Protein AF-0000000074592201 (afdb_homodimer)

pLDDT: mean 80.29, std 19.05, range [33.33, 98.18]

Radius of gyration: 33.43 Å; Cα contacts (8 Å, |Δi|>4): 1211; chains: 2; bounding box: 63×131×90 Å

InterPro domains:
  IPR025287 Wall-associated receptor kinase, galacturonan-binding domain [PF13947] (24-84)
  IPR032872 Wall-associated receptor kinase, C-terminal [PF14380] (201-257)

Secondary structure (DSSP, 8-state):
--HHHHHHHHHHHHTS------PPPSEETTEE--TT--SSTTBS-HHHHTTEEEETTEEEEEETTEEEEEEEEETTTTEEEE--TTS--SS------EEE--TT-SEEE-TT-EEEEES--TTT-TTTGGGTTS-TT---SB---TTHHHHHHHHHTTSHHHHTT---GGG-EEBHHHHTSS--EEEHHHHT-SEEEEES-GGG-TT-GGG--BSEEEEE-SSTT-PPPHHHHHHHHTT-EEEEETTTTEEEEE-TTS-EESS-SGGGHHHHHS------HHHHHHHHHHHHHHHHHH-/--HHHHHHHHHHHHTS------PPPSEETTEE--TT--SSTTBS-HHHHTTEEEETTEEEEEETTEEEEEEEEETTTTEEEE--TTS--SS------EEE--TT-SEEE-TT-EEEEES--TTT-TTTGGGTTS-TT----B---TTHHHHHHHHHTTSHHHHTT---GGG-EEBHHHHTSS--EEEHHHHT-SEEEEES-GGG-TT-GGG--BSEEEEE-SSTT-PPPHHHHHHHHTT-EEEEETTTTEEEEE-TTS-EESS-S---THHHHS------HHHHHHHHHHHHHHHHHH-

Organism: Saponaria officinalis (NCBI:txid3572)

Structure (mmCIF, N/CA/C/O backbone):
data_AF-0000000074592201-model_v1
#
loop_
_entity.id
_entity.type
_entity.pdbx_description
1 polymer 'non-specific serine/threonine protein kinase'
#
loop_
_atom_site.group_PDB
_atom_site.id
_atom_site.type_symbol
_atom_site.label_atom_id
_atom_site.label_alt_id
_atom_site.label_comp_id
_atom_site.label_asym_id
_atom_site.label_entity_id
_atom_site.label_seq_id
_atom_site.pdbx_PDB_ins_code
_atom_site.Cartn_x
_atom_site.Cartn_y
_atom_site.Cartn_z
_atom_site.occupancy
_atom_site.B_iso_or_equiv
_atom_site.auth_seq_id
_atom_site.auth_comp_id
_atom_site.auth_asym_id
_atom_site.auth_atom_id
_atom_site.pdbx_PDB_model_num
ATOM 1 N N . MET A 1 1 ? -3.336 53.715 50.629 1 33.33 1 MET A N 1
ATOM 2 C CA . MET A 1 1 ? -3.741 52.819 49.55 1 33.33 1 MET A CA 1
ATOM 3 C C . MET A 1 1 ? -2.523 52.247 48.831 1 33.33 1 MET A C 1
ATOM 5 O O . MET A 1 1 ? -1.594 52.983 48.493 1 33.33 1 MET A O 1
ATOM 9 N N . ASN A 1 2 ? -2.284 50.857 48.926 1 44.24 2 ASN A N 1
ATOM 10 C CA . ASN A 1 2 ? -1.176 49.908 48.935 1 44.24 2 ASN A CA 1
ATOM 11 C C . ASN A 1 2 ? -0.541 49.775 47.554 1 44.24 2 ASN A C 1
ATOM 13 O O . ASN A 1 2 ? -1.212 49.399 46.591 1 44.24 2 ASN A O 1
ATOM 17 N N . ARG A 1 3 ? 0.612 50.491 47.356 1 59.95 3 ARG A N 1
ATOM 18 C CA . ARG A 1 3 ? 1.612 50.387 46.299 1 59.95 3 ARG A CA 1
ATOM 19 C C . ARG A 1 3 ? 1.877 48.929 45.938 1 59.95 3 ARG A C 1
ATOM 21 O O . ARG A 1 3 ? 2.306 48.629 44.821 1 59.95 3 ARG A O 1
ATOM 28 N N . HIS A 1 4 ? 1.634 48.029 46.889 1 57.83 4 HIS A N 1
ATOM 29 C CA . HIS A 1 4 ? 1.961 46.628 46.646 1 57.83 4 HIS A CA 1
ATOM 30 C C . HIS A 1 4 ? 0.943 45.978 45.715 1 57.83 4 HIS A C 1
ATOM 32 O O . HIS A 1 4 ? 1.281 45.064 44.961 1 57.83 4 HIS A O 1
ATOM 38 N N . ARG A 1 5 ? -0.271 46.523 45.734 1 57.73 5 ARG A N 1
ATOM 39 C CA . ARG A 1 5 ? -1.28 45.868 44.907 1 57.73 5 ARG A CA 1
ATOM 40 C C . ARG A 1 5 ? -1.124 46.259 43.441 1 57.73 5 ARG A C 1
ATOM 42 O O . ARG A 1 5 ? -1.339 45.438 42.548 1 57.73 5 ARG A O 1
ATOM 49 N N . LEU A 1 6 ? -0.543 47.495 43.264 1 54.9 6 LEU A N 1
ATOM 50 C CA . LEU A 1 6 ? -0.345 47.922 41.883 1 54.9 6 LEU A CA 1
ATOM 51 C C . LEU A 1 6 ? 0.796 47.147 41.233 1 54.9 6 LEU A C 1
ATOM 53 O O . LEU A 1 6 ? 0.71 46.771 40.061 1 54.9 6 LEU A O 1
ATOM 57 N N . THR A 1 7 ? 1.786 46.842 42.033 1 61.01 7 THR A N 1
ATOM 58 C CA . THR A 1 7 ? 2.932 46.121 41.492 1 61.01 7 THR A CA 1
ATOM 59 C C . THR A 1 7 ? 2.557 44.679 41.16 1 61.01 7 THR A C 1
ATOM 61 O O . THR A 1 7 ? 3.077 44.101 40.203 1 61.01 7 THR A O 1
ATOM 64 N N . LEU A 1 8 ? 1.473 44.183 41.828 1 57.62 8 LEU A N 1
ATOM 65 C CA . LEU A 1 8 ? 1.118 42.787 41.6 1 57.62 8 LEU A CA 1
ATOM 66 C C . LEU A 1 8 ? 0.321 42.632 40.309 1 57.62 8 LEU A C 1
ATOM 68 O O . LEU A 1 8 ? 0.529 41.677 39.557 1 57.62 8 LEU A O 1
ATOM 72 N N . VAL A 1 9 ? -0.607 43.616 40.063 1 56.93 9 VAL A N 1
ATOM 73 C CA . VAL A 1 9 ? -1.424 43.504 38.859 1 56.93 9 VAL A CA 1
ATOM 74 C C . VAL A 1 9 ? -0.548 43.683 37.622 1 56.93 9 VAL A C 1
ATOM 76 O O . VAL A 1 9 ? -0.727 42.986 36.62 1 56.93 9 VAL A O 1
ATOM 79 N N . LEU A 1 10 ? 0.465 44.552 37.726 1 54.38 10 LEU A N 1
ATOM 80 C CA . LEU A 1 10 ? 1.368 44.744 36.596 1 54.38 10 LEU A CA 1
ATOM 81 C C . LEU A 1 10 ? 2.232 43.507 36.375 1 54.38 10 LEU A C 1
ATOM 83 O O . LEU A 1 10 ? 2.559 43.169 35.235 1 54.38 10 LEU A O 1
ATOM 87 N N . LEU A 1 11 ? 2.452 42.755 37.42 1 52.67 11 LEU A N 1
ATOM 88 C CA . LEU A 1 11 ? 3.299 41.574 37.286 1 52.67 11 LEU A CA 1
ATOM 89 C C . LEU A 1 11 ? 2.548 40.443 36.59 1 52.67 11 LEU A C 1
ATOM 91 O O . LEU A 1 11 ? 3.136 39.689 35.812 1 52.67 11 LEU A O 1
ATOM 95 N N . VAL A 1 12 ? 1.222 40.383 36.776 1 53.27 12 VAL A N 1
ATOM 96 C CA . VAL A 1 12 ? 0.483 39.273 36.183 1 53.27 12 VAL A CA 1
ATOM 97 C C . VAL A 1 12 ? 0.347 39.488 34.678 1 53.27 12 VAL A C 1
ATOM 99 O O . VAL A 1 12 ? 0.375 38.529 33.902 1 53.27 12 VAL A O 1
ATOM 102 N N . LEU A 1 13 ? 0.244 40.758 34.216 1 48.91 13 LEU A N 1
ATOM 103 C CA . LEU A 1 13 ? 0.095 41.006 32.786 1 48.91 13 LEU A CA 1
ATOM 104 C C . LEU A 1 13 ? 1.384 40.679 32.04 1 48.91 13 LEU A C 1
ATOM 106 O O . LEU A 1 13 ? 1.356 40.381 30.844 1 48.91 13 LEU A O 1
ATOM 110 N N . VAL A 1 14 ? 2.485 40.839 32.67 1 49.94 14 VAL A N 1
ATOM 111 C CA . VAL A 1 14 ? 3.751 40.604 31.983 1 49.94 14 VAL A CA 1
ATOM 112 C C . VAL A 1 14 ? 3.956 39.105 31.776 1 49.94 14 VAL A C 1
ATOM 114 O O . VAL A 1 14 ? 4.757 38.692 30.933 1 49.94 14 VAL A O 1
ATOM 117 N N . LEU A 1 15 ? 3.23 38.365 32.567 1 47.19 15 LEU A N 1
ATOM 118 C CA . LEU A 1 15 ? 3.538 36.943 32.456 1 47.19 15 LEU A CA 1
ATOM 119 C C . LEU A 1 15 ? 2.642 36.272 31.42 1 47.19 15 LEU A C 1
ATOM 121 O O . LEU A 1 15 ? 2.35 35.079 31.526 1 47.19 15 LEU A O 1
ATOM 125 N N . VAL A 1 16 ? 1.926 37.097 30.679 1 44.65 16 VAL A N 1
ATOM 126 C CA . VAL A 1 16 ? 1.272 36.356 29.605 1 44.65 16 VAL A CA 1
ATOM 127 C C . VAL A 1 16 ? 2.309 35.919 28.573 1 44.65 16 VAL A C 1
ATOM 129 O O . VAL A 1 16 ? 2.984 36.756 27.969 1 44.65 16 VAL A O 1
ATOM 132 N N . PRO A 1 17 ? 2.866 34.744 28.716 1 43.26 17 PRO A N 1
ATOM 133 C CA . PRO A 1 17 ? 3.752 34.359 27.616 1 43.26 17 PRO A CA 1
ATOM 134 C C . PRO A 1 17 ? 3.204 34.759 26.248 1 43.26 17 PRO A C 1
ATOM 136 O O . PRO A 1 17 ? 2.044 34.476 25.937 1 43.26 17 PRO A O 1
ATOM 139 N N . SER A 1 18 ? 3.571 35.869 25.662 1 41.92 18 SER A N 1
ATOM 140 C CA . SER A 1 18 ? 3.329 36.056 24.235 1 41.92 18 SER A CA 1
ATOM 141 C C . SER A 1 18 ? 3.574 34.767 23.459 1 41.92 18 SER A C 1
ATOM 143 O O . SER A 1 18 ? 4.715 34.313 23.342 1 41.92 18 SER A O 1
ATOM 145 N N . VAL A 1 19 ? 2.766 33.812 23.561 1 45.82 19 VAL A N 1
ATOM 146 C CA . VAL A 1 19 ? 2.896 32.674 22.657 1 45.82 19 VAL A CA 1
ATOM 147 C C . VAL A 1 19 ? 3.2 33.168 21.245 1 45.82 19 VAL A C 1
ATOM 149 O O . VAL A 1 19 ? 2.342 33.767 20.592 1 45.82 19 VAL A O 1
ATOM 152 N N . ARG A 1 20 ? 4.44 33.773 21.009 1 48.14 20 ARG A N 1
ATOM 153 C CA . ARG A 1 20 ? 4.901 34.065 19.656 1 48.14 20 ARG A CA 1
ATOM 154 C C . ARG A 1 20 ? 4.572 32.919 18.705 1 48.14 20 ARG A C 1
ATOM 156 O O . ARG A 1 20 ? 5.007 31.785 18.918 1 48.14 20 ARG A O 1
ATOM 163 N N . SER A 1 21 ? 3.536 32.954 18.008 1 58.95 21 SER A N 1
ATOM 164 C CA . SER A 1 21 ? 3.101 31.989 17.003 1 58.95 21 SER A CA 1
ATOM 165 C C . SER A 1 21 ? 4.24 31.625 16.057 1 58.95 21 SER A C 1
ATOM 167 O O . SER A 1 21 ? 5.029 32.488 15.666 1 58.95 21 SER A O 1
ATOM 169 N N . GLN A 1 22 ? 4.718 30.424 16.063 1 68.87 22 GLN A N 1
ATOM 170 C CA . GLN A 1 22 ? 5.786 29.901 15.217 1 68.87 22 GLN A CA 1
ATOM 171 C C . GLN A 1 22 ? 5.582 30.307 13.76 1 68.87 22 GLN A C 1
ATOM 173 O O . GLN A 1 22 ? 4.476 30.194 13.227 1 68.87 22 GLN A O 1
ATOM 178 N N . ILE A 1 23 ? 6.495 31.167 13.199 1 83.41 23 ILE A N 1
ATOM 179 C CA . ILE A 1 23 ? 6.435 31.568 11.798 1 83.41 23 ILE A CA 1
ATOM 180 C C . ILE A 1 23 ? 6.825 30.391 10.907 1 83.41 23 ILE A C 1
ATOM 182 O O . ILE A 1 23 ? 7.905 29.817 11.063 1 83.41 23 ILE A O 1
ATOM 186 N N . CYS A 1 24 ? 5.872 30.07 10.06 1 90.45 24 CYS A N 1
ATOM 187 C CA . CYS A 1 24 ? 6.085 28.967 9.128 1 90.45 24 CYS A CA 1
ATOM 188 C C . CYS A 1 24 ? 6.862 29.431 7.902 1 90.45 24 CYS A C 1
ATOM 190 O O . CYS A 1 24 ? 6.578 30.494 7.348 1 90.45 24 CYS A O 1
ATOM 192 N N . ARG A 1 25 ? 7.89 28.723 7.556 1 90.67 25 ARG A N 1
ATOM 193 C CA . ARG A 1 25 ? 8.715 29.037 6.395 1 90.67 25 ARG A CA 1
ATOM 194 C C . ARG A 1 25 ? 8.139 28.412 5.129 1 90.67 25 ARG A C 1
ATOM 196 O O . ARG A 1 25 ? 7.546 27.332 5.177 1 90.67 25 ARG A O 1
ATOM 203 N N . ARG A 1 26 ? 8.398 29.027 4.012 1 92.36 26 ARG A N 1
ATOM 204 C CA . ARG A 1 26 ? 7.903 28.53 2.732 1 92.36 26 ARG A CA 1
ATOM 205 C C . ARG A 1 26 ? 8.987 27.762 1.985 1 92.36 26 ARG A C 1
ATOM 207 O O . ARG A 1 26 ? 8.721 27.153 0.947 1 92.36 26 ARG A O 1
ATOM 214 N N . PHE A 1 27 ? 10.221 27.827 2.554 1 94.18 27 PHE A N 1
ATOM 215 C CA . PHE A 1 27 ? 11.341 27.113 1.954 1 94.18 27 PHE A CA 1
ATOM 216 C C . PHE A 1 27 ? 12.174 26.414 3.022 1 94.18 27 PHE A C 1
ATOM 218 O O . PHE A 1 27 ? 12.287 26.905 4.148 1 94.18 27 PHE A O 1
ATOM 225 N N . CYS A 1 28 ? 12.665 25.357 2.734 1 96.04 28 CYS A N 1
ATOM 226 C CA . CYS A 1 28 ? 13.725 24.69 3.482 1 96.04 28 CYS A CA 1
ATOM 227 C C . CYS A 1 28 ? 14.959 24.483 2.612 1 96.04 28 CYS A C 1
ATOM 229 O O . CYS A 1 28 ? 15.02 23.535 1.828 1 96.04 28 CYS A O 1
ATOM 231 N N . GLY A 1 29 ? 15.896 25.336 2.784 1 94.5 29 GLY A N 1
ATOM 232 C CA . GLY A 1 29 ? 16.939 25.373 1.771 1 94.5 29 GLY A CA 1
ATOM 233 C C . GLY A 1 29 ? 16.417 25.71 0.388 1 94.5 29 GLY A C 1
ATOM 234 O O . GLY A 1 29 ? 15.731 26.718 0.206 1 94.5 29 GLY A O 1
ATOM 235 N N . ASP A 1 30 ? 16.677 24.872 -0.559 1 94.02 30 ASP A N 1
ATOM 236 C CA . ASP A 1 30 ? 16.26 25.125 -1.935 1 94.02 30 ASP A CA 1
ATOM 237 C C . ASP A 1 30 ? 14.93 24.44 -2.241 1 94.02 30 ASP A C 1
ATOM 239 O O . ASP A 1 30 ? 14.399 24.568 -3.346 1 94.02 30 ASP A O 1
ATOM 243 N N . ILE A 1 31 ? 14.382 23.827 -1.24 1 96.1 31 ILE A N 1
ATOM 244 C CA . ILE A 1 31 ? 13.142 23.091 -1.462 1 96.1 31 ILE A CA 1
ATOM 245 C C . ILE A 1 31 ? 11.953 23.935 -1.007 1 96.1 31 ILE A C 1
ATOM 247 O O . ILE A 1 31 ? 11.904 24.383 0.141 1 96.1 31 ILE A O 1
ATOM 251 N N . GLN A 1 32 ? 11.067 24.186 -1.909 1 95.14 32 GLN A N 1
ATOM 252 C CA . GLN A 1 32 ? 9.84 24.899 -1.572 1 95.14 32 GLN A CA 1
ATOM 253 C C . GLN A 1 32 ? 8.919 24.035 -0.714 1 95.14 32 GLN A C 1
ATOM 255 O O . GLN A 1 32 ? 8.754 22.843 -0.979 1 95.14 32 GLN A O 1
ATOM 260 N N . LEU A 1 33 ? 8.364 24.656 0.327 1 95.33 33 LEU A N 1
ATOM 261 C CA . LEU A 1 33 ? 7.42 23.959 1.193 1 95.33 33 LEU A CA 1
ATOM 262 C C . LEU A 1 33 ? 5.989 24.403 0.906 1 95.33 33 LEU A C 1
ATOM 264 O O . LEU A 1 33 ? 5.699 25.601 0.884 1 95.33 33 LEU A O 1
ATOM 268 N N . ARG A 1 34 ? 5.165 23.455 0.605 1 94 34 ARG A N 1
ATOM 269 C CA . ARG A 1 34 ? 3.73 23.646 0.422 1 94 34 ARG A CA 1
ATOM 270 C C . ARG A 1 34 ? 2.936 22.586 1.178 1 94 34 ARG A C 1
ATOM 272 O O . ARG A 1 34 ? 3.463 21.519 1.498 1 94 34 ARG A O 1
ATOM 279 N N . TYR A 1 35 ? 1.789 22.976 1.464 1 94.93 35 TYR A N 1
ATOM 280 C CA . TYR A 1 35 ? 0.932 21.986 2.106 1 94.93 35 TYR A CA 1
ATOM 281 C C . TYR A 1 35 ? 0.991 20.654 1.369 1 94.93 35 TYR A C 1
ATOM 283 O O . TYR A 1 35 ? 0.939 20.615 0.137 1 94.93 35 TYR A O 1
ATOM 291 N N . PRO A 1 36 ? 1.027 19.487 1.982 1 95.43 36 PRO A N 1
ATOM 292 C CA . PRO A 1 36 ? 0.799 19.274 3.413 1 95.43 36 PRO A CA 1
ATOM 293 C C . PRO A 1 36 ? 2.073 19.418 4.242 1 95.43 36 PRO A C 1
ATOM 295 O O . PRO A 1 36 ? 2.046 19.233 5.461 1 95.43 36 PRO A O 1
ATOM 298 N N . PHE A 1 37 ? 3.145 19.716 3.596 1 96.31 37 PHE A N 1
ATOM 299 C CA . PHE A 1 37 ? 4.426 19.76 4.292 1 96.31 37 PHE A CA 1
ATOM 300 C C . PHE A 1 37 ? 4.666 21.138 4.897 1 96.31 37 PHE A C 1
ATOM 302 O O . PHE A 1 37 ? 4.261 22.152 4.326 1 96.31 37 PHE A O 1
ATOM 309 N N . GLY A 1 38 ? 5.287 21.085 6.094 1 92.53 38 GLY A N 1
ATOM 310 C CA . GLY A 1 38 ? 5.602 22.32 6.794 1 92.53 38 GLY A CA 1
ATOM 311 C C . GLY A 1 38 ? 7.015 22.348 7.347 1 92.53 38 GLY A C 1
ATOM 312 O O . GLY A 1 38 ? 7.717 21.335 7.322 1 92.53 38 GLY A O 1
ATOM 313 N N . SER A 1 39 ? 7.436 23.51 7.798 1 90.73 39 SER A N 1
ATOM 314 C CA . SER A 1 39 ? 8.801 23.733 8.265 1 90.73 39 SER A CA 1
ATOM 315 C C . SER A 1 39 ? 8.99 23.218 9.688 1 90.73 39 SER A C 1
ATOM 317 O O . SER A 1 39 ? 10.119 23.104 10.168 1 90.73 39 SER A O 1
ATOM 319 N N . GLY A 1 40 ? 7.885 22.844 10.317 1 84.4 40 GLY A N 1
ATOM 320 C CA . GLY A 1 40 ? 7.941 22.349 11.683 1 84.4 40 GLY A CA 1
ATOM 321 C C . GLY A 1 40 ? 6.57 22.145 12.3 1 84.4 40 GLY A C 1
ATOM 322 O O . GLY A 1 40 ? 5.554 22.226 11.608 1 84.4 40 GLY A O 1
ATOM 323 N N . PRO A 1 41 ? 6.617 21.893 13.622 1 83.28 41 PRO A N 1
ATOM 324 C CA . PRO A 1 41 ? 5.339 21.691 14.308 1 83.28 41 PRO A CA 1
ATOM 325 C C . PRO A 1 41 ? 4.368 22.852 14.104 1 83.28 41 PRO A C 1
ATOM 327 O O . PRO A 1 41 ? 4.765 24.016 14.198 1 83.28 41 PRO A O 1
ATOM 330 N N . GLY A 1 42 ? 3.175 22.505 13.797 1 86.01 42 GLY A N 1
ATOM 331 C CA . GLY A 1 42 ? 2.138 23.508 13.607 1 86.01 42 GLY A CA 1
ATOM 332 C C . GLY A 1 42 ? 2.028 23.988 12.172 1 86.01 42 GLY A C 1
ATOM 333 O O . GLY A 1 42 ? 1.058 24.655 11.808 1 86.01 42 GLY A O 1
ATOM 334 N N . CYS A 1 43 ? 3.071 23.763 11.477 1 90.92 43 CYS A N 1
ATOM 335 C CA . CYS A 1 43 ? 3.057 24.156 10.072 1 90.92 43 CYS A CA 1
ATOM 336 C C . CYS A 1 43 ? 2.726 22.968 9.177 1 90.92 43 CYS A C 1
ATOM 338 O O . CYS A 1 43 ? 3.35 21.911 9.285 1 90.92 43 CYS A O 1
ATOM 340 N N . GLY A 1 44 ? 1.765 23.088 8.296 1 91.74 44 GLY A N 1
ATOM 341 C CA . GLY A 1 44 ? 1.361 21.981 7.444 1 91.74 44 GLY A CA 1
ATOM 342 C C . GLY A 1 44 ? 0.408 21.018 8.128 1 91.74 44 GLY A C 1
ATOM 343 O O . GLY A 1 44 ? -0.122 21.318 9.2 1 91.74 44 GLY A O 1
ATOM 344 N N . ASP A 1 45 ? 0.163 19.935 7.545 1 90.95 45 ASP A N 1
ATOM 345 C CA . ASP A 1 45 ? -0.744 18.92 8.07 1 90.95 45 ASP A CA 1
ATOM 346 C C . ASP A 1 45 ? -0.104 18.157 9.228 1 90.95 45 ASP A C 1
ATOM 348 O O . ASP A 1 45 ? 0.998 17.621 9.091 1 90.95 45 ASP A O 1
ATOM 352 N N . PRO A 1 46 ? -0.731 18.107 10.331 1 87.36 46 PRO A N 1
ATOM 353 C CA . PRO A 1 46 ? -0.152 17.467 11.515 1 87.36 46 PRO A CA 1
ATOM 354 C C . PRO A 1 46 ? 0.235 16.01 11.269 1 87.36 46 PRO A C 1
ATOM 356 O O . PRO A 1 46 ? 1.158 15.497 11.905 1 87.36 46 PRO A O 1
ATOM 359 N N . ARG A 1 47 ? -0.412 15.252 10.43 1 87.53 47 ARG A N 1
ATOM 360 C CA . ARG A 1 47 ? -0.095 13.857 10.146 1 87.53 47 ARG A CA 1
ATOM 361 C C . ARG A 1 47 ? 1.283 13.727 9.506 1 87.53 47 ARG A C 1
ATOM 363 O O . ARG A 1 47 ? 1.937 12.69 9.631 1 87.53 47 ARG A O 1
ATOM 370 N N . PHE A 1 48 ? 1.678 14.784 8.833 1 92.94 48 PHE A N 1
ATOM 371 C CA . PHE A 1 48 ? 2.937 14.736 8.099 1 92.94 48 PHE A CA 1
ATOM 372 C C . PHE A 1 48 ? 4.075 15.304 8.939 1 92.94 48 PHE A C 1
ATOM 374 O O . PHE A 1 48 ? 5.23 14.905 8.78 1 92.94 48 PHE A O 1
ATOM 381 N N . THR A 1 49 ? 3.809 16.206 9.803 1 90.68 49 THR A N 1
ATOM 382 C CA . THR A 1 49 ? 4.832 16.946 10.534 1 90.68 49 THR A CA 1
ATOM 383 C C . THR A 1 49 ? 5.633 16.013 11.438 1 90.68 49 THR A C 1
ATOM 385 O O . THR A 1 49 ? 6.773 16.316 11.797 1 90.68 49 THR A O 1
ATOM 388 N N . LYS A 1 50 ? 5.092 14.92 11.735 1 87.61 50 LYS A N 1
ATOM 389 C CA . LYS A 1 50 ? 5.794 13.924 12.54 1 87.61 50 LYS A CA 1
ATOM 390 C C . LYS A 1 50 ? 6.947 13.3 11.759 1 87.61 50 LYS A C 1
ATOM 392 O O . LYS A 1 50 ? 7.912 12.812 12.35 1 87.61 50 LYS A O 1
ATOM 397 N N . TYR A 1 51 ? 6.808 13.356 10.512 1 94.77 51 TYR A N 1
ATOM 398 C CA . TYR A 1 51 ? 7.747 12.608 9.684 1 94.77 51 TYR A CA 1
ATOM 399 C C . TYR A 1 51 ? 8.671 13.55 8.921 1 94.77 51 TYR A C 1
ATOM 401 O O . TYR A 1 51 ? 9.72 13.133 8.425 1 94.77 51 TYR A O 1
ATOM 409 N N . ILE A 1 52 ? 8.218 14.765 8.769 1 95.85 52 ILE A N 1
ATOM 410 C CA . ILE A 1 52 ? 8.986 15.712 7.968 1 95.85 52 ILE A CA 1
ATOM 411 C C . ILE A 1 52 ? 9.416 16.893 8.835 1 95.85 52 ILE A C 1
ATOM 413 O O . ILE A 1 52 ? 8.59 17.505 9.515 1 95.85 52 ILE A O 1
ATOM 417 N N . SER A 1 53 ? 10.672 17.146 8.785 1 92.67 53 SER A N 1
ATOM 418 C CA . SER A 1 53 ? 11.203 18.276 9.541 1 92.67 53 SER A CA 1
ATOM 419 C C . SER A 1 53 ? 12.243 19.043 8.731 1 92.67 53 SER A C 1
ATOM 421 O O . SER A 1 53 ? 12.915 18.469 7.871 1 92.67 53 SER A O 1
ATOM 423 N N . CYS A 1 54 ? 12.298 20.261 8.98 1 94.9 54 CYS A N 1
ATOM 424 C CA . CYS A 1 54 ? 13.283 21.126 8.341 1 94.9 54 CYS A CA 1
ATOM 425 C C . CYS A 1 54 ? 14.299 21.638 9.355 1 94.9 54 CYS A C 1
ATOM 427 O O . CYS A 1 54 ? 13.944 22.366 10.283 1 94.9 54 CYS A O 1
ATOM 429 N N . ASN A 1 55 ? 15.461 21.106 9.251 1 90.33 55 ASN A N 1
ATOM 430 C CA . ASN A 1 55 ? 16.557 21.632 10.058 1 90.33 55 ASN A CA 1
ATOM 431 C C . ASN A 1 55 ? 17.407 22.625 9.271 1 90.33 55 ASN A C 1
ATOM 433 O O . ASN A 1 55 ? 18.286 22.226 8.505 1 90.33 55 ASN A O 1
ATOM 437 N N . GLU A 1 56 ? 17.206 23.921 9.493 1 85 56 GLU A N 1
ATOM 438 C CA . GLU A 1 56 ? 17.871 25.03 8.814 1 85 56 GLU A CA 1
ATOM 439 C C . GLU A 1 56 ? 17.683 24.944 7.302 1 85 56 GLU A C 1
ATOM 441 O O . GLU A 1 56 ? 16.714 25.48 6.76 1 85 56 GLU A O 1
ATOM 446 N N . THR A 1 57 ? 18.521 24.021 6.664 1 90.82 57 THR A N 1
ATOM 447 C CA . THR A 1 57 ? 18.384 24.019 5.212 1 90.82 57 THR A CA 1
ATOM 448 C C . THR A 1 57 ? 18.123 22.606 4.696 1 90.82 57 THR A C 1
ATOM 450 O O . THR A 1 57 ? 17.981 22.397 3.49 1 90.82 57 THR A O 1
ATOM 453 N N . MET A 1 58 ? 18.009 21.745 5.656 1 94.55 58 MET A N 1
ATOM 454 C CA . MET A 1 58 ? 17.852 20.365 5.206 1 94.55 58 MET A CA 1
ATOM 455 C C . MET A 1 58 ? 16.489 19.813 5.607 1 94.55 58 MET A C 1
ATOM 457 O O . MET A 1 58 ? 16.143 19.8 6.79 1 94.55 58 MET A O 1
ATOM 461 N N . LEU A 1 59 ? 15.788 19.445 4.595 1 96.93 59 LEU A N 1
ATOM 462 C CA . LEU A 1 59 ? 14.52 18.762 4.825 1 96.93 59 LEU A CA 1
ATOM 463 C C . LEU A 1 59 ? 14.739 17.267 5.035 1 96.93 59 LEU A C 1
ATOM 465 O O . LEU A 1 59 ? 15.41 16.615 4.233 1 96.93 59 LEU A O 1
ATOM 469 N N . THR A 1 60 ? 14.185 16.763 6.141 1 97.32 60 THR A N 1
ATOM 470 C CA . THR A 1 60 ? 14.487 15.393 6.538 1 97.32 60 THR A CA 1
ATOM 471 C C . THR A 1 60 ? 13.204 14.594 6.748 1 97.32 60 THR A C 1
ATOM 473 O O . THR A 1 60 ? 12.244 15.096 7.337 1 97.32 60 THR A O 1
ATOM 476 N N . PHE A 1 61 ? 13.199 13.417 6.205 1 97.51 61 PHE A N 1
ATOM 477 C CA . PHE A 1 61 ? 12.148 12.433 6.438 1 97.51 61 PHE A CA 1
ATOM 478 C C . PHE A 1 61 ? 12.572 11.432 7.506 1 97.51 61 PHE A C 1
ATOM 480 O O . PHE A 1 61 ? 13.612 10.783 7.378 1 97.51 61 PHE A O 1
ATOM 487 N N . THR A 1 62 ? 11.757 11.268 8.539 1 96.81 62 THR A N 1
ATOM 488 C CA . THR A 1 62 ? 12.146 10.399 9.644 1 96.81 62 THR A CA 1
ATOM 489 C C . THR A 1 62 ? 11.112 9.297 9.855 1 96.81 62 THR A C 1
ATOM 491 O O . THR A 1 62 ? 9.907 9.555 9.832 1 96.81 62 THR A O 1
ATOM 494 N N . THR A 1 63 ? 11.534 8.128 9.976 1 96.17 63 THR A N 1
ATOM 495 C CA . THR A 1 63 ? 10.73 6.967 10.343 1 96.17 63 THR A CA 1
ATOM 496 C C . THR A 1 63 ? 11.39 6.189 11.478 1 96.17 63 THR A C 1
ATOM 498 O O . THR A 1 63 ? 12.397 6.629 12.036 1 96.17 63 THR A O 1
ATOM 501 N N . HIS A 1 64 ? 10.802 5.061 11.812 1 95.23 64 HIS A N 1
ATOM 502 C CA . HIS A 1 64 ? 11.34 4.251 12.899 1 95.23 64 HIS A CA 1
ATOM 503 C C . HIS A 1 64 ? 12.671 3.618 12.509 1 95.23 64 HIS A C 1
ATOM 505 O O . HIS A 1 64 ? 13.405 3.126 13.368 1 95.23 64 HIS A O 1
ATOM 511 N N . THR A 1 65 ? 13.001 3.631 11.226 1 96.03 65 THR A N 1
ATOM 512 C CA . THR A 1 65 ? 14.231 2.983 10.786 1 96.03 65 THR A CA 1
ATOM 513 C C . THR A 1 65 ? 15.361 4 10.655 1 96.03 65 THR A C 1
ATOM 515 O O . THR A 1 65 ? 16.527 3.625 10.508 1 96.03 65 THR A O 1
ATOM 518 N N . GLY A 1 66 ? 15.025 5.288 10.592 1 95.05 66 GLY A N 1
ATOM 519 C CA . GLY A 1 66 ? 16.085 6.275 10.473 1 95.05 66 GLY A CA 1
ATOM 520 C C . GLY A 1 66 ? 15.601 7.61 9.94 1 95.05 66 GLY A C 1
ATOM 521 O O . GLY A 1 66 ? 14.397 7.873 9.911 1 95.05 66 GLY A O 1
ATOM 522 N N . SER A 1 67 ? 16.586 8.52 9.67 1 95.83 67 SER A N 1
ATOM 523 C CA . SER A 1 67 ? 16.349 9.835 9.082 1 95.83 67 SER A CA 1
ATOM 524 C C . SER A 1 67 ? 16.986 9.946 7.701 1 95.83 67 SER A C 1
ATOM 526 O O . SER A 1 67 ? 18.131 9.534 7.505 1 95.83 67 SER A O 1
ATOM 528 N N . TYR A 1 68 ? 16.233 10.459 6.809 1 96.88 68 TYR A N 1
ATOM 529 C CA . TYR A 1 68 ? 16.635 10.453 5.406 1 96.88 68 TYR A CA 1
ATOM 530 C C . TYR A 1 68 ? 16.45 11.83 4.78 1 96.88 68 TYR A C 1
ATOM 532 O O . TYR A 1 68 ? 15.39 12.445 4.92 1 96.88 68 TYR A O 1
ATOM 540 N N . PRO A 1 69 ? 17.437 12.308 4.078 1 96.74 69 PRO A N 1
ATOM 541 C CA . PRO A 1 69 ? 17.262 13.581 3.375 1 96.74 69 PRO A CA 1
ATOM 542 C C . PRO A 1 69 ? 16.2 13.51 2.28 1 96.74 69 PRO A C 1
ATOM 544 O O . PRO A 1 69 ? 16.095 12.497 1.582 1 96.74 69 PRO A O 1
ATOM 547 N N . ILE A 1 70 ? 15.387 14.489 2.201 1 97.86 70 ILE A N 1
ATOM 548 C CA . ILE A 1 70 ? 14.449 14.65 1.095 1 97.86 70 ILE A CA 1
ATOM 549 C C . ILE A 1 70 ? 15.125 15.399 -0.051 1 97.86 70 ILE A C 1
ATOM 551 O O . ILE A 1 70 ? 15.608 16.519 0.131 1 97.86 70 ILE A O 1
ATOM 555 N N . THR A 1 71 ? 15.18 14.798 -1.221 1 96.69 71 THR A N 1
ATOM 556 C CA . THR A 1 71 ? 15.931 15.369 -2.333 1 96.69 71 THR A CA 1
ATOM 557 C C . THR A 1 71 ? 15.024 16.219 -3.219 1 96.69 71 THR A C 1
ATOM 559 O O . THR A 1 71 ? 15.49 17.142 -3.889 1 96.69 71 THR A O 1
ATOM 562 N N . ASN A 1 72 ? 13.772 15.864 -3.194 1 96.72 72 ASN A N 1
ATOM 563 C CA . ASN A 1 72 ? 12.835 16.598 -4.038 1 96.72 72 ASN A CA 1
ATOM 564 C C . ASN A 1 72 ? 11.387 16.297 -3.661 1 96.72 72 ASN A C 1
ATOM 566 O O . ASN A 1 72 ? 11.101 15.262 -3.057 1 96.72 72 ASN A O 1
ATOM 570 N N . ILE A 1 73 ? 10.531 17.244 -3.998 1 97.97 73 ILE A N 1
ATOM 571 C CA . ILE A 1 73 ? 9.094 17.041 -3.857 1 97.97 73 ILE A CA 1
ATOM 572 C C . ILE A 1 73 ? 8.395 17.367 -5.176 1 97.97 73 ILE A C 1
ATOM 574 O O . ILE A 1 73 ? 8.513 18.482 -5.688 1 97.97 73 ILE A O 1
ATOM 578 N N . ASP A 1 74 ? 7.757 16.47 -5.745 1 97.73 74 ASP A N 1
ATOM 579 C CA . ASP A 1 74 ? 6.93 16.662 -6.933 1 97.73 74 ASP A CA 1
ATOM 580 C C . ASP A 1 74 ? 5.474 16.923 -6.552 1 97.73 74 ASP A C 1
ATOM 582 O O . ASP A 1 74 ? 4.684 15.986 -6.419 1 97.73 74 ASP A O 1
ATOM 586 N N . TYR A 1 75 ? 5.075 18.146 -6.406 1 96.7 75 TYR A N 1
ATOM 587 C CA . TYR A 1 75 ? 3.747 18.518 -5.932 1 96.7 75 TYR A CA 1
ATOM 588 C C . TYR A 1 75 ? 2.686 18.207 -6.982 1 96.7 75 TYR A C 1
ATOM 590 O O . TYR A 1 75 ? 1.522 17.974 -6.647 1 96.7 75 TYR A O 1
ATOM 598 N N . ALA A 1 76 ? 3.013 18.175 -8.196 1 96.24 76 ALA A N 1
ATOM 599 C CA . ALA A 1 76 ? 2.054 17.885 -9.259 1 96.24 76 ALA A CA 1
ATOM 600 C C . ALA A 1 76 ? 1.59 16.432 -9.198 1 96.24 76 ALA A C 1
ATOM 602 O O . ALA A 1 76 ? 0.422 16.135 -9.459 1 96.24 76 ALA A O 1
ATOM 603 N N . ASN A 1 77 ? 2.532 15.579 -8.848 1 96.47 77 ASN A N 1
ATOM 604 C CA . ASN A 1 77 ? 2.208 14.157 -8.823 1 96.47 77 ASN A CA 1
ATOM 605 C C . ASN A 1 77 ? 2.13 13.625 -7.394 1 96.47 77 ASN A C 1
ATOM 607 O O . ASN A 1 77 ? 1.884 12.437 -7.183 1 96.47 77 ASN A O 1
ATOM 611 N N . GLU A 1 78 ? 2.343 14.47 -6.404 1 97.17 78 GLU A N 1
ATOM 612 C CA . GLU A 1 78 ? 2.261 14.131 -4.987 1 97.17 78 GLU A CA 1
ATOM 613 C C . GLU A 1 78 ? 3.261 13.037 -4.623 1 97.17 78 GLU A C 1
ATOM 615 O O . GLU A 1 78 ? 2.888 12.017 -4.039 1 97.17 78 GLU A O 1
ATOM 620 N N . ILE A 1 79 ? 4.484 13.279 -4.96 1 98.18 79 ILE A N 1
ATOM 621 C CA . ILE A 1 79 ? 5.556 12.328 -4.691 1 98.18 79 ILE A CA 1
ATOM 622 C C . ILE A 1 79 ? 6.684 13.022 -3.93 1 98.18 79 ILE A C 1
ATOM 624 O O . ILE A 1 79 ? 7.079 14.138 -4.275 1 98.18 79 ILE A O 1
ATOM 628 N N . LEU A 1 80 ? 7.109 12.4 -2.901 1 98.17 80 LEU A N 1
ATOM 629 C CA . LEU A 1 80 ? 8.261 12.815 -2.109 1 98.17 80 LEU A CA 1
ATOM 630 C C . LEU A 1 80 ? 9.449 11.889 -2.35 1 98.17 80 LEU A C 1
ATOM 632 O O . LEU A 1 80 ? 9.335 10.672 -2.188 1 98.17 80 LEU A O 1
ATOM 636 N N . TYR A 1 81 ? 10.575 12.44 -2.762 1 98.12 81 TYR A N 1
ATOM 637 C CA . TYR A 1 81 ? 11.757 11.63 -3.038 1 98.12 81 TYR A CA 1
ATOM 638 C C . TYR A 1 81 ? 12.743 11.691 -1.877 1 98.12 81 TYR A C 1
ATOM 640 O O . TYR A 1 81 ? 13.152 12.777 -1.459 1 98.12 81 TYR A O 1
ATOM 648 N N . VAL A 1 82 ? 13.118 10.506 -1.379 1 97.81 82 VAL A N 1
ATOM 649 C CA . VAL A 1 82 ? 14.013 10.415 -0.23 1 97.81 82 VAL A CA 1
ATOM 650 C C . VAL A 1 82 ? 15.258 9.616 -0.607 1 97.81 82 VAL A C 1
ATOM 652 O O . VAL A 1 82 ? 15.182 8.671 -1.395 1 97.81 82 VAL A O 1
ATOM 655 N N . SER A 1 83 ? 16.331 10.033 -0.059 1 95.65 83 SER A N 1
ATOM 656 C CA . SER A 1 83 ? 17.592 9.328 -0.265 1 95.65 83 SER A CA 1
ATOM 657 C C . SER A 1 83 ? 18.078 8.676 1.025 1 95.65 83 SER A C 1
ATOM 659 O O . SER A 1 83 ? 18.206 9.343 2.054 1 95.65 83 SER A O 1
ATOM 661 N N . ASP A 1 84 ? 18.257 7.426 0.966 1 95.45 84 ASP A N 1
ATOM 662 C CA . ASP A 1 84 ? 18.864 6.705 2.08 1 95.45 84 ASP A CA 1
ATOM 663 C C . ASP A 1 84 ? 20.376 6.59 1.9 1 95.45 84 ASP A C 1
ATOM 665 O O . ASP A 1 84 ? 20.849 5.863 1.024 1 95.45 84 ASP A O 1
ATOM 669 N N . PRO A 1 85 ? 21.099 7.248 2.771 1 93.01 85 PRO A N 1
ATOM 670 C CA . PRO A 1 85 ? 22.554 7.217 2.608 1 93.01 85 PRO A CA 1
ATOM 671 C C . PRO A 1 85 ? 23.138 5.817 2.782 1 93.01 85 PRO A C 1
ATOM 673 O O . PRO A 1 85 ? 24.257 5.551 2.337 1 93.01 85 PRO A O 1
ATOM 676 N N . SER A 1 86 ? 22.402 4.943 3.399 1 92.92 86 SER A N 1
ATOM 677 C CA . SER A 1 86 ? 22.92 3.603 3.655 1 92.92 86 SER A CA 1
ATOM 678 C C . SER A 1 86 ? 22.538 2.639 2.537 1 92.92 86 SER A C 1
ATOM 680 O O . SER A 1 86 ? 22.93 1.471 2.557 1 92.92 86 SER A O 1
ATOM 682 N N . MET A 1 87 ? 21.873 3.1 1.591 1 94.59 87 MET A N 1
ATOM 683 C CA . MET A 1 87 ? 21.419 2.245 0.497 1 94.59 87 MET A CA 1
ATOM 684 C C . MET A 1 87 ? 22.545 1.991 -0.499 1 94.59 87 MET A C 1
ATOM 686 O O . MET A 1 87 ? 23.358 2.879 -0.762 1 94.59 87 MET A O 1
ATOM 690 N N . SER A 1 88 ? 22.546 0.797 -1.049 1 93.67 88 SER A N 1
ATOM 691 C CA . SER A 1 88 ? 23.531 0.487 -2.08 1 93.67 88 SER A CA 1
ATOM 692 C C . SER A 1 88 ? 23.071 0.976 -3.449 1 93.67 88 SER A C 1
ATOM 694 O O . SER A 1 88 ? 21.902 0.825 -3.807 1 93.67 88 SER A O 1
ATOM 696 N N . THR A 1 89 ? 23.953 1.656 -4.132 1 93.88 89 THR A N 1
ATOM 697 C CA . THR A 1 89 ? 23.726 2.148 -5.486 1 93.88 89 THR A CA 1
ATOM 698 C C . THR A 1 89 ? 24.874 1.744 -6.407 1 93.88 89 THR A C 1
ATOM 700 O O . THR A 1 89 ? 25.766 0.994 -6.004 1 93.88 89 THR A O 1
ATOM 703 N N . CYS A 1 90 ? 24.784 2.23 -7.646 1 93.49 90 CYS A N 1
ATOM 704 C CA . CYS A 1 90 ? 25.87 1.949 -8.577 1 93.49 90 CYS A CA 1
ATOM 705 C C . CYS A 1 90 ? 27.095 2.797 -8.259 1 93.49 90 CYS A C 1
ATOM 707 O O . CYS A 1 90 ? 28.157 2.613 -8.857 1 93.49 90 CYS A O 1
ATOM 709 N N . PHE A 1 91 ? 26.957 3.584 -7.243 1 92 91 PHE A N 1
ATOM 710 C CA . PHE A 1 91 ? 28.043 4.514 -6.955 1 92 91 PHE A CA 1
ATOM 711 C C . PHE A 1 91 ? 28.628 4.251 -5.573 1 92 91 PHE A C 1
ATOM 713 O O . PHE A 1 91 ? 29.745 4.679 -5.274 1 92 91 PHE A O 1
ATOM 720 N N . CYS A 1 92 ? 27.857 3.614 -4.807 1 88.8 92 CYS A N 1
ATOM 721 C CA . CYS A 1 92 ? 28.339 3.321 -3.462 1 88.8 92 CYS A CA 1
ATOM 722 C C . CYS A 1 92 ? 27.575 2.153 -2.851 1 88.8 92 CYS A C 1
ATOM 724 O O . CYS A 1 92 ? 26.397 1.952 -3.15 1 88.8 92 CYS A O 1
ATOM 726 N N . THR A 1 93 ? 28.356 1.38 -2.087 1 84.11 93 THR A N 1
ATOM 727 C CA . THR A 1 93 ? 27.726 0.277 -1.37 1 84.11 93 THR A CA 1
ATOM 728 C C . THR A 1 93 ? 28 0.379 0.128 1 84.11 93 THR A C 1
ATOM 730 O O . THR A 1 93 ? 29.109 0.727 0.539 1 84.11 93 THR A O 1
ATOM 733 N N . GLN A 1 94 ? 26.942 0.191 0.878 1 79.16 94 GLN A N 1
ATOM 734 C CA . GLN A 1 94 ? 27.108 0.212 2.327 1 79.16 94 GLN A CA 1
ATOM 735 C C . GLN A 1 94 ? 26.133 -0.745 3.007 1 79.16 94 GLN A C 1
ATOM 737 O O . GLN A 1 94 ? 25.074 -1.055 2.456 1 79.16 94 GLN A O 1
ATOM 742 N N . PRO A 1 95 ? 26.629 -1.328 4.133 1 81.41 95 PRO A N 1
ATOM 743 C CA . PRO A 1 95 ? 25.654 -2.067 4.939 1 81.41 95 PRO A CA 1
ATOM 744 C C . PRO A 1 95 ? 24.493 -1.192 5.41 1 81.41 95 PRO A C 1
ATOM 746 O O . PRO A 1 95 ? 24.679 -0 5.667 1 81.41 95 PRO A O 1
ATOM 749 N N . SER A 1 96 ? 23.36 -1.764 5.324 1 89.53 96 SER A N 1
ATOM 750 C CA . SER A 1 96 ? 22.161 -1.024 5.704 1 89.53 96 SER A CA 1
ATOM 751 C C . SER A 1 96 ? 21.294 -1.832 6.664 1 89.53 96 SER A C 1
ATOM 753 O O . SER A 1 96 ? 21.346 -3.064 6.669 1 89.53 96 SER A O 1
ATOM 755 N N . LYS A 1 97 ? 20.576 -1.172 7.545 1 91.73 97 LYS A N 1
ATOM 756 C CA . LYS A 1 97 ? 19.624 -1.835 8.431 1 91.73 97 LYS A CA 1
ATOM 757 C C . LYS A 1 97 ? 18.284 -2.052 7.736 1 91.73 97 LYS A C 1
ATOM 759 O O . LYS A 1 97 ? 17.459 -2.843 8.198 1 91.73 97 LYS A O 1
ATOM 764 N N . GLY A 1 98 ? 18.151 -1.393 6.639 1 95.24 98 GLY A N 1
ATOM 765 C CA . GLY A 1 98 ? 16.882 -1.497 5.937 1 95.24 98 GLY A CA 1
ATOM 766 C C . GLY A 1 98 ? 16.097 -0.199 5.928 1 95.24 98 GLY A C 1
ATOM 767 O O . GLY A 1 98 ? 16.641 0.864 6.233 1 95.24 98 GLY A O 1
ATOM 768 N N . PHE A 1 99 ? 14.944 -0.232 5.462 1 96.55 99 PHE A N 1
ATOM 769 C CA . PHE A 1 99 ? 14.026 0.893 5.331 1 96.55 99 PHE A CA 1
ATOM 770 C C . PHE A 1 99 ? 12.597 0.467 5.645 1 96.55 99 PHE A C 1
ATOM 772 O O . PHE A 1 99 ? 12.179 -0.635 5.283 1 96.55 99 PHE A O 1
ATOM 779 N N . GLY A 1 100 ? 11.903 1.35 6.32 1 96.39 100 GLY A N 1
ATOM 780 C CA . GLY A 1 100 ? 10.522 1.026 6.638 1 96.39 100 GLY A CA 1
ATOM 781 C C . GLY A 1 100 ? 9.679 2.248 6.952 1 96.39 100 GLY A C 1
ATOM 782 O O . GLY A 1 100 ? 10.202 3.271 7.399 1 96.39 100 GLY A O 1
ATOM 783 N N . LEU A 1 101 ? 8.373 2.114 6.684 1 96.62 101 LEU A N 1
ATOM 784 C CA . LEU A 1 101 ? 7.408 3.151 7.033 1 96.62 101 LEU A CA 1
ATOM 785 C C . LEU A 1 101 ? 6.673 2.798 8.321 1 96.62 101 LEU A C 1
ATOM 787 O O . LEU A 1 101 ? 6.359 1.63 8.562 1 96.62 101 LEU A O 1
ATOM 791 N N . ASP A 1 102 ? 6.435 3.829 9.101 1 93.66 102 ASP A N 1
ATOM 792 C CA . ASP A 1 102 ? 5.592 3.633 10.277 1 93.66 102 ASP A CA 1
ATOM 793 C C . ASP A 1 102 ? 4.158 3.297 9.874 1 93.66 102 ASP A C 1
ATOM 795 O O . ASP A 1 102 ? 3.669 3.77 8.847 1 93.66 102 ASP A O 1
ATOM 799 N N . TRP A 1 103 ? 3.48 2.521 10.703 1 89.23 103 TRP A N 1
ATOM 800 C CA . TRP A 1 103 ? 2.152 2.017 10.37 1 89.23 103 TRP A CA 1
ATOM 801 C C . TRP A 1 103 ? 1.169 3.166 10.168 1 89.23 103 TRP A C 1
ATOM 803 O O . TRP A 1 103 ? 0.198 3.036 9.418 1 89.23 103 TRP A O 1
ATOM 813 N N . ASP A 1 104 ? 1.403 4.306 10.812 1 88.96 104 ASP A N 1
ATOM 814 C CA . ASP A 1 104 ? 0.461 5.419 10.739 1 88.96 104 ASP A CA 1
ATOM 815 C C . ASP A 1 104 ? 0.994 6.533 9.841 1 88.96 104 ASP A C 1
ATOM 817 O O . ASP A 1 104 ? 0.473 7.65 9.853 1 88.96 104 ASP A O 1
ATOM 821 N N . ALA A 1 105 ? 2.083 6.213 9.102 1 93.59 105 ALA A N 1
ATOM 822 C CA . ALA A 1 105 ? 2.606 7.211 8.172 1 93.59 105 ALA A CA 1
ATOM 823 C C . ALA A 1 105 ? 1.635 7.447 7.018 1 93.59 105 ALA A C 1
ATOM 825 O O . ALA A 1 105 ? 1.035 6.503 6.5 1 93.59 105 ALA A O 1
ATOM 826 N N . PRO A 1 106 ? 1.458 8.676 6.665 1 93.82 106 PRO A N 1
ATOM 827 C CA . PRO A 1 106 ? 0.578 8.966 5.531 1 93.82 106 PRO A CA 1
ATOM 828 C C . PRO A 1 106 ? 1.298 8.874 4.187 1 93.82 106 PRO A C 1
ATOM 830 O O . PRO A 1 106 ? 1.179 9.778 3.356 1 93.82 106 PRO A O 1
ATOM 833 N N . PHE A 1 107 ? 2.045 7.789 3.965 1 96.54 107 PHE A N 1
ATOM 834 C CA . PHE A 1 107 ? 2.834 7.578 2.757 1 96.54 107 PHE A CA 1
ATOM 835 C C . PHE A 1 107 ? 2.689 6.145 2.259 1 96.54 107 PHE A C 1
ATOM 837 O O . PHE A 1 107 ? 2.484 5.224 3.053 1 96.54 107 PHE A O 1
ATOM 844 N N . THR A 1 108 ? 2.799 5.985 1.023 1 95.36 108 THR A N 1
ATOM 845 C CA . THR A 1 108 ? 2.981 4.693 0.37 1 95.36 108 THR A CA 1
ATOM 846 C C . THR A 1 108 ? 4.141 4.746 -0.62 1 95.36 108 THR A C 1
ATOM 848 O O . THR A 1 108 ? 4.675 5.821 -0.902 1 95.36 108 THR A O 1
ATOM 851 N N . PHE A 1 109 ? 4.576 3.644 -1.018 1 95.68 109 PHE A N 1
ATOM 852 C CA . PHE A 1 109 ? 5.614 3.634 -2.042 1 95.68 109 PHE A CA 1
ATOM 853 C C . PHE A 1 109 ? 5.032 3.982 -3.407 1 95.68 109 PHE A C 1
ATOM 855 O O . PHE A 1 109 ? 3.94 3.529 -3.755 1 95.68 109 PHE A O 1
ATOM 862 N N . GLN A 1 110 ? 5.724 4.778 -4.105 1 94.54 110 GLN A N 1
ATOM 863 C CA . GLN A 1 110 ? 5.335 5.054 -5.484 1 94.54 110 GLN A CA 1
ATOM 864 C C . GLN A 1 110 ? 5.434 3.799 -6.346 1 94.54 110 GLN A C 1
ATOM 866 O O . GLN A 1 110 ? 6.363 3.004 -6.19 1 94.54 110 GLN A O 1
ATOM 871 N N . ASP A 1 111 ? 4.628 3.613 -7.301 1 86.12 111 ASP A N 1
ATOM 872 C CA . ASP A 1 111 ? 4.418 2.376 -8.046 1 86.12 111 ASP A CA 1
ATOM 873 C C . ASP A 1 111 ? 5.677 1.973 -8.81 1 86.12 111 ASP A C 1
ATOM 875 O O . ASP A 1 111 ? 5.959 0.784 -8.97 1 86.12 111 ASP A O 1
ATOM 879 N N . ASP A 1 112 ? 6.462 2.923 -9.223 1 87.53 112 ASP A N 1
ATOM 880 C CA . ASP A 1 112 ? 7.621 2.622 -10.058 1 87.53 112 ASP A CA 1
ATOM 881 C C . ASP A 1 112 ? 8.853 2.333 -9.205 1 87.53 112 ASP A C 1
ATOM 883 O O . ASP A 1 112 ? 9.918 2.006 -9.733 1 87.53 112 ASP A O 1
ATOM 887 N N . THR A 1 113 ? 8.652 2.436 -7.954 1 92.98 113 THR A N 1
ATOM 888 C CA . THR A 1 113 ? 9.786 2.145 -7.084 1 92.98 113 THR A CA 1
ATOM 889 C C . THR A 1 113 ? 9.987 0.639 -6.943 1 92.98 113 THR A C 1
ATOM 891 O O . THR A 1 113 ? 9.056 -0.086 -6.587 1 92.98 113 THR A O 1
ATOM 894 N N . VAL A 1 114 ? 11.19 0.204 -7.257 1 93.12 114 VAL A N 1
ATOM 895 C CA . VAL A 1 114 ? 11.527 -1.212 -7.156 1 93.12 114 VAL A CA 1
ATOM 896 C C . VAL A 1 114 ? 12.592 -1.415 -6.08 1 93.12 114 VAL A C 1
ATOM 898 O O . VAL A 1 114 ? 13.59 -0.691 -6.042 1 93.12 114 VAL A O 1
ATOM 901 N N . PHE A 1 115 ? 12.354 -2.418 -5.235 1 94.32 115 PHE A N 1
ATOM 902 C CA . PHE A 1 115 ? 13.279 -2.735 -4.153 1 94.32 115 PHE A CA 1
ATOM 903 C C . PHE A 1 115 ? 13.971 -4.069 -4.405 1 94.32 115 PHE A C 1
ATOM 905 O O . PHE A 1 115 ? 13.325 -5.046 -4.79 1 94.32 115 PHE A O 1
ATOM 912 N N . ALA A 1 116 ? 15.23 -4.074 -4.185 1 93.78 116 ALA A N 1
ATOM 913 C CA . ALA A 1 116 ? 16.008 -5.305 -4.287 1 93.78 116 ALA A CA 1
ATOM 914 C C . ALA A 1 116 ? 16.889 -5.501 -3.056 1 93.78 116 ALA A C 1
ATOM 916 O O . ALA A 1 116 ? 17.464 -4.541 -2.537 1 93.78 116 ALA A O 1
ATOM 917 N N . LEU A 1 117 ? 16.94 -6.696 -2.637 1 93.58 117 LEU A N 1
ATOM 918 C CA . LEU A 1 117 ? 17.821 -7.098 -1.546 1 93.58 117 LEU A CA 1
ATOM 919 C C . LEU A 1 117 ? 19.107 -7.716 -2.085 1 93.58 117 LEU A C 1
ATOM 921 O O . LEU A 1 117 ? 19.08 -8.448 -3.077 1 93.58 117 LEU A O 1
ATOM 925 N N . LEU A 1 118 ? 20.186 -7.389 -1.415 1 92.91 118 LEU A N 1
ATOM 926 C CA . LEU A 1 118 ? 21.488 -7.88 -1.853 1 92.91 118 LEU A CA 1
ATOM 927 C C . LEU A 1 118 ? 22.162 -8.689 -0.75 1 92.91 118 LEU A C 1
ATOM 929 O O . LEU A 1 118 ? 22.056 -8.347 0.43 1 92.91 118 LEU A O 1
ATOM 933 N N . GLY A 1 119 ? 22.861 -9.731 -1.167 1 91.34 119 GLY A N 1
ATOM 934 C CA . GLY A 1 119 ? 23.625 -10.539 -0.231 1 91.34 119 GLY A CA 1
ATOM 935 C C . GLY A 1 119 ? 22.755 -11.279 0.767 1 91.34 119 GLY A C 1
ATOM 936 O O . GLY A 1 119 ? 23.062 -11.315 1.96 1 91.34 119 GLY A O 1
ATOM 937 N N . CYS A 1 120 ? 21.612 -11.765 0.313 1 91.95 120 CYS A N 1
ATOM 938 C CA . CYS A 1 120 ? 20.736 -12.541 1.184 1 91.95 120 CYS A CA 1
ATOM 939 C C . CYS A 1 120 ? 21.274 -13.953 1.381 1 91.95 120 CYS A C 1
ATOM 941 O O . CYS A 1 120 ? 21.777 -14.568 0.439 1 91.95 120 CYS A O 1
ATOM 943 N N . SER A 1 121 ? 21.126 -14.394 2.584 1 91.54 121 SER A N 1
ATOM 944 C CA . SER A 1 121 ? 21.564 -15.759 2.861 1 91.54 121 SER A CA 1
ATOM 945 C C . SER A 1 121 ? 20.658 -16.779 2.18 1 91.54 121 SER A C 1
ATOM 947 O O . SER A 1 121 ? 19.444 -16.778 2.393 1 91.54 121 SER A O 1
ATOM 949 N N . LEU A 1 122 ? 21.204 -17.639 1.425 1 86.61 122 LEU A N 1
ATOM 950 C CA . LEU A 1 122 ? 20.413 -18.655 0.741 1 86.61 122 LEU A CA 1
ATOM 951 C C . LEU A 1 122 ? 19.918 -19.712 1.722 1 86.61 122 LEU A C 1
ATOM 953 O O . LEU A 1 122 ? 18.922 -20.39 1.461 1 86.61 122 LEU A O 1
ATOM 957 N N . ASP A 1 123 ? 20.537 -19.793 2.863 1 85.62 123 ASP A N 1
ATOM 958 C CA . ASP A 1 123 ? 20.221 -20.839 3.831 1 85.62 123 ASP A CA 1
ATOM 959 C C . ASP A 1 123 ? 19.28 -20.318 4.915 1 85.62 123 ASP A C 1
ATOM 961 O O . ASP A 1 123 ? 18.387 -21.038 5.367 1 85.62 123 ASP A O 1
ATOM 965 N N . SER A 1 124 ? 19.445 -19.13 5.217 1 88.32 124 SER A N 1
ATOM 966 C CA . SER A 1 124 ? 18.768 -18.664 6.423 1 88.32 124 SER A CA 1
ATOM 967 C C . SER A 1 124 ? 17.727 -17.598 6.096 1 88.32 124 SER A C 1
ATOM 969 O O . SER A 1 124 ? 16.848 -17.311 6.911 1 88.32 124 SER A O 1
ATOM 971 N N . SER A 1 125 ? 17.823 -17.01 4.94 1 89.09 125 SER A N 1
ATOM 972 C CA . SER A 1 125 ? 16.874 -15.95 4.616 1 89.09 125 SER A CA 1
ATOM 973 C C . SER A 1 125 ? 15.471 -16.508 4.405 1 89.09 125 SER A C 1
ATOM 975 O O . SER A 1 125 ? 15.291 -17.496 3.69 1 89.09 125 SER A O 1
ATOM 977 N N . PRO A 1 126 ? 14.519 -15.884 4.993 1 85.32 126 PRO A N 1
ATOM 978 C CA . PRO A 1 126 ? 13.139 -16.333 4.794 1 85.32 126 PRO A CA 1
ATOM 979 C C . PRO A 1 126 ? 12.67 -16.178 3.349 1 85.32 126 PRO A C 1
ATOM 981 O O . PRO A 1 126 ? 11.637 -16.733 2.968 1 85.32 126 PRO A O 1
ATOM 984 N N . MET A 1 127 ? 13.437 -15.456 2.572 1 85.28 127 MET A N 1
ATOM 985 C CA . MET A 1 127 ? 13.047 -15.209 1.186 1 85.28 127 MET A CA 1
ATOM 986 C C . MET A 1 127 ? 13.157 -16.482 0.355 1 85.28 127 MET A C 1
ATOM 988 O O . MET A 1 127 ? 12.512 -16.606 -0.688 1 85.28 127 MET A O 1
ATOM 992 N N . TYR A 1 128 ? 14.017 -17.297 0.87 1 77.7 128 TYR A N 1
ATOM 993 C CA . TYR A 1 128 ? 14.296 -18.484 0.069 1 77.7 128 TYR A CA 1
ATOM 994 C C . TYR A 1 128 ? 13.79 -19.742 0.763 1 77.7 128 TYR A C 1
ATOM 996 O O . TYR A 1 128 ? 13.9 -20.845 0.222 1 77.7 128 TYR A O 1
ATOM 1004 N N . LYS A 1 129 ? 13.512 -19.679 2.099 1 62.45 129 LYS A N 1
ATOM 1005 C CA . LYS A 1 129 ? 13.189 -20.853 2.903 1 62.45 129 LYS A CA 1
ATOM 1006 C C . LYS A 1 129 ? 11.933 -21.547 2.384 1 62.45 129 LYS A C 1
ATOM 1008 O O . LYS A 1 129 ? 11.677 -22.707 2.714 1 62.45 129 LYS A O 1
ATOM 1013 N N . GLY A 1 130 ? 11.06 -21.072 1.704 1 52.07 130 GLY A N 1
ATOM 1014 C CA . GLY A 1 130 ? 9.865 -21.885 1.537 1 52.07 130 GLY A CA 1
ATOM 1015 C C . GLY A 1 130 ? 10.134 -23.204 0.839 1 52.07 130 GLY A C 1
ATOM 1016 O O . GLY A 1 130 ? 9.248 -24.057 0.749 1 52.07 130 GLY A O 1
ATOM 1017 N N . ALA A 1 131 ? 11.085 -23.412 -0.065 1 43.97 131 ALA A N 1
ATOM 1018 C CA . ALA A 1 131 ? 11.04 -24.623 -0.881 1 43.97 131 ALA A CA 1
ATOM 1019 C C . ALA A 1 131 ? 11.16 -25.873 -0.014 1 43.97 131 ALA A C 1
ATOM 1021 O O . ALA A 1 131 ? 10.659 -26.939 -0.379 1 43.97 131 ALA A O 1
ATOM 1022 N N . PHE A 1 132 ? 11.958 -25.924 0.904 1 36.66 132 PHE A N 1
ATOM 1023 C CA . PHE A 1 132 ? 12.345 -27.261 1.337 1 36.66 132 PHE A CA 1
ATOM 1024 C C . PHE A 1 132 ? 11.226 -27.916 2.138 1 36.66 132 PHE A C 1
ATOM 1026 O O . PHE A 1 132 ? 11.231 -29.131 2.344 1 36.66 132 PHE A O 1
ATOM 1033 N N . ARG A 1 133 ? 10.689 -27.345 3.166 1 36.53 133 ARG A N 1
ATOM 1034 C CA . ARG A 1 133 ? 10.041 -28.272 4.088 1 36.53 133 ARG A CA 1
ATOM 1035 C C . ARG A 1 133 ? 8.651 -28.654 3.592 1 36.53 133 ARG A C 1
ATOM 1037 O O . ARG A 1 133 ? 7.698 -28.702 4.373 1 36.53 133 ARG A O 1
ATOM 1044 N N . GLY A 1 134 ? 8.431 -29.01 2.249 1 35.85 134 GLY A N 1
ATOM 1045 C CA . GLY A 1 134 ? 7.195 -29.666 1.854 1 35.85 134 GLY A CA 1
ATOM 1046 C C . GLY A 1 134 ? 5.985 -28.753 1.93 1 35.85 134 GLY A C 1
ATOM 1047 O O . GLY A 1 134 ? 4.859 -29.184 1.674 1 35.85 134 GLY A O 1
ATOM 1048 N N . ASN A 1 135 ? 5.941 -27.679 2.774 1 40.5 135 ASN A N 1
ATOM 1049 C CA . ASN A 1 135 ? 4.759 -26.848 2.974 1 40.5 135 ASN A CA 1
ATOM 1050 C C . ASN A 1 135 ? 4.554 -25.877 1.815 1 40.5 135 ASN A C 1
ATOM 1052 O O . ASN A 1 135 ? 5.448 -25.094 1.49 1 40.5 135 ASN A O 1
ATOM 1056 N N . THR A 1 136 ? 3.78 -26.227 0.817 1 43.35 136 THR A N 1
ATOM 1057 C CA . THR A 1 136 ? 3.243 -25.516 -0.338 1 43.35 136 THR A CA 1
ATOM 1058 C C . THR A 1 136 ? 3.223 -24.011 -0.085 1 43.35 136 THR A C 1
ATOM 1060 O O . THR A 1 136 ? 3.023 -23.223 -1.012 1 43.35 136 THR A O 1
ATOM 1063 N N . SER A 1 137 ? 3.309 -23.584 1.245 1 49.72 137 SER A N 1
ATOM 1064 C CA . SER A 1 137 ? 3.15 -22.188 1.641 1 49.72 137 SER A CA 1
ATOM 1065 C C . SER A 1 137 ? 4.433 -21.398 1.409 1 49.72 137 SER A C 1
ATOM 1067 O O . SER A 1 137 ? 4.436 -20.168 1.502 1 49.72 137 SER A O 1
ATOM 1069 N N . ASP A 1 138 ? 5.525 -22.071 1.046 1 59.4 138 ASP A N 1
ATOM 1070 C CA . ASP A 1 138 ? 6.853 -21.466 1.061 1 59.4 138 ASP A CA 1
ATOM 1071 C C . ASP A 1 138 ? 7.28 -21.043 -0.343 1 59.4 138 ASP A C 1
ATOM 1073 O O . ASP A 1 138 ? 7.993 -21.779 -1.029 1 59.4 138 ASP A O 1
ATOM 1077 N N . VAL A 1 139 ? 6.643 -20.292 -0.943 1 67.02 139 VAL A N 1
ATOM 1078 C CA . VAL A 1 139 ? 7.038 -19.698 -2.216 1 67.02 139 VAL A CA 1
ATOM 1079 C C . VAL A 1 139 ? 8.064 -18.593 -1.974 1 67.02 139 VAL A C 1
ATOM 1081 O O . VAL A 1 139 ? 7.919 -17.796 -1.044 1 67.02 139 VAL A O 1
ATOM 1084 N N . PRO A 1 140 ? 9.178 -18.835 -2.751 1 75.07 140 PRO A N 1
ATOM 1085 C CA . PRO A 1 140 ? 10.133 -17.732 -2.617 1 75.07 140 PRO A CA 1
ATOM 1086 C C . PRO A 1 140 ? 9.475 -16.361 -2.758 1 75.07 140 PRO A C 1
ATOM 1088 O O . PRO A 1 140 ? 8.545 -16.197 -3.551 1 75.07 140 PRO A O 1
ATOM 1091 N N . GLN A 1 141 ? 9.961 -15.506 -1.987 1 84.54 141 GLN A N 1
ATOM 1092 C CA . GLN A 1 141 ? 9.403 -14.157 -1.974 1 84.54 141 GLN A CA 1
ATOM 1093 C C . GLN A 1 141 ? 10.223 -13.215 -2.851 1 84.54 141 GLN A C 1
ATOM 1095 O O . GLN A 1 141 ? 10.378 -12.036 -2.528 1 84.54 141 GLN A O 1
ATOM 1100 N N . CYS A 1 142 ? 10.817 -13.781 -3.89 1 87.08 142 CYS A N 1
ATOM 1101 C CA . CYS A 1 142 ? 11.563 -13.012 -4.88 1 87.08 142 CYS A CA 1
ATOM 1102 C C . CYS A 1 142 ? 10.868 -13.049 -6.236 1 87.08 142 CYS A C 1
ATOM 1104 O O . CYS A 1 142 ? 10.387 -14.1 -6.663 1 87.08 142 CYS A O 1
ATOM 1106 N N . ASP A 1 143 ? 10.721 -11.88 -6.746 1 84.28 143 ASP A N 1
ATOM 1107 C CA . ASP A 1 143 ? 10.231 -11.858 -8.121 1 84.28 143 ASP A CA 1
ATOM 1108 C C . ASP A 1 143 ? 11.291 -12.378 -9.089 1 84.28 143 ASP A C 1
ATOM 1110 O O . ASP A 1 143 ? 12.239 -11.665 -9.422 1 84.28 143 ASP A O 1
ATOM 1114 N N . ASP A 1 144 ? 11.189 -13.574 -9.488 1 71.64 144 ASP A N 1
ATOM 1115 C CA . ASP A 1 144 ? 12.204 -14.216 -10.317 1 71.64 144 ASP A CA 1
ATOM 1116 C C . ASP A 1 144 ? 11.767 -14.269 -11.779 1 71.64 144 ASP A C 1
ATOM 1118 O O . ASP A 1 144 ? 12.333 -15.02 -12.575 1 71.64 144 ASP A O 1
ATOM 1122 N N . THR A 1 145 ? 10.834 -13.521 -12.081 1 67.31 145 THR A N 1
ATOM 1123 C CA . THR A 1 145 ? 10.393 -13.525 -13.472 1 67.31 145 THR A CA 1
ATOM 1124 C C . THR A 1 145 ? 11.482 -12.971 -14.386 1 67.31 145 THR A C 1
ATOM 1126 O O . THR A 1 145 ? 12.351 -12.219 -13.94 1 67.31 145 THR A O 1
ATOM 1129 N N . GLU A 1 146 ? 11.669 -13.603 -15.482 1 58.84 146 GLU A N 1
ATOM 1130 C CA . GLU A 1 146 ? 12.684 -13.249 -16.47 1 58.84 146 GLU A CA 1
ATOM 1131 C C . GLU A 1 146 ? 12.818 -11.734 -16.605 1 58.84 146 GLU A C 1
ATOM 1133 O O . GLU A 1 146 ? 13.916 -11.221 -16.829 1 58.84 146 GLU A O 1
ATOM 1138 N N . ILE A 1 147 ? 11.821 -11.074 -16.389 1 56.29 147 ILE A N 1
ATOM 1139 C CA . ILE A 1 147 ? 11.868 -9.635 -16.627 1 56.29 147 ILE A CA 1
ATOM 1140 C C . ILE A 1 147 ? 12.461 -8.93 -15.409 1 56.29 147 ILE A C 1
ATOM 1142 O O . ILE A 1 147 ? 13.516 -8.298 -15.503 1 56.29 147 ILE A O 1
ATOM 1146 N N . ALA A 1 148 ? 11.725 -8.958 -14.393 1 56.29 148 ALA A N 1
ATOM 1147 C CA . ALA A 1 148 ? 12.068 -8.06 -13.294 1 56.29 148 ALA A CA 1
ATOM 1148 C C . ALA A 1 148 ? 13.241 -8.607 -12.485 1 56.29 148 ALA A C 1
ATOM 1150 O O . ALA A 1 148 ? 14.251 -7.924 -12.304 1 56.29 148 ALA A O 1
ATOM 1151 N N . GLY A 1 149 ? 13.138 -9.854 -11.983 1 60.32 149 GLY A N 1
ATOM 1152 C CA . GLY A 1 149 ? 14.145 -10.313 -11.039 1 60.32 149 GLY A CA 1
ATOM 1153 C C . GLY A 1 149 ? 15.503 -10.535 -11.677 1 60.32 149 GLY A C 1
ATOM 1154 O O . GLY A 1 149 ? 16.51 -10.001 -11.208 1 60.32 149 GLY A O 1
ATOM 1155 N N . THR A 1 150 ? 15.372 -10.969 -12.853 1 68.04 150 THR A N 1
ATOM 1156 C CA . THR A 1 150 ? 16.657 -11.331 -13.441 1 68.04 150 THR A CA 1
ATOM 1157 C C . THR A 1 150 ? 17.327 -10.112 -14.069 1 68.04 150 THR A C 1
ATOM 1159 O O . THR A 1 150 ? 18.535 -9.914 -13.918 1 68.04 150 THR A O 1
ATOM 1162 N N . ASN A 1 151 ? 16.516 -9.271 -14.623 1 83.21 151 ASN A N 1
ATOM 1163 C CA . ASN A 1 151 ? 17.121 -8.136 -15.312 1 83.21 151 ASN A CA 1
ATOM 1164 C C . ASN A 1 151 ? 17.639 -7.093 -14.326 1 83.21 151 ASN A C 1
ATOM 1166 O O . ASN A 1 151 ? 18.746 -6.577 -14.486 1 83.21 151 ASN A O 1
ATOM 1170 N N . LEU A 1 152 ? 16.901 -6.859 -13.352 1 89.05 152 LEU A N 1
ATOM 1171 C CA . LEU A 1 152 ? 17.299 -5.851 -12.376 1 89.05 152 LEU A CA 1
ATOM 1172 C C . LEU A 1 152 ? 18.551 -6.288 -11.622 1 89.05 152 LEU A C 1
ATOM 1174 O O . LEU A 1 152 ? 19.503 -5.515 -11.491 1 89.05 152 LEU A O 1
ATOM 1178 N N . CYS A 1 153 ? 18.581 -7.504 -11.202 1 90.5 153 CYS A N 1
ATOM 1179 C CA . CYS A 1 153 ? 19.735 -8.02 -10.474 1 90.5 153 CYS A CA 1
ATOM 1180 C C . CYS A 1 153 ? 20.965 -8.079 -11.373 1 90.5 153 CYS A C 1
ATOM 1182 O O . CYS A 1 153 ? 22.061 -7.699 -10.959 1 90.5 153 CYS A O 1
ATOM 1184 N N . SER A 1 154 ? 20.716 -8.507 -12.593 1 90.4 154 SER A N 1
ATOM 1185 C CA . SER A 1 154 ? 21.823 -8.547 -13.543 1 90.4 154 SER A CA 1
ATOM 1186 C C . SER A 1 154 ? 22.402 -7.155 -13.777 1 90.4 154 SER A C 1
ATOM 1188 O O . SER A 1 154 ? 23.622 -6.983 -13.814 1 90.4 154 SER A O 1
ATOM 1190 N N . ALA A 1 155 ? 21.57 -6.216 -13.924 1 91.48 155 ALA A N 1
ATOM 1191 C CA . ALA A 1 155 ? 22.009 -4.842 -14.15 1 91.48 155 ALA A CA 1
ATOM 1192 C C . ALA A 1 155 ? 22.752 -4.297 -12.934 1 91.48 155 ALA A C 1
ATOM 1194 O O . ALA A 1 155 ? 23.788 -3.641 -13.074 1 91.48 155 ALA A O 1
ATOM 1195 N N . LEU A 1 156 ? 22.251 -4.591 -11.761 1 91.46 156 LEU A N 1
ATOM 1196 C CA . LEU A 1 156 ? 22.873 -4.113 -10.532 1 91.46 156 LEU A CA 1
ATOM 1197 C C . LEU A 1 156 ? 24.279 -4.685 -10.376 1 91.46 156 LEU A C 1
ATOM 1199 O O . LEU A 1 156 ? 25.2 -3.975 -9.967 1 91.46 156 LEU A O 1
ATOM 1203 N N . TYR A 1 157 ? 24.44 -5.876 -10.753 1 90.77 157 TYR A N 1
ATOM 1204 C CA . TYR A 1 157 ? 25.727 -6.537 -10.568 1 90.77 157 TYR A CA 1
ATOM 1205 C C . TYR A 1 157 ? 26.714 -6.124 -11.653 1 90.77 157 TYR A C 1
ATOM 1207 O O . TYR A 1 157 ? 27.892 -6.484 -11.599 1 90.77 157 TYR A O 1
ATOM 1215 N N . ALA A 1 158 ? 26.238 -5.357 -12.553 1 90.3 158 ALA A N 1
ATOM 1216 C CA . ALA A 1 158 ? 27.153 -4.733 -13.506 1 90.3 158 ALA A CA 1
ATOM 1217 C C . ALA A 1 158 ? 27.832 -3.511 -12.894 1 90.3 158 ALA A C 1
ATOM 1219 O O . ALA A 1 158 ? 28.839 -3.026 -13.417 1 90.3 158 ALA A O 1
ATOM 1220 N N . CYS A 1 159 ? 27.291 -3.068 -11.81 1 92.96 159 CYS A N 1
ATOM 1221 C CA . CYS A 1 159 ? 27.863 -1.922 -11.112 1 92.96 159 CYS A CA 1
ATOM 1222 C C . CYS A 1 159 ? 29.087 -2.331 -10.302 1 92.96 159 CYS A C 1
ATOM 1224 O O . CYS A 1 159 ? 29.038 -3.301 -9.543 1 92.96 159 CYS A O 1
ATOM 1226 N N . GLN A 1 160 ? 30.096 -1.608 -10.369 1 90.7 160 GLN A N 1
ATOM 1227 C CA . GLN A 1 160 ? 31.367 -1.943 -9.736 1 90.7 160 GLN A CA 1
ATOM 1228 C C . GLN A 1 160 ? 31.221 -2.026 -8.219 1 90.7 160 GLN A C 1
ATOM 1230 O O . GLN A 1 160 ? 31.637 -3.009 -7.603 1 90.7 160 GLN A O 1
ATOM 1235 N N . PRO A 1 161 ? 30.612 -1.052 -7.57 1 91.54 161 PRO A N 1
ATOM 1236 C CA . PRO A 1 161 ? 30.498 -1.129 -6.111 1 91.54 161 PRO A CA 1
ATOM 1237 C C . PRO A 1 161 ? 29.699 -2.344 -5.646 1 91.54 161 PRO A C 1
ATOM 1239 O O . PRO A 1 161 ? 30.005 -2.927 -4.602 1 91.54 161 PRO A O 1
ATOM 1242 N N . ILE A 1 162 ? 28.735 -2.715 -6.353 1 89.73 162 ILE A N 1
ATOM 1243 C CA . ILE A 1 162 ? 27.904 -3.853 -5.977 1 89.73 162 ILE A CA 1
ATOM 1244 C C . ILE A 1 162 ? 28.693 -5.149 -6.152 1 89.73 162 ILE A C 1
ATOM 1246 O O . ILE A 1 162 ? 28.611 -6.051 -5.316 1 89.73 162 ILE A O 1
ATOM 1250 N N . ARG A 1 163 ? 29.427 -5.152 -7.16 1 86.23 163 ARG A N 1
ATOM 1251 C CA . ARG A 1 163 ? 30.279 -6.315 -7.388 1 86.23 163 ARG A CA 1
ATOM 1252 C C . ARG A 1 163 ? 31.286 -6.486 -6.255 1 86.23 163 ARG A C 1
ATOM 1254 O O . ARG A 1 163 ? 31.646 -7.611 -5.903 1 86.23 163 ARG A O 1
ATOM 1261 N N . GLN A 1 164 ? 31.589 -5.453 -5.694 1 84.94 164 GLN A N 1
ATOM 1262 C CA . GLN A 1 164 ? 32.621 -5.472 -4.663 1 84.94 164 GLN A CA 1
ATOM 1263 C C . GLN A 1 164 ? 32.07 -6.006 -3.343 1 84.94 164 GLN A C 1
ATOM 1265 O O . GLN A 1 164 ? 32.833 -6.302 -2.421 1 84.94 164 GLN A O 1
ATOM 1270 N N . LEU A 1 165 ? 30.801 -6.13 -3.291 1 82.32 165 LEU A N 1
ATOM 1271 C CA . LEU A 1 165 ? 30.232 -6.785 -2.117 1 82.32 165 LEU A CA 1
ATOM 1272 C C . LEU A 1 165 ? 30.662 -8.246 -2.05 1 82.32 165 LEU A C 1
ATOM 1274 O O . LEU A 1 165 ? 30.563 -8.878 -0.995 1 82.32 165 LEU A O 1
ATOM 1278 N N . ASN A 1 166 ? 31.094 -8.764 -3.19 1 81.92 166 ASN A N 1
ATOM 1279 C CA . ASN A 1 166 ? 31.594 -10.131 -3.295 1 81.92 166 ASN A CA 1
ATOM 1280 C C . ASN A 1 166 ? 30.534 -11.149 -2.885 1 81.92 166 ASN A C 1
ATOM 1282 O O . ASN A 1 166 ? 30.807 -12.051 -2.093 1 81.92 166 ASN A O 1
ATOM 1286 N N . VAL A 1 167 ? 29.376 -10.855 -3.245 1 84.25 167 VAL A N 1
ATOM 1287 C CA . VAL A 1 167 ? 28.27 -11.787 -3.053 1 84.25 167 VAL A CA 1
ATOM 1288 C C . VAL A 1 167 ? 27.733 -12.239 -4.409 1 84.25 167 VAL A C 1
ATOM 1290 O O . VAL A 1 167 ? 27.716 -11.463 -5.367 1 84.25 167 VAL A O 1
ATOM 1293 N N . PRO A 1 168 ? 27.417 -13.502 -4.442 1 87.69 168 PRO A N 1
ATOM 1294 C CA . PRO A 1 168 ? 26.925 -14.012 -5.724 1 87.69 168 PRO A CA 1
ATOM 1295 C C . PRO A 1 168 ? 25.616 -13.354 -6.157 1 87.69 168 PRO A C 1
ATOM 1297 O O . PRO A 1 168 ? 24.822 -12.937 -5.311 1 87.69 168 PRO A O 1
ATOM 1300 N N . ILE A 1 169 ? 25.353 -13.276 -7.417 1 88.42 169 ILE A N 1
ATOM 1301 C CA . ILE A 1 169 ? 24.154 -12.682 -7.998 1 88.42 169 ILE A CA 1
ATOM 1302 C C . ILE A 1 169 ? 22.92 -13.452 -7.533 1 88.42 169 ILE A C 1
ATOM 1304 O O . ILE A 1 169 ? 21.82 -12.897 -7.476 1 88.42 169 ILE A O 1
ATOM 1308 N N . THR A 1 170 ? 23.079 -14.747 -7.135 1 86.05 170 THR A N 1
ATOM 1309 C CA . THR A 1 170 ? 21.978 -15.595 -6.692 1 86.05 170 THR A CA 1
ATOM 1310 C C . THR A 1 170 ? 21.409 -15.095 -5.367 1 86.05 170 THR A C 1
ATOM 1312 O O . THR A 1 170 ? 20.311 -15.489 -4.969 1 86.05 170 THR A O 1
ATOM 1315 N N . THR A 1 171 ? 22.174 -14.205 -4.747 1 88.79 171 THR A N 1
ATOM 1316 C CA . THR A 1 171 ? 21.732 -13.684 -3.458 1 88.79 171 THR A CA 1
ATOM 1317 C C . THR A 1 171 ? 20.969 -12.374 -3.637 1 88.79 171 THR A C 1
ATOM 1319 O O . THR A 1 171 ? 20.604 -11.723 -2.656 1 88.79 171 THR A O 1
ATOM 1322 N N . CYS A 1 172 ? 20.836 -12.029 -4.893 1 91.16 172 CYS A N 1
ATOM 1323 C CA . CYS A 1 172 ? 20.022 -10.864 -5.222 1 91.16 172 CYS A CA 1
ATOM 1324 C C . CYS A 1 172 ? 18.551 -11.244 -5.346 1 91.16 172 CYS A C 1
ATOM 1326 O O . CYS A 1 172 ? 18.211 -12.212 -6.029 1 91.16 172 CYS A O 1
ATOM 1328 N N . CYS A 1 173 ? 17.691 -10.477 -4.644 1 90.67 173 CYS A N 1
ATOM 1329 C CA . CYS A 1 173 ? 16.265 -10.781 -4.624 1 90.67 173 CYS A CA 1
ATOM 1330 C C . CYS A 1 173 ? 15.435 -9.519 -4.821 1 90.67 173 CYS A C 1
ATOM 1332 O O . CYS A 1 173 ? 15.469 -8.611 -3.989 1 90.67 173 CYS A O 1
ATOM 1334 N N . VAL A 1 174 ? 14.761 -9.46 -5.969 1 91.96 174 VAL A N 1
ATOM 1335 C CA . VAL A 1 174 ? 13.74 -8.423 -6.078 1 91.96 174 VAL A CA 1
ATOM 1336 C C . VAL A 1 174 ? 12.611 -8.703 -5.089 1 91.96 174 VAL A C 1
ATOM 1338 O O . VAL A 1 174 ? 11.871 -9.678 -5.241 1 91.96 174 VAL A O 1
ATOM 1341 N N . TYR A 1 175 ? 12.453 -7.909 -4.126 1 91.82 175 TYR A N 1
ATOM 1342 C CA . TYR A 1 175 ? 11.678 -8.166 -2.917 1 91.82 175 TYR A CA 1
ATOM 1343 C C . TYR A 1 175 ? 10.183 -8.071 -3.196 1 91.82 175 TYR A C 1
ATOM 1345 O O . TYR A 1 175 ? 9.58 -7.008 -3.028 1 91.82 175 TYR A O 1
ATOM 1353 N N . ALA A 1 176 ? 9.543 -9.137 -3.389 1 89.01 176 ALA A N 1
ATOM 1354 C CA . ALA A 1 176 ? 8.175 -9.226 -3.892 1 89.01 176 ALA A CA 1
ATOM 1355 C C . ALA A 1 176 ? 7.181 -8.665 -2.879 1 89.01 176 ALA A C 1
ATOM 1357 O O . ALA A 1 176 ? 6.243 -7.954 -3.248 1 89.01 176 ALA A O 1
ATOM 1358 N N . PRO A 1 177 ? 7.35 -8.867 -1.618 1 90.19 177 PRO A N 1
ATOM 1359 C CA . PRO A 1 177 ? 6.334 -8.406 -0.668 1 90.19 177 PRO A CA 1
ATOM 1360 C C . PRO A 1 177 ? 6.162 -6.889 -0.679 1 90.19 177 PRO A C 1
ATOM 1362 O O . PRO A 1 177 ? 5.075 -6.386 -0.384 1 90.19 177 PRO A O 1
ATOM 1365 N N . VAL A 1 178 ? 7.183 -6.189 -1.006 1 90.91 178 VAL A N 1
ATOM 1366 C CA . VAL A 1 178 ? 7.065 -4.737 -1.096 1 90.91 178 VAL A CA 1
ATOM 1367 C C . VAL A 1 178 ? 6.586 -4.343 -2.491 1 90.91 178 VAL A C 1
ATOM 1369 O O . VAL A 1 178 ? 5.771 -3.429 -2.639 1 90.91 178 VAL A O 1
ATOM 1372 N N . ASP A 1 179 ? 7.039 -5.021 -3.429 1 87.27 179 ASP A N 1
ATOM 1373 C CA . ASP A 1 179 ? 6.787 -4.636 -4.814 1 87.27 179 ASP A CA 1
ATOM 1374 C C . ASP A 1 179 ? 5.405 -5.099 -5.27 1 87.27 179 ASP A C 1
ATOM 1376 O O . ASP A 1 179 ? 4.782 -4.465 -6.124 1 87.27 179 ASP A O 1
ATOM 1380 N N . LEU A 1 180 ? 4.917 -6.153 -4.701 1 89.35 180 LEU A N 1
ATOM 1381 C CA . LEU A 1 180 ? 3.662 -6.734 -5.166 1 89.35 180 LEU A CA 1
ATOM 1382 C C . LEU A 1 180 ? 2.64 -6.796 -4.036 1 89.35 180 LEU A C 1
ATOM 1384 O O . LEU A 1 180 ? 1.458 -7.051 -4.276 1 89.35 180 LEU A O 1
ATOM 1388 N N . GLY A 1 181 ? 3.131 -6.553 -2.83 1 91.75 181 GLY A N 1
ATOM 1389 C CA . GLY A 1 181 ? 2.269 -6.869 -1.702 1 91.75 181 GLY A CA 1
ATOM 1390 C C . GLY A 1 181 ? 2.159 -5.737 -0.699 1 91.75 181 GLY A C 1
ATOM 1391 O O . GLY A 1 181 ? 2.34 -4.569 -1.05 1 91.75 181 GLY A O 1
ATOM 1392 N N . PRO A 1 182 ? 1.791 -6.157 0.489 1 93.44 182 PRO A N 1
ATOM 1393 C CA . PRO A 1 182 ? 1.389 -5.162 1.486 1 93.44 182 PRO A CA 1
ATOM 1394 C C . PRO A 1 182 ? 2.541 -4.737 2.395 1 93.44 182 PRO A C 1
ATOM 1396 O O . PRO A 1 182 ? 2.327 -4.02 3.375 1 93.44 182 PRO A O 1
ATOM 1399 N N . THR A 1 183 ? 3.72 -5.08 2.06 1 92.94 183 THR A N 1
ATOM 1400 C CA . THR A 1 183 ? 4.834 -4.802 2.96 1 92.94 183 THR A CA 1
ATOM 1401 C C . THR A 1 183 ? 5.418 -3.419 2.686 1 92.94 183 THR A C 1
ATOM 1403 O O . THR A 1 183 ? 5.623 -3.044 1.529 1 92.94 183 THR A O 1
ATOM 1406 N N . PHE A 1 184 ? 5.644 -2.715 3.763 1 95.22 184 PHE A N 1
ATOM 1407 C CA . PHE A 1 184 ? 6.31 -1.422 3.67 1 95.22 184 PHE A CA 1
ATOM 1408 C C . PHE A 1 184 ? 7.539 -1.381 4.57 1 95.22 184 PHE A C 1
ATOM 1410 O O . PHE A 1 184 ? 7.813 -0.363 5.21 1 95.22 184 PHE A O 1
ATOM 1417 N N . GLU A 1 185 ? 8.176 -2.534 4.693 1 92.96 185 GLU A N 1
ATOM 1418 C CA . GLU A 1 185 ? 9.302 -2.694 5.609 1 92.96 185 GLU A CA 1
ATOM 1419 C C . GLU A 1 185 ? 10.354 -3.635 5.03 1 92.96 185 GLU A C 1
ATOM 1421 O O . GLU A 1 185 ? 10.02 -4.694 4.495 1 92.96 185 GLU A O 1
ATOM 1426 N N . MET A 1 186 ? 11.562 -3.227 5.121 1 94.61 186 MET A N 1
ATOM 1427 C CA . MET A 1 186 ? 12.713 -4.08 4.839 1 94.61 186 MET A CA 1
ATOM 1428 C C . MET A 1 186 ? 13.665 -4.12 6.029 1 94.61 186 MET A C 1
ATOM 1430 O O . MET A 1 186 ? 14.475 -3.209 6.212 1 94.61 186 MET A O 1
ATOM 1434 N N . ASP A 1 187 ? 13.434 -5.034 6.884 1 94.95 187 ASP A N 1
ATOM 1435 C CA . ASP A 1 187 ? 14.342 -5.295 7.997 1 94.95 187 ASP A CA 1
ATOM 1436 C C . ASP A 1 187 ? 15.439 -6.278 7.592 1 94.95 187 ASP A C 1
ATOM 1438 O O . ASP A 1 187 ? 15.239 -7.494 7.64 1 94.95 187 ASP A O 1
ATOM 1442 N N . LEU A 1 188 ? 16.588 -5.815 7.279 1 95.83 188 LEU A N 1
ATOM 1443 C CA . LEU A 1 188 ? 17.62 -6.622 6.636 1 95.83 188 LEU A CA 1
ATOM 1444 C C . LEU A 1 188 ? 18.172 -7.667 7.601 1 95.83 188 LEU A C 1
ATOM 1446 O O . LEU A 1 188 ? 18.608 -8.739 7.177 1 95.83 188 LEU A O 1
ATOM 1450 N N . GLN A 1 189 ? 18.192 -7.298 8.857 1 94.66 189 GLN A N 1
ATOM 1451 C CA . GLN A 1 189 ? 18.612 -8.299 9.832 1 94.66 189 GLN A CA 1
ATOM 1452 C C . GLN A 1 189 ? 17.652 -9.485 9.851 1 94.66 189 GLN A C 1
ATOM 1454 O O . GLN A 1 189 ? 18.082 -10.639 9.794 1 94.66 189 GLN A O 1
ATOM 1459 N N . LYS A 1 190 ? 16.405 -9.197 9.887 1 93.22 190 LYS A N 1
ATOM 1460 C CA . LYS A 1 190 ? 15.393 -10.249 9.878 1 93.22 190 LYS A CA 1
ATOM 1461 C C . LYS A 1 190 ? 15.413 -11.021 8.562 1 93.22 190 LYS A C 1
ATOM 1463 O O . LYS A 1 190 ? 15.202 -12.236 8.545 1 93.22 190 LYS A O 1
ATOM 1468 N N . LEU A 1 191 ? 15.662 -10.312 7.519 1 93.66 191 LEU A N 1
ATOM 1469 C CA . LEU A 1 191 ? 15.64 -10.915 6.191 1 93.66 191 LEU A CA 1
ATOM 1470 C C . LEU A 1 191 ? 16.96 -11.616 5.89 1 93.66 191 LEU A C 1
ATOM 1472 O O . LEU A 1 191 ? 17.069 -12.346 4.902 1 93.66 191 LEU A O 1
ATOM 1476 N N . GLN A 1 192 ? 17.935 -11.41 6.801 1 93.69 192 GLN A N 1
ATOM 1477 C CA . GLN A 1 192 ? 19.26 -12.001 6.645 1 93.69 192 GLN A CA 1
ATOM 1478 C C . GLN A 1 192 ? 19.882 -11.611 5.307 1 93.69 192 GLN A C 1
ATOM 1480 O O . GLN A 1 192 ? 20.339 -12.474 4.554 1 93.69 192 GLN A O 1
ATOM 1485 N N . CYS A 1 193 ? 19.801 -10.361 4.964 1 93.26 193 CYS A N 1
ATOM 1486 C CA . CYS A 1 193 ? 20.422 -9.754 3.792 1 93.26 193 CYS A CA 1
ATOM 1487 C C . CYS A 1 193 ? 21.386 -8.646 4.197 1 93.26 193 CYS A C 1
ATOM 1489 O O . CYS A 1 193 ? 21.241 -8.051 5.267 1 93.26 193 CYS A O 1
ATOM 1491 N N . LYS A 1 194 ? 22.315 -8.323 3.409 1 92.4 194 LYS A N 1
ATOM 1492 C CA . LYS A 1 194 ? 23.394 -7.411 3.776 1 92.4 194 LYS A CA 1
ATOM 1493 C C . LYS A 1 194 ? 23.061 -5.976 3.377 1 92.4 194 LYS A C 1
ATOM 1495 O O . LYS A 1 194 ? 23.451 -5.029 4.063 1 92.4 194 LYS A O 1
ATOM 1500 N N . ALA A 1 195 ? 22.395 -5.863 2.278 1 93.63 195 ALA A N 1
ATOM 1501 C CA . ALA A 1 195 ? 22.122 -4.533 1.738 1 93.63 195 ALA A CA 1
ATOM 1502 C C . ALA A 1 195 ? 20.842 -4.531 0.908 1 93.63 195 ALA A C 1
ATOM 1504 O O . ALA A 1 195 ? 20.264 -5.588 0.643 1 93.63 195 ALA A O 1
ATOM 1505 N N . TYR A 1 196 ? 20.407 -3.339 0.638 1 94.87 196 TYR A N 1
ATOM 1506 C CA . TYR A 1 196 ? 19.272 -3.203 -0.268 1 94.87 196 TYR A CA 1
ATOM 1507 C C . TYR A 1 196 ? 19.48 -2.042 -1.233 1 94.87 196 TYR A C 1
ATOM 1509 O O . TYR A 1 196 ? 20.375 -1.217 -1.037 1 94.87 196 TYR A O 1
ATOM 1517 N N . THR A 1 197 ? 18.766 -2.093 -2.3 1 93.96 197 THR A N 1
ATOM 1518 C CA . THR A 1 197 ? 18.726 -1.004 -3.269 1 93.96 197 THR A CA 1
ATOM 1519 C C . THR A 1 197 ? 17.286 -0.677 -3.656 1 93.96 197 THR A C 1
ATOM 1521 O O . THR A 1 197 ? 16.388 -1.502 -3.478 1 93.96 197 THR A O 1
ATOM 1524 N N . ALA A 1 198 ? 17.071 0.531 -4.003 1 95.54 198 ALA A N 1
ATOM 1525 C CA . ALA A 1 198 ? 15.774 0.981 -4.502 1 95.54 198 ALA A CA 1
ATOM 1526 C C . ALA A 1 198 ? 15.942 1.99 -5.635 1 95.54 198 ALA A C 1
ATOM 1528 O O . ALA A 1 198 ? 16.83 2.845 -5.586 1 95.54 198 ALA A O 1
ATOM 1529 N N . THR A 1 199 ? 15.154 1.834 -6.657 1 94.83 199 THR A N 1
ATOM 1530 C CA . THR A 1 199 ? 15.168 2.756 -7.787 1 94.83 199 THR A CA 1
ATOM 1531 C C . THR A 1 199 ? 13.749 3.039 -8.272 1 94.83 199 THR A C 1
ATOM 1533 O O . THR A 1 199 ? 12.877 2.17 -8.197 1 94.83 199 THR A O 1
ATOM 1536 N N . TYR A 1 200 ? 13.5 4.205 -8.711 1 94.58 200 TYR A N 1
ATOM 1537 C CA . TYR A 1 200 ? 12.173 4.548 -9.21 1 94.58 200 TYR A CA 1
ATOM 1538 C C . TYR A 1 200 ? 12.222 4.896 -10.693 1 94.58 200 TYR A C 1
ATOM 1540 O O . TYR A 1 200 ? 11.324 5.565 -11.21 1 94.58 200 TYR A O 1
ATOM 1548 N N . SER A 1 201 ? 13.247 4.432 -11.441 1 91.32 201 SER A N 1
ATOM 1549 C CA . SER A 1 201 ? 13.363 4.675 -12.876 1 91.32 201 SER A CA 1
ATOM 1550 C C . SER A 1 201 ? 13.871 3.437 -13.606 1 91.32 201 SER A C 1
ATOM 1552 O O . SER A 1 201 ? 14.505 3.546 -14.658 1 91.32 201 SER A O 1
ATOM 1554 N N . PHE A 1 202 ? 13.663 2.261 -13.063 1 87.64 202 PHE A N 1
ATOM 1555 C CA . PHE A 1 202 ? 14.153 1.008 -13.625 1 87.64 202 PHE A CA 1
ATOM 1556 C C . PHE A 1 202 ? 13.561 0.768 -15.009 1 87.64 202 PHE A C 1
ATOM 1558 O O . PHE A 1 202 ? 14.287 0.451 -15.953 1 87.64 202 PHE A O 1
ATOM 1565 N N . ASP A 1 203 ? 12.274 0.937 -15.166 1 81.62 203 ASP A N 1
ATOM 1566 C CA . ASP A 1 203 ? 11.557 0.595 -16.391 1 81.62 203 ASP A CA 1
ATOM 1567 C C . ASP A 1 203 ? 12.036 1.448 -17.564 1 81.62 203 ASP A C 1
ATOM 1569 O O . ASP A 1 203 ? 11.903 1.05 -18.723 1 81.62 203 ASP A O 1
ATOM 1573 N N . ARG A 1 204 ? 12.662 2.507 -17.299 1 77.13 204 ARG A N 1
ATOM 1574 C CA . ARG A 1 204 ? 13.054 3.438 -18.352 1 77.13 204 ARG A CA 1
ATOM 1575 C C . ARG A 1 204 ? 14.442 3.105 -18.889 1 77.13 204 ARG A C 1
ATOM 1577 O O . ARG A 1 204 ? 14.787 3.484 -20.01 1 77.13 204 ARG A O 1
ATOM 1584 N N . GLN A 1 205 ? 15.225 2.43 -18.075 1 81.55 205 GLN A N 1
ATOM 1585 C CA . GLN A 1 205 ? 16.612 2.169 -18.443 1 81.55 205 GLN A CA 1
ATOM 1586 C C . GLN A 1 205 ? 17.092 0.838 -17.871 1 81.55 205 GLN A C 1
ATOM 1588 O O . GLN A 1 205 ? 18.095 0.788 -17.157 1 81.55 205 GLN A O 1
ATOM 1593 N N . GLU A 1 206 ? 16.552 -0.231 -18.23 1 82.41 206 GLU A N 1
ATOM 1594 C CA . GLU A 1 206 ? 16.737 -1.521 -17.571 1 82.41 206 GLU A CA 1
ATOM 1595 C C . GLU A 1 206 ? 18.173 -2.016 -17.72 1 82.41 206 GLU A C 1
ATOM 1597 O O . GLU A 1 206 ? 18.712 -2.656 -16.815 1 82.41 206 GLU A O 1
ATOM 1602 N N . MET A 1 207 ? 18.82 -1.587 -18.758 1 83.42 207 MET A N 1
ATOM 1603 C CA . MET A 1 207 ? 20.143 -2.147 -19.021 1 83.42 207 MET A CA 1
ATOM 1604 C C . MET A 1 207 ? 21.238 -1.149 -18.661 1 83.42 207 MET A C 1
ATOM 1606 O O . MET A 1 207 ? 22.423 -1.424 -18.858 1 83.42 207 MET A O 1
ATOM 1610 N N . ASN A 1 208 ? 20.878 -0.017 -18.099 1 89.67 208 ASN A N 1
ATOM 1611 C CA . ASN A 1 208 ? 21.839 1.02 -17.737 1 89.67 208 ASN A CA 1
ATOM 1612 C C . ASN A 1 208 ? 21.644 1.488 -16.298 1 89.67 208 ASN A C 1
ATOM 1614 O O . ASN A 1 208 ? 21.167 2.599 -16.061 1 89.67 208 ASN A O 1
ATOM 1618 N N . PRO A 1 209 ? 22.15 0.672 -15.394 1 92.16 209 PRO A N 1
ATOM 1619 C CA . PRO A 1 209 ? 21.91 0.983 -13.983 1 92.16 209 PRO A CA 1
ATOM 1620 C C . PRO A 1 209 ? 22.569 2.289 -13.547 1 92.16 209 PRO A C 1
ATOM 1622 O O . PRO A 1 209 ? 22.121 2.92 -12.585 1 92.16 209 PRO A O 1
ATOM 1625 N N . GLU A 1 210 ? 23.57 2.741 -14.25 1 92.34 210 GLU A N 1
ATOM 1626 C CA . GLU A 1 210 ? 24.236 3.992 -13.896 1 92.34 210 GLU A CA 1
ATOM 1627 C C . GLU A 1 210 ? 23.327 5.191 -14.15 1 92.34 210 GLU A C 1
ATOM 1629 O O . GLU A 1 210 ? 23.57 6.282 -13.629 1 92.34 210 GLU A O 1
ATOM 1634 N N . ALA A 1 211 ? 22.347 4.949 -14.966 1 93.17 211 ALA A N 1
ATOM 1635 C CA . ALA A 1 211 ? 21.42 6.031 -15.287 1 93.17 211 ALA A CA 1
ATOM 1636 C C . ALA A 1 211 ? 20.186 5.98 -14.392 1 93.17 211 ALA A C 1
ATOM 1638 O O . ALA A 1 211 ? 19.325 6.861 -14.459 1 93.17 211 ALA A O 1
ATOM 1639 N N . TRP A 1 212 ? 20.112 5.016 -13.516 1 94.41 212 TRP A N 1
ATOM 1640 C CA . TRP A 1 212 ? 18.95 4.886 -12.643 1 94.41 212 TRP A CA 1
ATOM 1641 C C . TRP A 1 212 ? 18.92 6.005 -11.607 1 94.41 212 TRP A C 1
ATOM 1643 O O . TRP A 1 212 ? 19.968 6.521 -11.21 1 94.41 212 TRP A O 1
ATOM 1653 N N . LYS A 1 213 ? 17.729 6.41 -11.273 1 95 213 LYS A N 1
ATOM 1654 C CA . LYS A 1 213 ? 17.529 7.279 -10.117 1 95 213 LYS A CA 1
ATOM 1655 C C . LYS A 1 213 ? 17.317 6.462 -8.846 1 95 213 LYS A C 1
ATOM 1657 O O . LYS A 1 213 ? 16.248 5.881 -8.646 1 95 213 LYS A O 1
ATOM 1662 N N . PHE A 1 214 ? 18.365 6.49 -8.042 1 95.32 214 PHE A N 1
ATOM 1663 C CA . PHE A 1 214 ? 18.333 5.701 -6.816 1 95.32 214 PHE A CA 1
ATOM 1664 C C . PHE A 1 214 ? 17.67 6.481 -5.687 1 95.32 214 PHE A C 1
ATOM 1666 O O . PHE A 1 214 ? 17.885 7.687 -5.549 1 95.32 214 PHE A O 1
ATOM 1673 N N . GLY A 1 215 ? 16.853 5.822 -4.929 1 96.31 215 GLY A N 1
ATOM 1674 C CA . GLY A 1 215 ? 16.129 6.405 -3.81 1 96.31 215 GLY A CA 1
ATOM 1675 C C . GLY A 1 215 ? 14.758 5.79 -3.602 1 96.31 215 GLY A C 1
ATOM 1676 O O . GLY A 1 215 ? 14.397 4.823 -4.275 1 96.31 215 GLY A O 1
ATOM 1677 N N . VAL A 1 216 ? 14.069 6.262 -2.658 1 97.26 216 VAL A N 1
ATOM 1678 C CA . VAL A 1 216 ? 12.71 5.813 -2.371 1 97.26 216 VAL A CA 1
ATOM 1679 C C . VAL A 1 216 ? 11.72 6.934 -2.681 1 97.26 216 VAL A C 1
ATOM 1681 O O . VAL A 1 216 ? 11.851 8.047 -2.166 1 97.26 216 VAL A O 1
ATOM 1684 N N . ALA A 1 217 ? 10.87 6.641 -3.554 1 97.85 217 ALA A N 1
ATOM 1685 C CA . ALA A 1 217 ? 9.803 7.586 -3.875 1 97.85 217 ALA A CA 1
ATOM 1686 C C . ALA A 1 217 ? 8.539 7.278 -3.078 1 97.85 217 ALA A C 1
ATOM 1688 O O . ALA A 1 217 ? 8.033 6.154 -3.114 1 97.85 217 ALA A O 1
ATOM 1689 N N . LEU A 1 218 ? 8.041 8.279 -2.366 1 98.05 218 LEU A N 1
ATOM 1690 C CA . LEU A 1 218 ? 6.869 8.131 -1.51 1 98.05 218 LEU A CA 1
ATOM 1691 C C . LEU A 1 218 ? 5.686 8.914 -2.069 1 98.05 218 LEU A C 1
ATOM 1693 O O . LEU A 1 218 ? 5.805 10.107 -2.354 1 98.05 218 LEU A O 1
ATOM 1697 N N . LYS A 1 219 ? 4.618 8.249 -2.212 1 96.74 219 LYS A N 1
ATOM 1698 C CA . LYS A 1 219 ? 3.365 8.906 -2.573 1 96.74 219 LYS A CA 1
ATOM 1699 C C . LYS A 1 219 ? 2.617 9.383 -1.332 1 96.74 219 LYS A C 1
ATOM 1701 O O . LYS A 1 219 ? 2.657 8.729 -0.287 1 96.74 219 LYS A O 1
ATOM 1706 N N . TYR A 1 220 ? 1.968 10.507 -1.443 1 96.34 220 TYR A N 1
ATOM 1707 C CA . TYR A 1 220 ? 1.12 10.99 -0.359 1 96.34 220 TYR A CA 1
ATOM 1708 C C . TYR A 1 220 ? -0.216 11.491 -0.894 1 96.34 220 TYR A C 1
ATOM 1710 O O . TYR A 1 220 ? -0.335 11.816 -2.077 1 96.34 220 TYR A O 1
ATOM 1718 N N . LYS A 1 221 ? -1.202 11.468 -0.014 1 92.5 221 LYS A N 1
ATOM 1719 C CA . LYS A 1 221 ? -2.543 11.973 -0.291 1 92.5 221 LYS A CA 1
ATOM 1720 C C . LYS A 1 221 ? -3.006 12.933 0.8 1 92.5 221 LYS A C 1
ATOM 1722 O O . LYS A 1 221 ? -2.51 12.885 1.928 1 92.5 221 LYS A O 1
ATOM 1727 N N . PHE A 1 222 ? -3.925 13.734 0.408 1 91.37 222 PHE A N 1
ATOM 1728 C CA . PHE A 1 222 ? -4.431 14.712 1.363 1 91.37 222 PHE A CA 1
ATOM 1729 C C . PHE A 1 222 ? -5.541 14.111 2.217 1 91.37 222 PHE A C 1
ATOM 1731 O O . PHE A 1 222 ? -5.665 14.433 3.4 1 91.37 222 PHE A O 1
ATOM 1738 N N . ASN A 1 223 ? -6.266 13.314 1.666 1 89.3 223 ASN A N 1
ATOM 1739 C CA . ASN A 1 223 ? -7.403 12.615 2.256 1 89.3 223 ASN A CA 1
ATOM 1740 C C . ASN A 1 223 ? -7.833 11.425 1.403 1 89.3 223 ASN A C 1
ATOM 1742 O O . ASN A 1 223 ? -7.158 11.074 0.433 1 89.3 223 ASN A O 1
ATOM 1746 N N . VAL A 1 224 ? -8.891 10.808 1.723 1 86.55 224 VAL A N 1
ATOM 1747 C CA . VAL A 1 224 ? -9.315 9.573 1.071 1 86.55 224 VAL A CA 1
ATOM 1748 C C . VAL A 1 224 ? -9.649 9.85 -0.393 1 86.55 224 VAL A C 1
ATOM 1750 O O . VAL A 1 224 ? -9.465 8.985 -1.253 1 86.55 224 VAL A O 1
ATOM 1753 N N . LYS A 1 225 ? -10.037 11.052 -0.721 1 86.15 225 LYS A N 1
ATOM 1754 C CA . LYS A 1 225 ? -10.361 11.428 -2.094 1 86.15 225 LYS A CA 1
ATOM 1755 C C . LYS A 1 225 ? -9.19 12.148 -2.757 1 86.15 225 LYS A C 1
ATOM 1757 O O . LYS A 1 225 ? -9.28 12.552 -3.918 1 86.15 225 LYS A O 1
ATOM 1762 N N . ASN A 1 226 ? -8.183 12.351 -1.959 1 89.32 226 ASN A N 1
ATOM 1763 C CA . ASN A 1 226 ? -6.979 13.052 -2.39 1 89.32 226 ASN A CA 1
ATOM 1764 C C . ASN A 1 226 ? -7.298 14.457 -2.894 1 89.32 226 ASN A C 1
ATOM 1766 O O . ASN A 1 226 ? -6.761 14.892 -3.914 1 89.32 226 ASN A O 1
ATOM 1770 N N . GLU A 1 227 ? -8.126 15.138 -2.202 1 88.62 227 GLU A N 1
ATOM 1771 C CA . GLU A 1 227 ? -8.499 16.502 -2.564 1 88.62 227 GLU A CA 1
ATOM 1772 C C . GLU A 1 227 ? -7.719 17.525 -1.742 1 88.62 227 GLU A C 1
ATOM 1774 O O . GLU A 1 227 ? -7.647 17.417 -0.516 1 88.62 227 GLU A O 1
ATOM 1779 N N . TYR A 1 228 ? -7.243 18.433 -2.456 1 91.86 228 TYR A N 1
ATOM 1780 C CA . TYR A 1 228 ? -6.572 19.537 -1.779 1 91.86 228 TYR A CA 1
ATOM 1781 C C . TYR A 1 228 ? -7.565 20.366 -0.973 1 91.86 228 TYR A C 1
ATOM 1783 O O . TYR A 1 228 ? -8.632 20.729 -1.475 1 91.86 228 TYR A O 1
ATOM 1791 N N . PRO A 1 229 ? -7.243 20.622 0.255 1 88.21 229 PRO A N 1
ATOM 1792 C CA . PRO A 1 229 ? -8.212 21.362 1.067 1 88.21 229 PRO A CA 1
ATOM 1793 C C . PRO A 1 229 ? -8.456 22.777 0.549 1 88.21 229 PRO A C 1
ATOM 1795 O O . PRO A 1 229 ? -7.503 23.514 0.281 1 88.21 229 PRO A O 1
ATOM 1798 N N . ILE A 1 230 ? -9.658 23.155 0.498 1 86.6 230 ILE A N 1
ATOM 1799 C CA . ILE A 1 230 ? -10.071 24.426 -0.087 1 86.6 230 ILE A CA 1
ATOM 1800 C C . ILE A 1 230 ? -9.503 25.581 0.735 1 86.6 230 ILE A C 1
ATOM 1802 O O . ILE A 1 230 ? -9.091 26.602 0.18 1 86.6 230 ILE A O 1
ATOM 1806 N N . TYR A 1 231 ? -9.516 25.426 2.065 1 84.8 231 TYR A N 1
ATOM 1807 C CA . TYR A 1 231 ? -9.039 26.502 2.925 1 84.8 231 TYR A CA 1
ATOM 1808 C C . TYR A 1 231 ? -7.564 26.791 2.67 1 84.8 231 TYR A C 1
ATOM 1810 O O . TYR A 1 231 ? -7.11 27.926 2.833 1 84.8 231 TYR A O 1
ATOM 1818 N N . CYS A 1 232 ? -6.845 25.832 2.262 1 91.2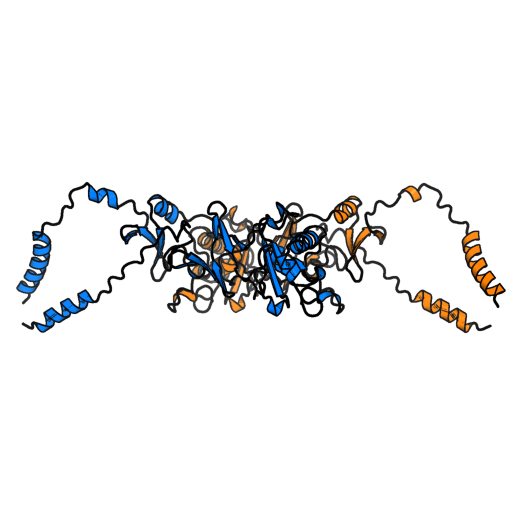8 232 CYS A N 1
ATOM 1819 C CA . CYS A 1 232 ? -5.417 26.009 2.027 1 91.28 232 CYS A CA 1
ATOM 1820 C C . CYS A 1 232 ? -5.164 26.671 0.678 1 91.28 232 CYS A C 1
ATOM 1822 O O . CYS A 1 232 ? -4.174 27.385 0.509 1 91.28 232 CYS A O 1
ATOM 1824 N N . ILE A 1 233 ? -6.026 26.456 -0.236 1 91.85 233 ILE A N 1
ATOM 1825 C CA . ILE A 1 233 ? -5.886 27.067 -1.553 1 91.85 233 ILE A CA 1
ATOM 1826 C C . ILE A 1 233 ? -5.849 28.588 -1.415 1 91.85 233 ILE A C 1
ATOM 1828 O O . ILE A 1 233 ? -4.929 29.24 -1.914 1 91.85 233 ILE A O 1
ATOM 1832 N N . ASN A 1 234 ? -6.802 29.049 -0.678 1 89.03 234 ASN A N 1
ATOM 1833 C CA . ASN A 1 234 ? -6.902 30.494 -0.505 1 89.03 234 ASN A CA 1
ATOM 1834 C C . ASN A 1 234 ? -5.724 31.047 0.292 1 89.03 234 ASN A C 1
ATOM 1836 O O . ASN A 1 234 ? -5.217 32.128 -0.011 1 89.03 234 ASN A O 1
ATOM 1840 N N . CYS A 1 235 ? -5.366 30.372 1.227 1 93.06 235 CYS A N 1
ATOM 1841 C CA . CYS A 1 235 ? -4.248 30.778 2.071 1 93.06 235 CYS A CA 1
ATOM 1842 C C . CYS A 1 235 ? -2.962 30.885 1.259 1 93.06 235 CYS A C 1
ATOM 1844 O O . CYS A 1 235 ? -2.279 31.909 1.3 1 93.06 235 CYS A O 1
ATOM 1846 N N . GLU A 1 236 ? -2.666 29.883 0.471 1 91.86 236 GLU A N 1
ATOM 1847 C CA . GLU A 1 236 ? -1.43 29.843 -0.305 1 91.86 236 GLU A CA 1
ATOM 1848 C C . GLU A 1 236 ? -1.455 30.867 -1.436 1 91.86 236 GLU A C 1
ATOM 1850 O O . GLU A 1 236 ? -0.421 31.445 -1.78 1 91.86 236 GLU A O 1
ATOM 1855 N N . LYS A 1 237 ? -2.582 31.071 -1.971 1 91.08 237 LYS A N 1
ATOM 1856 C CA . LYS A 1 237 ? -2.723 32.076 -3.021 1 91.08 237 LYS A CA 1
ATOM 1857 C C . LYS A 1 237 ? -2.354 33.464 -2.506 1 91.08 237 LYS A C 1
ATOM 1859 O O . LYS A 1 237 ? -1.882 34.31 -3.269 1 91.08 237 LYS A O 1
ATOM 1864 N N . SER A 1 238 ? -2.586 33.68 -1.238 1 90.33 238 SER A N 1
ATOM 1865 C CA . SER A 1 238 ? -2.279 34.97 -0.629 1 90.33 238 SER A CA 1
ATOM 1866 C C . SER A 1 238 ? -0.909 34.955 0.041 1 90.33 238 SER A C 1
ATOM 1868 O O . SER A 1 238 ? -0.643 35.754 0.941 1 90.33 238 SER A O 1
ATOM 1870 N N . ASP A 1 239 ? -0.133 33.952 -0.192 1 89.29 239 ASP A N 1
ATOM 1871 C CA . ASP A 1 239 ? 1.253 33.813 0.243 1 89.29 239 ASP A CA 1
ATOM 1872 C C . ASP A 1 239 ? 1.329 33.398 1.711 1 89.29 239 ASP A C 1
ATOM 1874 O O . ASP A 1 239 ? 2.329 33.658 2.384 1 89.29 239 ASP A O 1
ATOM 1878 N N . GLY A 1 240 ? 0.241 32.9 2.148 1 92.42 240 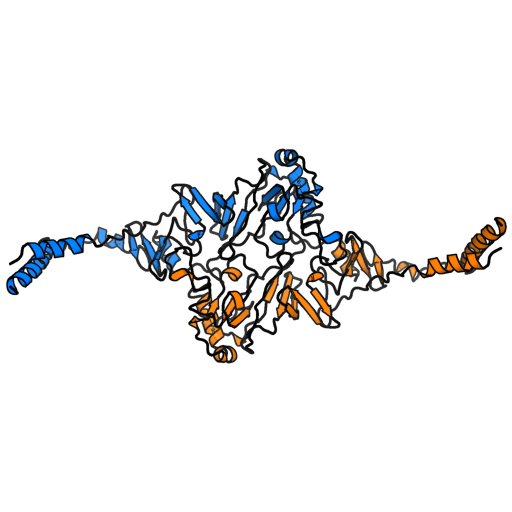GLY A N 1
ATOM 1879 C CA . GLY A 1 240 ? 0.244 32.318 3.481 1 92.42 240 GLY A CA 1
ATOM 1880 C C . GLY A 1 240 ? 0.679 30.865 3.497 1 92.42 240 GLY A C 1
ATOM 1881 O O . GLY A 1 240 ? 0.897 30.265 2.442 1 92.42 240 GLY A O 1
ATOM 1882 N N . VAL A 1 241 ? 0.874 30.37 4.696 1 93.22 241 VAL A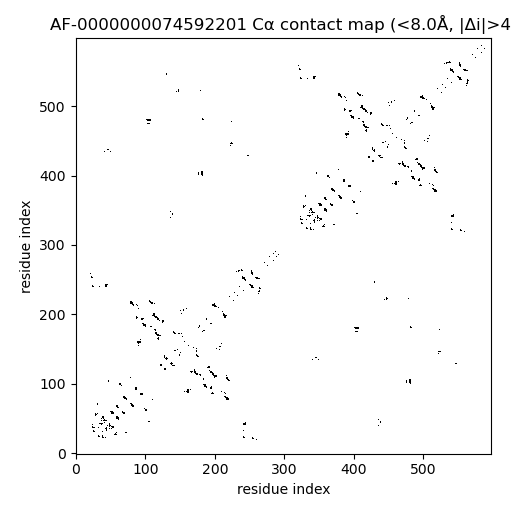 N 1
ATOM 1883 C CA . VAL A 1 241 ? 1.221 28.969 4.912 1 93.22 241 VAL A CA 1
ATOM 1884 C C . VAL A 1 241 ? 0.142 28.293 5.755 1 93.22 241 VAL A C 1
ATOM 1886 O O . VAL A 1 241 ? -0.253 28.813 6.802 1 93.22 241 VAL A O 1
ATOM 1889 N N . CYS A 1 242 ? -0.308 27.139 5.191 1 93.04 242 CYS A N 1
ATOM 1890 C CA . CYS A 1 242 ? -1.32 26.397 5.934 1 93.04 242 CYS A CA 1
ATOM 1891 C C . CYS A 1 242 ? -0.742 25.828 7.224 1 93.04 242 CYS A C 1
ATOM 1893 O O . CYS A 1 242 ? 0.305 25.178 7.206 1 93.04 242 CYS A O 1
ATOM 1895 N N . ALA A 1 243 ? -1.455 26.064 8.292 1 90.55 243 ALA A N 1
ATOM 1896 C CA . ALA A 1 243 ? -1.009 25.644 9.618 1 90.55 243 ALA A CA 1
ATOM 1897 C C . ALA A 1 243 ? -2.183 25.167 10.467 1 90.55 243 ALA A C 1
ATOM 1899 O O . ALA A 1 243 ? -3.344 25.372 10.104 1 90.55 243 ALA A O 1
ATOM 1900 N N . TYR A 1 244 ? -1.809 24.426 11.463 1 84.08 244 TYR A N 1
ATOM 1901 C CA . TYR A 1 244 ? -2.808 23.89 12.381 1 84.08 244 TYR A CA 1
ATOM 1902 C C . TYR A 1 244 ? -2.406 24.14 13.83 1 84.08 244 TYR A C 1
ATOM 1904 O O . TYR A 1 244 ? -1.251 23.927 14.206 1 84.08 244 TYR A O 1
ATOM 1912 N N . THR A 1 245 ? -3.268 24.754 14.487 1 77.22 245 THR A N 1
ATOM 1913 C CA . THR A 1 245 ? -2.918 25.153 15.845 1 77.22 245 THR A CA 1
ATOM 1914 C C . THR A 1 245 ? -4.037 24.793 16.819 1 77.22 245 THR A C 1
ATOM 1916 O O . THR A 1 245 ? -5.158 24.494 16.402 1 77.22 245 THR A O 1
ATOM 1919 N N . GLY A 1 246 ? -3.609 24.841 18.078 1 66.6 246 GLY A N 1
ATOM 1920 C CA . GLY A 1 246 ? -4.564 24.659 19.16 1 66.6 246 GLY A CA 1
ATOM 1921 C C . GLY A 1 246 ? -4.79 23.201 19.517 1 66.6 246 GLY A C 1
ATOM 1922 O O . GLY A 1 246 ? -4.12 22.315 18.982 1 66.6 246 GLY A O 1
ATOM 1923 N N . MET A 1 247 ? -5.599 23.049 20.523 1 58.41 247 MET A N 1
ATOM 1924 C CA . MET A 1 247 ? -5.875 21.739 21.105 1 58.41 247 MET A CA 1
ATOM 1925 C C . MET A 1 247 ? -6.486 20.801 20.069 1 58.41 247 MET A C 1
ATOM 1927 O O . MET A 1 247 ? -6.237 19.595 20.094 1 58.41 247 MET A O 1
ATOM 1931 N N . TYR A 1 248 ? -7.163 21.435 19.078 1 61 248 TYR A N 1
ATOM 1932 C CA . TYR A 1 248 ? -7.896 20.59 18.142 1 61 248 TYR A CA 1
ATOM 1933 C C . TYR A 1 248 ? -7.268 20.642 16.754 1 61 248 TYR A C 1
ATOM 1935 O O . TYR A 1 248 ? -7.862 20.174 15.779 1 61 248 TYR A O 1
ATOM 1943 N N . ASP A 1 249 ? -6.104 21.23 16.694 1 72.22 249 ASP A N 1
ATOM 1944 C CA . ASP A 1 249 ? -5.396 21.329 15.422 1 72.22 249 ASP A CA 1
ATOM 1945 C C . ASP A 1 249 ? -6.268 21.992 14.358 1 72.22 249 ASP A C 1
ATOM 1947 O O . ASP A 1 249 ? -6.431 21.456 13.26 1 72.22 249 ASP A O 1
ATOM 1951 N N . ASP A 1 250 ? -6.76 23.094 14.809 1 77.38 250 ASP A N 1
ATOM 1952 C CA . ASP A 1 250 ? -7.593 23.864 13.89 1 77.38 250 ASP A CA 1
ATOM 1953 C C . ASP A 1 250 ? -6.746 24.532 12.809 1 77.38 250 ASP A C 1
ATOM 1955 O O . ASP A 1 250 ? -5.644 25.012 13.085 1 77.38 250 ASP A O 1
ATOM 1959 N N . PHE A 1 251 ? -7.391 24.604 11.679 1 86.84 251 PHE A N 1
ATOM 1960 C CA . PHE A 1 251 ? -6.702 25.228 10.555 1 86.84 251 PHE A CA 1
ATOM 1961 C C . PHE A 1 251 ? -6.443 26.704 10.832 1 86.84 251 PHE A C 1
ATOM 1963 O O . PHE A 1 251 ? -7.303 27.4 11.374 1 86.84 251 PHE A O 1
ATOM 1970 N N . THR A 1 252 ? -5.282 27.236 10.471 1 89.01 252 THR A N 1
ATOM 1971 C CA . THR A 1 252 ? -4.913 28.647 10.494 1 89.01 252 THR A CA 1
ATOM 1972 C C . THR A 1 252 ? -4.019 28.992 9.306 1 89.01 252 THR A C 1
ATOM 1974 O O . THR A 1 252 ? -3.203 28.173 8.878 1 89.01 252 THR A O 1
ATOM 1977 N N . CYS A 1 253 ? -4.313 30.084 8.775 1 92.02 253 CYS A N 1
ATOM 1978 C CA . CYS A 1 253 ? -3.435 30.601 7.731 1 92.02 253 CYS A CA 1
ATOM 1979 C C . CYS A 1 253 ? -2.326 31.46 8.327 1 92.02 253 CYS A C 1
ATOM 1981 O O . CYS A 1 253 ? -2.589 32.54 8.859 1 92.02 253 CYS A O 1
ATOM 1983 N N . ASN A 1 254 ? -1.123 30.95 8.304 1 92.11 254 ASN A N 1
ATOM 1984 C CA . ASN A 1 254 ? 0.042 31.652 8.832 1 92.11 254 ASN A CA 1
ATOM 1985 C C . ASN A 1 254 ? 0.606 32.643 7.818 1 92.11 254 ASN A C 1
ATOM 1987 O O . ASN A 1 254 ? 1.053 32.248 6.74 1 92.11 254 ASN A O 1
ATOM 1991 N N . CYS A 1 255 ? 0.561 33.9 8.216 1 89.1 255 CYS A N 1
ATOM 1992 C CA . CYS A 1 255 ? 0.967 34.945 7.283 1 89.1 255 CYS A CA 1
ATOM 1993 C C . CYS A 1 255 ? 2.364 35.457 7.612 1 89.1 255 CYS A C 1
ATOM 1995 O O . CYS A 1 255 ? 2.848 35.277 8.731 1 89.1 255 CYS A O 1
ATOM 1997 N N . ARG A 1 256 ? 3.082 35.981 6.66 1 80.19 256 ARG A N 1
ATOM 1998 C CA . ARG A 1 256 ? 4.459 36.447 6.785 1 80.19 256 ARG A CA 1
ATOM 1999 C C . ARG A 1 256 ? 4.582 37.508 7.873 1 80.19 256 ARG A C 1
ATOM 2001 O O . ARG A 1 256 ? 5.641 37.657 8.486 1 80.19 256 ARG A O 1
ATOM 2008 N N . SER A 1 257 ? 3.475 38.192 8.099 1 72.18 257 SER A N 1
ATOM 2009 C CA . SER A 1 257 ? 3.481 39.255 9.1 1 72.18 257 SER A CA 1
ATOM 2010 C C . SER A 1 257 ? 3.495 38.682 10.513 1 72.18 257 SER A C 1
ATOM 2012 O O . SER A 1 257 ? 3.72 39.412 11.482 1 72.18 257 SER A O 1
ATOM 2014 N N . GLY A 1 258 ? 3.406 37.35 10.591 1 71.3 258 GLY A N 1
ATOM 2015 C CA . GLY A 1 258 ? 3.307 36.707 11.891 1 71.3 258 GLY A CA 1
ATOM 2016 C C . GLY A 1 258 ? 1.878 36.571 12.383 1 71.3 258 GLY A C 1
ATOM 2017 O O . GLY A 1 258 ? 1.633 35.99 13.442 1 71.3 258 GLY A O 1
ATOM 2018 N N . LEU A 1 259 ? 0.993 37.222 11.547 1 79.26 259 LEU A N 1
ATOM 2019 C CA . LEU A 1 259 ? -0.411 37.147 11.937 1 79.26 259 LEU A CA 1
ATOM 2020 C C . LEU A 1 259 ? -1.049 35.859 11.426 1 79.26 259 LEU A C 1
ATOM 2022 O O . LEU A 1 259 ? -0.779 35.432 10.301 1 79.26 259 LEU A O 1
ATOM 2026 N N . ASN A 1 260 ? -1.735 35.234 12.215 1 79.28 260 ASN A N 1
ATOM 2027 C CA . ASN A 1 260 ? -2.532 34.066 11.855 1 79.28 260 ASN A CA 1
ATOM 2028 C C . ASN A 1 260 ? -3.991 34.439 11.603 1 79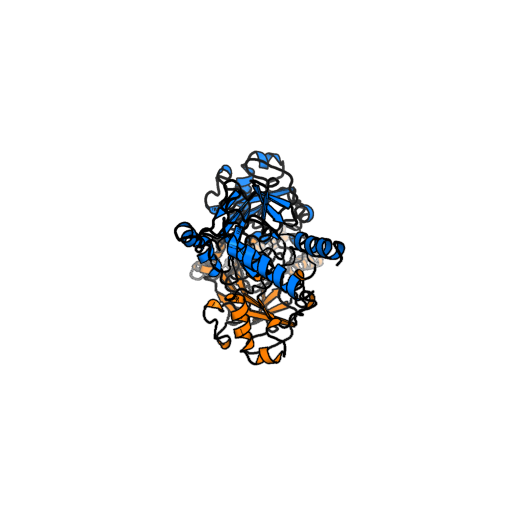.28 260 ASN A C 1
ATOM 2030 O O . ASN A 1 260 ? -4.581 35.204 12.367 1 79.28 260 ASN A O 1
ATOM 2034 N N . THR A 1 261 ? -4.41 34.075 10.433 1 84.42 261 THR A N 1
ATOM 2035 C CA . THR A 1 261 ? -5.813 34.302 10.105 1 84.42 261 THR A CA 1
ATOM 2036 C C . THR A 1 261 ? -6.539 32.977 9.888 1 84.42 261 THR A C 1
ATOM 2038 O O . THR A 1 261 ? -5.917 31.913 9.899 1 84.42 261 THR A O 1
ATOM 2041 N N . SER A 1 262 ? -7.863 33.034 9.739 1 82.25 262 SER A N 1
ATOM 2042 C CA . SER A 1 262 ? -8.624 31.803 9.548 1 82.25 262 SER A CA 1
ATOM 2043 C C . SER A 1 262 ? -8.854 31.52 8.067 1 82.25 262 SER A C 1
ATOM 2045 O O . SER A 1 262 ? -9.347 30.45 7.703 1 82.25 262 SER A O 1
ATOM 2047 N N . THR A 1 263 ? -8.454 32.431 7.149 1 84.69 263 THR A N 1
ATOM 2048 C CA . THR A 1 263 ? -8.843 32.234 5.757 1 84.69 263 THR A CA 1
ATOM 2049 C C . THR A 1 263 ? -7.668 32.508 4.823 1 84.69 263 THR A C 1
ATOM 2051 O O . THR A 1 263 ? -7.231 31.619 4.089 1 84.69 263 THR A O 1
ATOM 2054 N N . ASP A 1 264 ? -7.218 33.776 4.814 1 86.73 264 ASP A N 1
ATOM 2055 C CA . ASP A 1 264 ? -6.142 34.158 3.906 1 86.73 264 ASP A CA 1
ATOM 2056 C C . ASP A 1 264 ? -5.342 35.332 4.466 1 86.73 264 ASP A C 1
ATOM 2058 O O . ASP A 1 264 ? -5.603 35.794 5.579 1 86.73 264 ASP A O 1
ATOM 2062 N N . CYS A 1 265 ? -4.297 35.648 3.794 1 85.62 265 CYS A N 1
ATOM 2063 C CA . CYS A 1 265 ? -3.433 36.737 4.237 1 85.62 265 CYS A CA 1
ATOM 2064 C C . CYS A 1 265 ? -3.716 38.012 3.451 1 85.62 265 CYS A C 1
ATOM 2066 O O . CYS A 1 265 ? -2.87 38.905 3.383 1 85.62 265 CYS A O 1
ATOM 2068 N N . GLU A 1 266 ? -4.812 38.146 2.779 1 79.51 266 GLU A N 1
ATOM 2069 C CA . GLU A 1 266 ? -5.131 39.338 1.999 1 79.51 266 GLU A CA 1
ATOM 2070 C C . GLU A 1 266 ? -5.441 40.525 2.908 1 79.51 266 GLU A C 1
ATOM 2072 O O . GLU A 1 266 ? -5.518 41.664 2.444 1 79.51 266 GLU A O 1
ATOM 2077 N N . PHE A 1 267 ? -5.507 40.356 4.165 1 59.3 267 PHE A N 1
ATOM 2078 C CA . PHE A 1 267 ? -5.902 41.546 4.909 1 59.3 267 PHE A CA 1
ATOM 2079 C C . PHE A 1 267 ? -5.137 42.77 4.42 1 59.3 267 PHE A C 1
ATOM 2081 O O . PHE A 1 267 ? -5.714 43.848 4.264 1 59.3 267 PHE A O 1
ATOM 2088 N N . GLY A 1 268 ? -3.722 42.628 4.731 1 47.77 268 GLY A N 1
ATOM 2089 C CA . GLY A 1 268 ? -2.996 43.754 5.296 1 47.77 268 GLY A CA 1
ATOM 2090 C C . GLY A 1 268 ? -2.779 44.882 4.305 1 47.77 268 GLY A C 1
ATOM 2091 O O . GLY A 1 268 ? -2.117 45.874 4.619 1 47.77 268 GLY A O 1
ATOM 2092 N N . PHE A 1 269 ? -2.788 44.584 2.932 1 42.95 269 PHE A N 1
ATOM 2093 C CA . PHE A 1 269 ? -2.313 45.795 2.275 1 42.95 269 PHE A CA 1
ATOM 2094 C C . PHE A 1 269 ? -3.287 46.947 2.492 1 42.95 269 PHE A C 1
ATOM 2096 O O . PHE A 1 269 ? -3.012 48.083 2.101 1 42.95 269 PHE A O 1
ATOM 2103 N N . TYR A 1 270 ? -4.482 46.561 2.821 1 40.26 270 TYR A N 1
ATOM 2104 C CA . TYR A 1 270 ? -5.294 47.772 2.868 1 40.26 270 TYR A CA 1
ATOM 2105 C C . TYR A 1 270 ? -4.815 48.709 3.97 1 40.26 270 TYR A C 1
ATOM 2107 O O . TYR A 1 270 ? -5.161 49.893 3.981 1 40.26 270 TYR A O 1
ATOM 2115 N N . TRP A 1 271 ? -4.25 48.125 5.102 1 37.92 271 TRP A N 1
ATOM 2116 C CA . TRP A 1 271 ? -3.962 49.161 6.088 1 37.92 271 TRP A CA 1
ATOM 2117 C C . TRP A 1 271 ? -2.812 50.049 5.625 1 37.92 271 TRP A C 1
ATOM 2119 O O . TRP A 1 271 ? -2.451 51.013 6.305 1 37.92 271 TRP A O 1
ATOM 2129 N N . SER A 1 272 ? -1.954 49.581 4.764 1 36.14 272 SER A N 1
ATOM 2130 C CA . SER A 1 272 ? -0.909 50.589 4.614 1 36.14 272 SER A CA 1
ATOM 2131 C C . SER A 1 272 ? -1.455 51.859 3.97 1 36.14 272 SER A C 1
ATOM 2133 O O . SER A 1 272 ? -0.913 52.947 4.175 1 36.14 272 SER A O 1
ATOM 2135 N N . SER A 1 273 ? -2.101 51.769 2.907 1 35.97 273 SER A N 1
ATOM 2136 C CA . SER A 1 273 ? -2.317 53.136 2.442 1 35.97 273 SER A CA 1
ATOM 2137 C C . SER A 1 273 ? -3.361 53.851 3.293 1 35.97 273 SER A C 1
ATOM 2139 O O . SER A 1 273 ? -3.73 54.991 3.004 1 35.97 273 SER A O 1
ATOM 2141 N N . GLY A 1 274 ? -4.449 53.212 3.673 1 33.88 274 GLY A N 1
ATOM 2142 C CA . GLY A 1 274 ? -5.285 54.127 4.433 1 33.88 274 GLY A CA 1
ATOM 2143 C C . GLY A 1 274 ? -4.663 54.551 5.75 1 33.88 274 GLY A C 1
ATOM 2144 O O . GLY A 1 274 ? -3.722 53.915 6.231 1 33.88 274 GLY A O 1
ATOM 2145 N N . ILE A 1 275 ? -5.097 55.842 6.392 1 34.6 275 ILE A N 1
ATOM 2146 C CA . ILE A 1 275 ? -4.871 56.552 7.647 1 34.6 275 ILE A CA 1
ATOM 2147 C C . ILE A 1 275 ? -5.022 55.586 8.82 1 34.6 275 ILE A C 1
ATOM 2149 O O . ILE A 1 275 ? -6.082 54.981 9.003 1 34.6 275 ILE A O 1
ATOM 2153 N N . MET A 1 276 ? -4.062 54.843 9.306 1 35.28 276 MET A N 1
ATOM 2154 C CA . MET A 1 276 ? -3.984 54.469 10.715 1 35.28 276 MET A CA 1
ATOM 2155 C C . MET A 1 276 ? -4.717 55.481 11.589 1 35.28 276 MET A C 1
ATOM 2157 O O . MET A 1 276 ? -4.281 56.626 11.72 1 35.28 276 MET A O 1
ATOM 2161 N N . LEU A 1 277 ? -5.975 55.642 11.413 1 33.97 277 LEU A N 1
ATOM 2162 C CA . LEU A 1 277 ? -6.517 56.383 12.546 1 33.97 277 LEU A CA 1
ATOM 2163 C C . LEU A 1 277 ? -5.953 55.855 13.861 1 33.97 277 LEU A C 1
ATOM 2165 O O . LEU A 1 277 ? -6.274 54.739 14.276 1 33.97 277 LEU A O 1
ATOM 2169 N N . LEU A 1 278 ? -4.606 55.942 14.034 1 33.44 278 LEU A N 1
ATOM 2170 C CA . LEU A 1 278 ? -3.925 55.884 15.324 1 33.44 278 LEU A CA 1
ATOM 2171 C C . LEU A 1 278 ? -4.809 56.449 16.431 1 33.44 278 LEU A C 1
ATOM 2173 O O . LEU A 1 278 ? -5.295 57.577 16.327 1 33.44 278 LEU A O 1
ATOM 2177 N N . PRO A 1 279 ? -5.654 55.626 17.075 1 36.06 279 PRO A N 1
ATOM 2178 C CA . PRO A 1 279 ? -6.279 56.374 18.167 1 36.06 279 PRO A CA 1
ATOM 2179 C C . PRO A 1 279 ? -5.322 57.362 18.83 1 36.06 279 PRO A C 1
ATOM 2181 O O . PRO A 1 279 ? -4.129 57.078 18.962 1 36.06 279 PRO A O 1
ATOM 2184 N N . SER A 1 280 ? -5.309 58.599 18.519 1 34.77 280 SER A N 1
ATOM 2185 C CA . SER A 1 280 ? -4.481 59.642 19.117 1 34.77 280 SER A CA 1
ATOM 2186 C C . SER A 1 280 ? -4.086 59.283 20.545 1 34.77 280 SER A C 1
ATOM 2188 O O . SER A 1 280 ? -4.761 58.486 21.2 1 34.77 280 SER A O 1
ATOM 2190 N N . SER A 1 281 ? -2.777 59.374 20.905 1 37.92 281 SER A N 1
ATOM 2191 C CA . SER A 1 281 ? -2.201 59.27 22.241 1 37.92 281 SER A CA 1
ATOM 2192 C C . SER A 1 281 ? -3.228 59.617 23.314 1 37.92 281 SER A C 1
ATOM 2194 O O . SER A 1 281 ? -3.053 59.267 24.484 1 37.92 281 SER A O 1
ATOM 2196 N N . LYS A 1 282 ? -4.286 60.334 22.961 1 42.12 282 LYS A N 1
ATOM 2197 C CA . LYS A 1 282 ? -5.249 60.87 23.919 1 42.12 282 LYS A CA 1
ATOM 2198 C C . LYS A 1 282 ? -6.269 59.811 24.326 1 42.12 282 LYS A C 1
ATOM 2200 O O . LYS A 1 282 ? -6.845 59.881 25.414 1 42.12 282 LYS A O 1
ATOM 2205 N N . GLY A 1 283 ? -6.379 58.9 23.44 1 41.95 283 GLY A N 1
ATOM 2206 C CA . GLY A 1 283 ? -7.443 57.957 23.748 1 41.95 283 GLY A CA 1
ATOM 2207 C C . GLY A 1 283 ? -6.985 56.807 24.624 1 41.95 283 GLY A C 1
ATOM 2208 O O . GLY A 1 283 ? -7.733 56.34 25.485 1 41.95 283 GLY A O 1
ATOM 2209 N N . ILE A 1 284 ? -5.844 56.321 24.281 1 43.27 284 ILE A N 1
ATOM 2210 C CA . ILE A 1 284 ? -5.321 55.321 25.206 1 43.27 284 ILE A CA 1
ATOM 2211 C C . ILE A 1 284 ? -5.031 55.969 26.557 1 43.27 284 ILE A C 1
ATOM 2213 O O . ILE A 1 284 ? -5.287 55.372 27.606 1 43.27 284 ILE A O 1
ATOM 2217 N N . TRP A 1 285 ? -4.541 57.199 26.422 1 47.13 285 TRP A N 1
ATOM 2218 C CA . TRP A 1 285 ? -4.417 57.996 27.638 1 47.13 285 TRP A CA 1
ATOM 2219 C C . TRP A 1 285 ? -5.783 58.238 28.272 1 47.13 285 TRP A C 1
ATOM 2221 O O . TRP A 1 285 ? -5.917 58.225 29.497 1 47.13 285 TRP A O 1
ATOM 2231 N N . SER A 1 286 ? -6.766 58.324 27.345 1 48.48 286 SER A N 1
ATOM 2232 C CA . SER A 1 286 ? -8.114 58.485 27.881 1 48.48 286 SER A CA 1
ATOM 2233 C C . SER A 1 286 ? -8.645 57.171 28.445 1 48.48 286 SER A C 1
ATOM 2235 O O . SER A 1 286 ? -9.334 57.162 29.466 1 48.48 286 SER A O 1
ATOM 2237 N N . LEU A 1 287 ? -8.246 56.123 27.778 1 47.89 287 LEU A N 1
ATOM 2238 C CA . LEU A 1 287 ? -8.717 54.873 28.364 1 47.89 287 LEU A CA 1
ATOM 2239 C C . LEU A 1 287 ? -7.899 54.509 29.598 1 47.89 287 LEU A C 1
ATOM 2241 O O . LEU A 1 287 ? -8.456 54.087 30.615 1 47.89 287 LEU A O 1
ATOM 2245 N N . ILE A 1 288 ? -6.564 54.746 29.556 1 51.21 288 ILE A N 1
ATOM 2246 C CA . ILE A 1 288 ? -5.775 54.613 30.775 1 51.21 288 ILE A CA 1
ATOM 2247 C C . ILE A 1 288 ? -6.21 55.669 31.789 1 51.21 288 ILE A C 1
ATOM 2249 O O . ILE A 1 288 ? -6.375 55.371 32.974 1 51.21 288 ILE A O 1
ATOM 2253 N N . SER A 1 289 ? -6.54 56.851 31.211 1 53.55 289 SER A N 1
ATOM 2254 C CA . SER A 1 289 ? -7.058 57.894 32.09 1 53.55 289 SER A CA 1
ATOM 2255 C C . SER A 1 289 ? -8.454 57.549 32.596 1 53.55 289 SER A C 1
ATOM 2257 O O . SER A 1 289 ? -8.798 57.851 33.74 1 53.55 289 SER A O 1
ATOM 2259 N N . ALA A 1 290 ? -9.203 56.863 31.779 1 55.83 290 ALA A N 1
ATOM 2260 C CA . ALA A 1 290 ? -10.529 56.456 32.236 1 55.83 290 ALA A CA 1
ATOM 2261 C C . ALA A 1 290 ? -10.436 55.311 33.24 1 55.83 290 ALA A C 1
ATOM 2263 O O . ALA A 1 290 ? -11.152 55.298 34.244 1 55.83 290 ALA A O 1
ATOM 2264 N N . VAL A 1 291 ? -9.596 54.392 33.054 1 56.49 291 VAL A N 1
ATOM 2265 C CA . VAL A 1 291 ? -9.405 53.314 34.019 1 56.49 291 VAL A CA 1
ATOM 2266 C C . VAL A 1 291 ? -8.762 53.865 35.289 1 56.49 291 VAL A C 1
ATOM 2268 O O . VAL A 1 291 ? -9.185 53.536 36.4 1 56.49 291 VAL A O 1
ATOM 2271 N N . LEU A 1 292 ? -7.803 54.819 35.019 1 53.69 292 LEU A N 1
ATOM 2272 C CA . LEU A 1 292 ? -7.233 55.488 36.183 1 53.69 292 LEU A CA 1
ATOM 2273 C C . LEU A 1 292 ? -8.273 56.368 36.868 1 53.69 292 LEU A C 1
ATOM 2275 O O . LEU A 1 292 ? -8.316 56.442 38.098 1 53.69 292 LEU A O 1
ATOM 2279 N N . LEU A 1 293 ? -9.148 56.989 36.033 1 56.31 293 LEU A N 1
ATOM 2280 C CA . LEU A 1 293 ? -10.225 57.791 36.604 1 56.31 293 LEU A CA 1
ATOM 2281 C C . LEU A 1 293 ? -11.25 56.905 37.304 1 56.31 293 LEU A C 1
ATOM 2283 O O . LEU A 1 293 ? -11.739 57.246 38.383 1 56.31 293 LEU A O 1
ATOM 2287 N N . LEU A 1 294 ? -11.558 55.842 36.722 1 53.68 294 LEU A N 1
ATOM 2288 C CA . LEU A 1 294 ? -12.5 54.954 37.396 1 53.68 294 LEU A CA 1
ATOM 2289 C C . LEU A 1 294 ? -11.891 54.385 38.674 1 53.68 294 LEU A C 1
ATOM 2291 O O . LEU A 1 294 ? -12.585 54.23 39.681 1 53.68 294 LEU A O 1
ATOM 2295 N N . PHE A 1 295 ? -10.681 54.086 38.621 1 54.17 295 PHE A N 1
ATOM 2296 C CA . PHE A 1 295 ? -9.997 53.682 39.844 1 54.17 295 PHE A CA 1
ATOM 2297 C C . PHE A 1 295 ? -9.929 54.839 40.834 1 54.17 295 PHE A C 1
ATOM 2299 O O . PHE A 1 295 ? -10.045 54.635 42.044 1 54.17 295 PHE A O 1
ATOM 2306 N N . TRP A 1 296 ? -9.772 56.087 40.246 1 54.43 296 TRP A N 1
ATOM 2307 C CA . TRP A 1 296 ? -9.783 57.247 41.131 1 54.43 296 TRP A CA 1
ATOM 2308 C C . TRP A 1 296 ? -11.182 57.497 41.684 1 54.43 296 TRP A C 1
ATOM 2310 O O . TRP A 1 296 ? -11.336 57.91 42.836 1 54.43 296 TRP A O 1
ATOM 2320 N N . ILE A 1 297 ? -12.222 57.194 40.906 1 56.36 297 ILE A N 1
ATOM 2321 C CA . ILE A 1 297 ? -13.56 57.454 41.424 1 56.36 297 ILE A CA 1
ATOM 2322 C C . ILE A 1 297 ? -13.96 56.348 42.398 1 56.36 297 ILE A C 1
ATOM 2324 O O . ILE A 1 297 ? -14.696 56.592 43.357 1 56.36 297 ILE A O 1
ATOM 2328 N N . SER A 1 298 ? -13.526 55.218 42.143 1 52.56 298 SER A N 1
ATOM 2329 C CA . SER A 1 298 ? -13.979 54.169 43.052 1 52.56 298 SER A CA 1
ATOM 2330 C C . SER A 1 298 ? -13.206 54.206 44.366 1 52.56 298 SER A C 1
ATOM 2332 O O . SER A 1 298 ? -13.594 53.556 45.339 1 52.56 298 SER A O 1
ATOM 2334 N N . PHE A 1 299 ? -12.12 54.613 44.554 1 48.58 299 PHE A N 1
ATOM 2335 C CA . PHE A 1 299 ? -11.585 54.817 45.895 1 48.58 299 PHE A CA 1
ATOM 2336 C C . PHE A 1 299 ? -11.7 56.28 46.306 1 48.58 299 PHE A C 1
ATOM 2338 O O . PHE A 1 299 ? -11.367 57.177 45.528 1 48.58 299 PHE A O 1
ATOM 2345 N N . MET B 1 1 ? 14.561 -71.941 -12.459 1 33.76 1 MET B N 1
ATOM 2346 C CA . MET B 1 1 ? 14.644 -70.486 -12.563 1 33.76 1 MET B CA 1
ATOM 2347 C C . MET B 1 1 ? 13.386 -69.828 -12.006 1 33.76 1 MET B C 1
ATOM 2349 O O . MET B 1 1 ? 12.271 -70.26 -12.304 1 33.76 1 MET B O 1
ATOM 2353 N N . ASN B 1 2 ? 13.538 -69.026 -10.879 1 44.28 2 ASN B N 1
ATOM 2354 C CA . ASN B 1 2 ? 12.766 -68.593 -9.719 1 44.28 2 ASN B CA 1
ATOM 2355 C C . ASN B 1 2 ? 11.636 -67.649 -10.118 1 44.28 2 ASN B C 1
ATOM 2357 O O . ASN B 1 2 ? 11.883 -66.577 -10.673 1 44.28 2 ASN B O 1
ATOM 2361 N N . ARG B 1 3 ? 10.38 -68.214 -10.255 1 59.97 3 ARG B N 1
ATOM 2362 C CA . ARG B 1 3 ? 9.065 -67.588 -10.348 1 59.97 3 ARG B CA 1
ATOM 2363 C C . ARG B 1 3 ? 8.953 -66.405 -9.393 1 59.97 3 ARG B C 1
ATOM 2365 O O . ARG B 1 3 ? 8.154 -65.493 -9.617 1 59.97 3 ARG B O 1
ATOM 2372 N N . HIS B 1 4 ? 9.753 -66.431 -8.32 1 57.88 4 HIS B N 1
ATOM 2373 C CA . HIS B 1 4 ? 9.627 -65.385 -7.312 1 57.88 4 HIS B CA 1
ATOM 2374 C C . HIS B 1 4 ? 10.261 -64.082 -7.787 1 57.88 4 HIS B C 1
ATOM 2376 O O . HIS B 1 4 ? 9.814 -62.996 -7.412 1 57.88 4 HIS B O 1
ATOM 2382 N N . ARG B 1 5 ? 11.241 -64.21 -8.697 1 57.66 5 ARG B N 1
ATOM 2383 C CA . ARG B 1 5 ? 11.911 -62.982 -9.111 1 57.66 5 ARG B CA 1
ATOM 2384 C C . ARG B 1 5 ? 11.075 -62.22 -10.135 1 57.66 5 ARG B C 1
ATOM 2386 O O . ARG B 1 5 ? 11.051 -60.988 -10.131 1 57.66 5 ARG B O 1
ATOM 2393 N N . LEU B 1 6 ? 10.233 -63.026 -10.871 1 54.93 6 LEU B N 1
ATOM 2394 C CA . LEU B 1 6 ? 9.389 -62.358 -11.856 1 54.93 6 LEU B CA 1
ATOM 2395 C C . LEU B 1 6 ? 8.264 -61.587 -11.174 1 54.93 6 LEU B C 1
ATOM 2397 O O . LEU B 1 6 ? 7.926 -60.477 -11.589 1 54.93 6 LEU B O 1
ATOM 2401 N N . THR B 1 7 ? 7.804 -62.155 -10.087 1 61.18 7 THR B N 1
ATOM 2402 C CA . THR B 1 7 ? 6.703 -61.506 -9.383 1 61.18 7 THR B CA 1
ATOM 2403 C C . THR B 1 7 ? 7.179 -60.23 -8.694 1 61.18 7 THR B C 1
ATOM 2405 O O . THR B 1 7 ? 6.433 -59.252 -8.604 1 61.18 7 THR B O 1
ATOM 2408 N N . LEU B 1 8 ? 8.515 -60.172 -8.429 1 57.41 8 LEU B N 1
ATOM 2409 C CA . LEU B 1 8 ? 9.006 -59.005 -7.705 1 57.41 8 LEU B CA 1
ATOM 2410 C C . LEU B 1 8 ? 9.189 -57.819 -8.646 1 57.41 8 LEU B C 1
ATOM 2412 O O . LEU B 1 8 ? 8.869 -56.683 -8.29 1 57.41 8 LEU B O 1
ATOM 2416 N N . VAL B 1 9 ? 9.711 -58.104 -9.873 1 56.75 9 VAL B N 1
ATOM 2417 C CA . VAL B 1 9 ? 9.937 -57.003 -10.804 1 56.75 9 VAL B CA 1
ATOM 2418 C C . VAL B 1 9 ? 8.599 -56.413 -11.242 1 56.75 9 VAL B C 1
ATOM 2420 O O . VAL B 1 9 ? 8.465 -55.194 -11.374 1 56.75 9 VAL B O 1
ATOM 2423 N N . LEU B 1 10 ? 7.581 -57.27 -11.365 1 54.71 10 LEU B N 1
ATOM 2424 C CA . LEU B 1 10 ? 6.262 -56.772 -11.741 1 54.71 10 LEU B CA 1
ATOM 2425 C C . LEU B 1 10 ? 5.646 -55.958 -10.609 1 54.71 10 LEU B C 1
ATOM 2427 O O . LEU B 1 10 ? 4.938 -54.979 -10.856 1 54.71 10 LEU B O 1
ATOM 2431 N N . LEU B 1 11 ? 6.053 -56.23 -9.41 1 53.02 11 LEU B N 1
ATOM 2432 C CA . LEU B 1 11 ? 5.481 -55.514 -8.275 1 53.02 11 LEU B CA 1
ATOM 2433 C C . LEU B 1 11 ? 6.069 -54.112 -8.165 1 53.02 11 LEU B C 1
ATOM 2435 O O . LEU B 1 11 ? 5.366 -53.166 -7.803 1 53.02 11 LEU B O 1
ATOM 2439 N N . VAL B 1 12 ? 7.326 -53.949 -8.579 1 53.35 12 VAL B N 1
ATOM 2440 C CA . VAL B 1 12 ? 7.946 -52.638 -8.424 1 53.35 12 VAL B CA 1
ATOM 2441 C C . VAL B 1 12 ? 7.39 -51.676 -9.471 1 53.35 12 VAL B C 1
ATOM 2443 O O . VAL B 1 12 ? 7.225 -50.483 -9.203 1 53.35 12 VAL B O 1
ATOM 2446 N N . LEU B 1 13 ? 7.035 -52.168 -10.681 1 48.95 13 LEU B N 1
ATOM 2447 C CA . LEU B 1 13 ? 6.517 -51.281 -11.716 1 48.95 13 LEU B CA 1
ATOM 2448 C C . LEU B 1 13 ? 5.121 -50.783 -11.357 1 48.95 13 LEU B C 1
ATOM 2450 O O . LEU B 1 13 ? 4.699 -49.72 -11.817 1 48.95 13 LEU B O 1
ATOM 2454 N N . VAL B 1 14 ? 4.388 -51.551 -10.654 1 49.83 14 VAL B N 1
ATOM 2455 C CA . VAL B 1 14 ? 3.021 -51.151 -10.337 1 49.83 14 VAL B CA 1
ATOM 2456 C C . VAL B 1 14 ? 3.038 -50.035 -9.295 1 49.83 14 VAL B C 1
ATOM 2458 O O . VAL B 1 14 ? 2.043 -49.328 -9.117 1 49.83 14 VAL B O 1
ATOM 2461 N N . LEU B 1 15 ? 4.151 -49.978 -8.623 1 47.22 15 LEU B N 1
ATOM 2462 C CA . LEU B 1 15 ? 4.101 -48.998 -7.544 1 47.22 15 LEU B CA 1
ATOM 2463 C C . LEU B 1 15 ? 4.583 -47.633 -8.026 1 47.22 15 LEU B C 1
ATOM 2465 O O . LEU B 1 15 ? 5.142 -46.857 -7.249 1 47.22 15 LEU B O 1
ATOM 2469 N N . VAL B 1 16 ? 4.741 -47.517 -9.33 1 44.67 16 VAL B N 1
ATOM 2470 C CA . VAL B 1 16 ? 4.993 -46.124 -9.683 1 44.67 16 VAL B CA 1
ATOM 2471 C C . VAL B 1 16 ? 3.72 -45.303 -9.488 1 44.67 16 VAL B C 1
ATOM 2473 O O . VAL B 1 16 ? 2.695 -45.579 -10.115 1 44.67 16 VAL B O 1
ATOM 2476 N N . PRO B 1 17 ? 3.537 -44.724 -8.323 1 43.1 17 PRO B N 1
ATOM 2477 C CA . PRO B 1 17 ? 2.356 -43.859 -8.271 1 43.1 17 PRO B CA 1
ATOM 2478 C C . PRO B 1 17 ? 2.156 -43.056 -9.554 1 43.1 17 PRO B C 1
ATOM 2480 O O . PRO B 1 17 ? 3.09 -42.408 -10.033 1 43.1 17 PRO B O 1
ATOM 2483 N N . SER B 1 18 ? 1.364 -43.475 -10.503 1 41.39 18 SER B N 1
ATOM 2484 C CA . SER B 1 18 ? 0.912 -42.538 -11.527 1 41.39 18 SER B CA 1
ATOM 2485 C C . SER B 1 18 ? 0.614 -41.168 -10.929 1 41.39 18 SER B C 1
ATOM 2487 O O . SER B 1 18 ? -0.353 -41.008 -10.181 1 41.39 18 SER B O 1
ATOM 2489 N N . VAL B 1 19 ? 1.553 -40.452 -10.541 1 46.17 19 VAL B N 1
ATOM 2490 C CA . VAL B 1 19 ? 1.268 -39.067 -10.18 1 46.17 19 VAL B CA 1
ATOM 2491 C C . VAL B 1 19 ? 0.292 -38.462 -11.186 1 46.17 19 VAL B C 1
ATOM 2493 O O . VAL B 1 19 ? 0.645 -38.238 -12.346 1 46.17 19 VAL B O 1
ATOM 2496 N N . ARG B 1 20 ? -1.02 -38.949 -11.214 1 48.22 20 ARG B N 1
ATOM 2497 C CA . ARG B 1 20 ? -2.072 -38.279 -11.972 1 48.22 20 ARG B CA 1
ATOM 2498 C C . ARG B 1 20 ? -1.968 -36.764 -11.83 1 48.22 20 ARG B C 1
ATOM 2500 O O . ARG B 1 20 ? -2.04 -36.233 -10.721 1 48.22 20 ARG B O 1
ATOM 2507 N N . SER B 1 21 ? -1.36 -36.094 -12.682 1 58.84 21 SER B N 1
ATOM 2508 C CA . SER B 1 21 ? -1.229 -34.642 -12.753 1 58.84 21 SER B CA 1
ATOM 2509 C C . SER B 1 21 ? -2.571 -33.955 -12.524 1 58.84 21 SER B C 1
ATOM 2511 O O . SER B 1 21 ? -3.602 -34.413 -13.02 1 58.84 21 SER B O 1
ATOM 2513 N N . GLN B 1 22 ? -2.769 -33.276 -11.444 1 68.8 22 GLN B N 1
ATOM 2514 C CA . GLN B 1 22 ? -3.975 -32.542 -11.077 1 68.8 22 GLN B CA 1
ATOM 2515 C C . GLN B 1 22 ? -4.499 -31.723 -12.253 1 68.8 22 GLN B C 1
ATOM 2517 O O . GLN B 1 22 ? -3.729 -31.044 -12.936 1 68.8 22 GLN B O 1
ATOM 2522 N N . ILE B 1 23 ? -5.702 -32.066 -12.801 1 83.33 23 ILE B N 1
ATOM 2523 C CA . ILE B 1 23 ? -6.327 -31.314 -13.883 1 83.33 23 ILE B CA 1
ATOM 2524 C C . ILE B 1 23 ? -6.815 -29.965 -13.36 1 83.33 23 ILE B C 1
ATOM 2526 O O . ILE B 1 23 ? -7.583 -29.906 -12.397 1 83.33 23 ILE B O 1
ATOM 2530 N N . CYS B 1 24 ? -6.277 -28.963 -14.009 1 90.42 24 CYS B N 1
ATOM 2531 C CA . CYS B 1 24 ? -6.639 -27.6 -13.638 1 90.42 24 CYS B CA 1
ATOM 2532 C C . CYS B 1 24 ? -7.942 -27.18 -14.308 1 90.42 24 CYS B C 1
ATOM 2534 O O . CYS B 1 24 ? -8.146 -27.438 -15.495 1 90.42 24 CYS B O 1
ATOM 2536 N N . ARG B 1 25 ? -8.854 -26.659 -13.552 1 90.72 25 ARG B N 1
ATOM 2537 C CA . ARG B 1 25 ? -10.141 -26.193 -14.059 1 90.72 25 ARG B CA 1
ATOM 2538 C C . ARG B 1 25 ? -10.046 -24.752 -14.551 1 90.72 25 ARG B C 1
ATOM 2540 O O . ARG B 1 25 ? -9.293 -23.95 -13.995 1 90.72 25 ARG B O 1
ATOM 2547 N N . ARG B 1 26 ? -10.868 -24.412 -15.505 1 92.47 26 ARG B N 1
ATOM 2548 C CA . ARG B 1 26 ? -10.877 -23.063 -16.062 1 92.47 26 ARG B CA 1
ATOM 2549 C C . ARG B 1 26 ? -11.994 -22.225 -15.449 1 92.47 26 ARG B C 1
ATOM 2551 O O . ARG B 1 26 ? -12.077 -21.019 -15.692 1 92.47 26 ARG B O 1
ATOM 2558 N N . PHE B 1 27 ? -12.849 -22.926 -14.656 1 94.25 27 PHE B N 1
ATOM 2559 C CA . PHE B 1 27 ? -13.948 -22.237 -13.991 1 94.25 27 PHE B CA 1
ATOM 2560 C C . PHE B 1 27 ? -14.084 -22.704 -12.546 1 94.25 27 PHE B C 1
ATOM 2562 O O . PHE B 1 27 ? -13.8 -23.863 -12.234 1 94.25 27 PHE B O 1
ATOM 2569 N N . CYS B 1 28 ? -14.426 -21.885 -11.733 1 96.09 28 CYS B N 1
ATOM 2570 C CA . CYS B 1 28 ? -14.908 -22.188 -10.39 1 96.09 28 CYS B CA 1
ATOM 2571 C C . CYS B 1 28 ? -16.328 -21.673 -10.191 1 96.09 28 CYS B C 1
ATOM 2573 O O . CYS B 1 28 ? -16.531 -20.487 -9.924 1 96.09 28 CYS B O 1
ATOM 2575 N N . GLY B 1 29 ? -17.257 -22.556 -10.3 1 94.48 29 GLY B N 1
ATOM 2576 C CA . GLY B 1 29 ? -18.618 -22.061 -10.435 1 94.48 29 GLY B CA 1
ATOM 2577 C C . GLY B 1 29 ? -18.819 -21.194 -11.663 1 94.48 29 GLY B C 1
ATOM 2578 O O . GLY B 1 29 ? -18.496 -21.605 -12.78 1 94.48 29 GLY B O 1
ATOM 2579 N N . ASP B 1 30 ? -19.276 -20.001 -11.475 1 94.01 30 ASP B N 1
ATOM 2580 C CA . ASP B 1 30 ? -19.545 -19.102 -12.593 1 94.01 30 ASP B CA 1
ATOM 2581 C C . ASP B 1 30 ? -18.366 -18.163 -12.838 1 94.01 30 ASP B C 1
ATOM 2583 O O . ASP B 1 30 ? -18.391 -17.357 -13.771 1 94.01 30 ASP B O 1
ATOM 2587 N N . ILE B 1 31 ? -17.338 -18.354 -12.078 1 96.12 31 ILE B N 1
ATOM 2588 C CA . ILE B 1 31 ? -16.193 -17.459 -12.202 1 96.12 31 ILE B CA 1
ATOM 2589 C C . ILE B 1 31 ? -15.118 -18.112 -13.068 1 96.12 31 ILE B C 1
ATOM 2591 O O . ILE B 1 31 ? -14.672 -19.226 -12.78 1 96.12 31 ILE B O 1
ATOM 2595 N N . GLN B 1 32 ? -14.762 -17.456 -14.125 1 95.14 32 GLN B N 1
ATOM 2596 C CA . GLN B 1 32 ? -13.677 -17.931 -14.976 1 95.14 32 GLN B CA 1
ATOM 2597 C C . GLN B 1 32 ? -12.327 -17.788 -14.278 1 95.14 32 GLN B C 1
ATOM 2599 O O . GLN B 1 32 ? -12.058 -16.769 -13.64 1 95.14 32 GLN B O 1
ATOM 2604 N N . LEU B 1 33 ? -11.517 -18.839 -14.391 1 95.42 33 LEU B N 1
ATOM 2605 C CA . LEU B 1 33 ? -10.177 -18.81 -13.814 1 95.42 33 LEU B CA 1
ATOM 2606 C C . LEU B 1 33 ? -9.123 -18.615 -14.899 1 95.42 33 LEU B C 1
ATOM 2608 O O . LEU B 1 33 ? -9.107 -19.345 -15.893 1 95.42 33 LEU B O 1
ATOM 2612 N N . ARG B 1 34 ? -8.347 -17.597 -14.745 1 94.19 34 ARG B N 1
ATOM 2613 C CA . ARG B 1 34 ? -7.196 -17.31 -15.595 1 94.19 34 ARG B CA 1
ATOM 2614 C C . ARG B 1 34 ? -5.961 -16.997 -14.756 1 94.19 34 ARG B C 1
ATOM 2616 O O . ARG B 1 34 ? -6.076 -16.634 -13.584 1 94.19 34 ARG B O 1
ATOM 2623 N N . TYR B 1 35 ? -4.905 -17.216 -15.372 1 94.99 35 TYR B N 1
ATOM 2624 C CA . TYR B 1 35 ? -3.676 -16.853 -14.675 1 94.99 35 TYR B CA 1
ATOM 2625 C C . TYR B 1 35 ? -3.778 -15.453 -14.083 1 94.99 35 TYR B C 1
ATOM 2627 O O . TYR B 1 35 ? -4.257 -14.527 -14.743 1 94.99 35 TYR B O 1
ATOM 2635 N N . PRO B 1 36 ? -3.314 -15.139 -12.894 1 95.55 36 PRO B N 1
ATOM 2636 C CA . PRO B 1 36 ? -2.46 -15.989 -12.061 1 95.55 36 PRO B CA 1
ATOM 2637 C C . PRO B 1 36 ? -3.26 -16.937 -11.169 1 95.55 36 PRO B C 1
ATOM 2639 O O . PRO B 1 36 ? -2.678 -17.692 -10.386 1 95.55 36 PRO B O 1
ATOM 2642 N N . PHE B 1 37 ? -4.539 -16.876 -11.279 1 96.36 37 PHE B N 1
ATOM 2643 C CA . PHE B 1 37 ? -5.382 -17.66 -10.384 1 96.36 37 PHE B CA 1
ATOM 2644 C C . PHE B 1 37 ? -5.608 -19.06 -10.942 1 96.36 37 PHE B C 1
ATOM 2646 O O . PHE B 1 37 ? -5.673 -19.246 -12.159 1 96.36 37 PHE B O 1
ATOM 2653 N N . GLY B 1 38 ? -5.659 -20.008 -9.983 1 92.61 38 GLY B N 1
ATOM 2654 C CA . GLY B 1 38 ? -5.882 -21.396 -10.356 1 92.61 38 GLY B CA 1
ATOM 2655 C C . GLY B 1 38 ? -6.898 -22.096 -9.473 1 92.61 38 GLY B C 1
ATOM 2656 O O . GLY B 1 38 ? -7.327 -21.547 -8.456 1 92.61 38 GLY B O 1
ATOM 2657 N N . SER B 1 39 ? -7.294 -23.281 -9.884 1 90.84 39 SER B N 1
ATOM 2658 C CA . SER B 1 39 ? -8.343 -24.04 -9.209 1 90.84 39 SER B CA 1
ATOM 2659 C C . SER B 1 39 ? -7.799 -24.761 -7.98 1 90.84 39 SER B C 1
ATOM 2661 O O . SER B 1 39 ? -8.568 -25.267 -7.16 1 90.84 39 SER B O 1
ATOM 2663 N N . GLY B 1 40 ? -6.485 -24.729 -7.832 1 84.4 40 GLY B N 1
ATOM 2664 C CA . GLY B 1 40 ? -5.851 -25.391 -6.703 1 84.4 40 GLY B CA 1
ATOM 2665 C C . GLY B 1 40 ? -4.338 -25.424 -6.804 1 84.4 40 GLY B C 1
ATOM 2666 O O . GLY B 1 40 ? -3.755 -24.78 -7.679 1 84.4 40 GLY B O 1
ATOM 2667 N N . PRO B 1 41 ? -3.767 -26.212 -5.869 1 83.42 41 PRO B N 1
ATOM 2668 C CA . PRO B 1 41 ? -2.307 -26.316 -5.897 1 83.42 41 PRO B CA 1
ATOM 2669 C C . PRO B 1 41 ? -1.773 -26.76 -7.258 1 83.42 41 PRO B C 1
ATOM 2671 O O . PRO B 1 41 ? -2.319 -27.682 -7.868 1 83.42 41 PRO B O 1
ATOM 2674 N N . GLY B 1 42 ? -0.786 -26.085 -7.695 1 86.18 42 GLY B N 1
ATOM 2675 C CA . GLY B 1 42 ? -0.16 -26.418 -8.965 1 86.18 42 GLY B CA 1
ATOM 2676 C C . GLY B 1 42 ? -0.772 -25.682 -10.143 1 86.18 42 GLY B C 1
ATOM 2677 O O . GLY B 1 42 ? -0.205 -25.673 -11.237 1 86.18 42 GLY B O 1
ATOM 2678 N N . CYS B 1 43 ? -1.94 -25.233 -9.919 1 90.94 43 CYS B N 1
ATOM 2679 C CA . CYS B 1 43 ? -2.608 -24.481 -10.976 1 90.94 43 CYS B CA 1
ATOM 2680 C C . CYS B 1 43 ? -2.463 -22.981 -10.752 1 90.94 43 CYS B C 1
ATOM 2682 O O . CYS B 1 43 ? -2.771 -22.477 -9.671 1 90.94 43 CYS B O 1
ATOM 2684 N N . GLY B 1 44 ? -2 -22.245 -11.724 1 91.88 44 GLY B N 1
ATOM 2685 C CA . GLY B 1 44 ? -1.783 -20.815 -11.568 1 91.88 44 GLY B CA 1
ATOM 2686 C C . GLY B 1 44 ? -0.461 -20.482 -10.903 1 91.88 44 GLY B C 1
ATOM 2687 O O . GLY B 1 44 ? 0.405 -21.348 -10.761 1 91.88 44 GLY B O 1
ATOM 2688 N N . ASP B 1 45 ? -0.275 -19.296 -10.541 1 91.07 45 ASP B N 1
ATOM 2689 C CA . ASP B 1 45 ? 0.952 -18.821 -9.908 1 91.07 45 ASP B CA 1
ATOM 2690 C C . ASP B 1 45 ? 1.027 -19.271 -8.451 1 91.07 45 ASP B C 1
ATOM 2692 O O . ASP B 1 45 ? 0.104 -19.026 -7.672 1 91.07 45 ASP B O 1
ATOM 2696 N N . PRO B 1 46 ? 2.048 -19.911 -8.074 1 87.33 46 PRO B N 1
ATOM 2697 C CA . PRO B 1 46 ? 2.164 -20.445 -6.715 1 87.33 46 PRO B CA 1
ATOM 2698 C C . PRO B 1 46 ? 2.017 -19.368 -5.642 1 87.33 46 PRO B C 1
ATOM 2700 O O . PRO B 1 46 ? 1.574 -19.657 -4.528 1 87.33 46 PRO B O 1
ATOM 2703 N N . ARG B 1 47 ? 2.399 -18.139 -5.856 1 87.57 47 ARG B N 1
ATOM 2704 C CA . ARG B 1 47 ? 2.284 -17.062 -4.877 1 87.57 47 ARG B CA 1
ATOM 2705 C C . ARG B 1 47 ? 0.823 -16.778 -4.544 1 87.57 47 ARG B C 1
ATOM 2707 O O . ARG B 1 47 ? 0.512 -16.294 -3.454 1 87.57 47 ARG B O 1
ATOM 2714 N N . PHE B 1 48 ? -0.03 -17.084 -5.492 1 92.99 48 PHE B N 1
ATOM 2715 C CA . PHE B 1 48 ? -1.443 -16.766 -5.32 1 92.99 48 PHE B CA 1
ATOM 2716 C C . PHE B 1 48 ? -2.207 -17.969 -4.781 1 92.99 48 PHE B C 1
ATOM 2718 O O . PHE B 1 48 ? -3.212 -17.812 -4.084 1 92.99 48 PHE B O 1
ATOM 2725 N N . THR B 1 49 ? -1.787 -19.142 -5.06 1 90.78 49 THR B N 1
ATOM 2726 C CA . THR B 1 49 ? -2.533 -20.358 -4.757 1 90.78 49 THR B CA 1
ATOM 2727 C C . THR B 1 49 ? -2.672 -20.546 -3.249 1 90.78 49 THR B C 1
ATOM 2729 O O . THR B 1 49 ? -3.59 -21.225 -2.785 1 90.78 49 THR B O 1
ATOM 2732 N N . LYS B 1 50 ? -1.85 -19.938 -2.529 1 87.84 50 LYS B N 1
ATOM 2733 C CA . LYS B 1 50 ? -1.933 -19.995 -1.072 1 87.84 50 LYS B CA 1
ATOM 2734 C C . LYS B 1 50 ? -3.155 -19.236 -0.562 1 87.84 50 LYS B C 1
ATOM 2736 O O . LYS B 1 50 ? -3.667 -19.53 0.521 1 87.84 50 LYS B O 1
ATOM 2741 N N . TYR B 1 51 ? -3.563 -18.34 -1.332 1 94.81 51 TYR B N 1
ATOM 2742 C CA . TYR B 1 51 ? -4.593 -17.427 -0.849 1 94.81 51 TYR B CA 1
ATOM 2743 C C . TYR B 1 51 ? -5.921 -17.682 -1.552 1 94.81 51 TYR B C 1
ATOM 2745 O O . TYR B 1 51 ? -6.974 -17.246 -1.08 1 94.81 51 TYR B O 1
ATOM 2753 N N . ILE B 1 52 ? -5.826 -18.297 -2.702 1 95.87 52 ILE B N 1
ATOM 2754 C CA . ILE B 1 52 ? -7.034 -18.498 -3.495 1 95.87 52 ILE B CA 1
ATOM 2755 C C . ILE B 1 52 ? -7.283 -19.993 -3.686 1 95.87 52 ILE B C 1
ATOM 2757 O O . ILE B 1 52 ? -6.388 -20.728 -4.109 1 95.87 52 ILE B O 1
ATOM 2761 N N . SER B 1 53 ? -8.468 -20.371 -3.369 1 92.75 53 SER B N 1
ATOM 2762 C CA . SER B 1 53 ? -8.839 -21.772 -3.542 1 92.75 53 SER B CA 1
ATOM 2763 C C . SER B 1 53 ? -10.255 -21.904 -4.093 1 92.75 53 SER B C 1
ATOM 2765 O O . SER B 1 53 ? -11.1 -21.037 -3.863 1 92.75 53 SER B O 1
ATOM 2767 N N . CYS B 1 54 ? -10.426 -22.902 -4.808 1 94.93 54 CYS B N 1
ATOM 2768 C CA . CYS B 1 54 ? -11.74 -23.214 -5.358 1 94.93 54 CYS B CA 1
ATOM 2769 C C . CYS B 1 54 ? -12.306 -24.483 -4.733 1 94.93 54 CYS B C 1
ATOM 2771 O O . CYS B 1 54 ? -11.745 -25.567 -4.902 1 94.93 54 CYS B O 1
ATOM 2773 N N . ASN B 1 55 ? -13.269 -24.276 -3.917 1 90.24 55 ASN B N 1
ATOM 2774 C CA . ASN B 1 55 ? -13.996 -25.42 -3.379 1 90.24 55 ASN B CA 1
ATOM 2775 C C . ASN B 1 55 ? -15.283 -25.683 -4.155 1 90.24 55 ASN B C 1
ATOM 2777 O O . ASN B 1 55 ? -16.303 -25.037 -3.911 1 90.24 55 ASN B O 1
ATOM 2781 N N . GLU B 1 56 ? -15.282 -26.678 -5.032 1 85.08 56 GLU B N 1
ATOM 2782 C CA . GLU B 1 56 ? -16.383 -27.056 -5.913 1 85.08 56 GLU B CA 1
ATOM 2783 C C . GLU B 1 56 ? -16.842 -25.874 -6.761 1 85.08 56 GLU B C 1
ATOM 2785 O O . GLU B 1 56 ? -16.325 -25.653 -7.859 1 85.08 56 GLU B O 1
ATOM 2790 N N . THR B 1 57 ? -17.664 -24.975 -6.112 1 90.77 57 THR B N 1
ATOM 2791 C CA . THR B 1 57 ? -18.161 -23.902 -6.967 1 90.77 57 THR B CA 1
ATOM 2792 C C . THR B 1 57 ? -17.867 -22.538 -6.348 1 90.77 57 THR B C 1
ATOM 2794 O O . THR B 1 57 ? -18.21 -21.503 -6.923 1 90.77 57 THR B O 1
ATOM 2797 N N . MET B 1 58 ? -17.167 -22.633 -5.251 1 94.48 58 MET B N 1
ATOM 2798 C CA . MET B 1 58 ? -16.948 -21.357 -4.575 1 94.48 58 MET B CA 1
ATOM 2799 C C . MET B 1 58 ? -15.465 -21.006 -4.544 1 94.48 58 MET B C 1
ATOM 2801 O O . MET B 1 58 ? -14.65 -21.779 -4.039 1 94.48 58 MET B O 1
ATOM 2805 N N . LEU B 1 59 ? -15.202 -19.891 -5.136 1 96.89 59 LEU B N 1
ATOM 2806 C CA . LEU B 1 59 ? -13.849 -19.349 -5.061 1 96.89 59 LEU B CA 1
ATOM 2807 C C . LEU B 1 59 ? -13.656 -18.544 -3.78 1 96.89 59 LEU B C 1
ATOM 2809 O O . LEU B 1 59 ? -14.462 -17.664 -3.467 1 96.89 59 LEU B O 1
ATOM 2813 N N . THR B 1 60 ? -12.606 -18.895 -3.043 1 97.3 60 THR B N 1
ATOM 2814 C CA . THR B 1 60 ? -12.431 -18.327 -1.711 1 97.3 60 THR B CA 1
ATOM 2815 C C . THR B 1 60 ? -11.048 -17.697 -1.568 1 97.3 60 THR B C 1
ATOM 2817 O O . THR B 1 60 ? -10.051 -18.269 -2.014 1 97.3 60 THR B O 1
ATOM 2820 N N . PHE B 1 61 ? -11.035 -16.529 -1.026 1 97.51 61 PHE B N 1
ATOM 2821 C CA . PHE B 1 61 ? -9.811 -15.837 -0.641 1 97.51 61 PHE B CA 1
ATOM 2822 C C . PHE B 1 61 ? -9.533 -16.017 0.847 1 97.51 61 PHE B C 1
ATOM 2824 O O . PHE B 1 61 ? -10.378 -15.697 1.685 1 97.51 61 PHE B O 1
ATOM 2831 N N . THR B 1 62 ? -8.349 -16.486 1.193 1 96.78 62 THR B N 1
ATOM 2832 C CA . THR B 1 62 ? -8.052 -16.775 2.591 1 96.78 62 THR B CA 1
ATOM 2833 C C . THR B 1 62 ? -6.829 -15.991 3.058 1 96.78 62 THR B C 1
ATOM 2835 O O . THR B 1 62 ? -5.823 -15.921 2.35 1 96.78 62 THR B O 1
ATOM 2838 N N . THR B 1 63 ? -6.924 -15.37 4.137 1 96.14 63 THR B N 1
ATOM 2839 C CA . THR B 1 63 ? -5.826 -14.707 4.832 1 96.14 63 THR B CA 1
ATOM 2840 C C . THR B 1 63 ? -5.77 -15.141 6.294 1 96.14 63 THR B C 1
ATOM 2842 O O . THR B 1 63 ? -6.517 -16.027 6.713 1 96.14 63 THR B O 1
ATOM 2845 N N . HIS B 1 64 ? -4.881 -14.52 7.039 1 95.09 64 HIS B N 1
ATOM 2846 C CA . HIS B 1 64 ? -4.731 -14.871 8.447 1 95.09 64 HIS B CA 1
ATOM 2847 C C . HIS B 1 64 ? -5.945 -14.428 9.257 1 95.09 64 HIS B C 1
ATOM 2849 O O . HIS B 1 64 ? -6.128 -14.863 10.397 1 95.09 64 HIS B O 1
ATOM 2855 N N . THR B 1 65 ? -6.791 -13.582 8.683 1 95.83 65 THR B N 1
ATOM 2856 C CA . THR B 1 65 ? -7.932 -13.074 9.436 1 95.83 65 THR B CA 1
ATOM 2857 C C . THR B 1 65 ? -9.19 -13.877 9.117 1 95.83 65 THR B C 1
ATOM 2859 O O . THR B 1 65 ? -10.204 -13.752 9.808 1 95.83 65 THR B O 1
ATOM 2862 N N . GLY B 1 66 ? -9.168 -14.62 8.012 1 94.81 66 GLY B N 1
ATOM 2863 C CA . GLY B 1 66 ? -10.354 -15.398 7.689 1 94.81 66 GLY B CA 1
ATOM 2864 C C . GLY B 1 66 ? -10.42 -15.806 6.229 1 94.81 66 GLY B C 1
ATOM 2865 O O . GLY B 1 66 ? -9.424 -15.715 5.508 1 94.81 66 GLY B O 1
ATOM 2866 N N . SER B 1 67 ? -11.587 -16.41 5.846 1 95.61 67 SER B N 1
ATOM 2867 C CA . SER B 1 67 ? -11.891 -16.815 4.477 1 95.61 67 SER B CA 1
ATOM 2868 C C . SER B 1 67 ? -13.059 -16.016 3.91 1 95.61 67 SER B C 1
ATOM 2870 O O . SER B 1 67 ? -14.067 -15.813 4.589 1 95.61 67 SER B O 1
ATOM 2872 N N . TYR B 1 68 ? -12.874 -15.573 2.727 1 96.7 68 TYR B N 1
ATOM 2873 C CA . TYR B 1 68 ? -13.819 -14.637 2.129 1 96.7 68 TYR B CA 1
ATOM 2874 C C . TYR B 1 68 ? -14.197 -15.07 0.717 1 96.7 68 TYR B C 1
ATOM 2876 O O . TYR B 1 68 ? -13.324 -15.368 -0.102 1 96.7 68 TYR B O 1
ATOM 2884 N N . PRO B 1 69 ? -15.461 -15.086 0.41 1 96.6 69 PRO B N 1
ATOM 2885 C CA . PRO B 1 69 ? -15.86 -15.394 -0.965 1 96.6 69 PRO B CA 1
ATOM 2886 C C . PRO B 1 69 ? -15.378 -14.349 -1.968 1 96.6 69 PRO B C 1
ATOM 2888 O O . PRO B 1 69 ? -15.382 -13.152 -1.668 1 96.6 69 PRO B O 1
ATOM 2891 N N . ILE B 1 70 ? -14.894 -14.788 -3.06 1 97.83 70 ILE B N 1
ATOM 2892 C CA . ILE B 1 70 ? -14.571 -13.914 -4.183 1 97.83 70 ILE B CA 1
ATOM 2893 C C . ILE B 1 70 ? -15.806 -13.723 -5.06 1 97.83 70 ILE B C 1
ATOM 2895 O O . ILE B 1 70 ? -16.373 -14.695 -5.565 1 97.83 70 ILE B O 1
ATOM 2899 N N . THR B 1 71 ? -16.233 -12.491 -5.238 1 96.63 71 THR B N 1
ATOM 2900 C CA . THR B 1 71 ? -17.485 -12.222 -5.937 1 96.63 71 THR B CA 1
ATOM 2901 C C . THR B 1 71 ? -17.232 -11.972 -7.421 1 96.63 71 THR B C 1
ATOM 2903 O O . THR B 1 71 ? -18.115 -12.193 -8.252 1 96.63 71 THR B O 1
ATOM 2906 N N . ASN B 1 72 ? -16.046 -11.511 -7.694 1 96.71 72 ASN B N 1
ATOM 2907 C CA . ASN B 1 72 ? -15.726 -11.208 -9.085 1 96.71 72 ASN B CA 1
ATOM 2908 C C . ASN B 1 72 ? -14.228 -10.994 -9.282 1 96.71 72 ASN B C 1
ATOM 2910 O O . ASN B 1 72 ? -13.51 -10.682 -8.33 1 96.71 72 ASN B O 1
ATOM 2914 N N . ILE B 1 73 ? -13.806 -11.216 -10.514 1 97.96 73 ILE B N 1
ATOM 2915 C CA . ILE B 1 73 ? -12.437 -10.9 -10.905 1 97.96 73 ILE B CA 1
ATOM 2916 C C . ILE B 1 73 ? -12.447 -10.032 -12.162 1 97.96 73 ILE B C 1
ATOM 2918 O O . ILE B 1 73 ? -12.991 -10.43 -13.194 1 97.96 73 ILE B O 1
ATOM 2922 N N . ASP B 1 74 ? -11.943 -8.889 -12.102 1 97.72 74 ASP B N 1
ATOM 2923 C CA . ASP B 1 74 ? -11.753 -8.002 -13.246 1 97.72 74 ASP B CA 1
ATOM 2924 C C . ASP B 1 74 ? -10.357 -8.165 -13.842 1 97.72 74 ASP B C 1
ATOM 2926 O O . ASP B 1 74 ? -9.419 -7.476 -13.437 1 97.72 74 ASP B O 1
ATOM 2930 N N . TYR B 1 75 ? -10.176 -9.02 -14.808 1 96.73 75 TYR B N 1
ATOM 2931 C CA . TYR B 1 75 ? -8.875 -9.351 -15.378 1 96.73 75 TYR B CA 1
ATOM 2932 C C . TYR B 1 75 ? -8.32 -8.184 -16.185 1 96.73 75 TYR B C 1
ATOM 2934 O O . TYR B 1 75 ? -7.103 -8.043 -16.328 1 96.73 75 TYR B O 1
ATOM 2942 N N . ALA B 1 76 ? -9.116 -7.36 -16.691 1 96.26 76 ALA B N 1
ATOM 2943 C CA . ALA B 1 76 ? -8.66 -6.217 -17.478 1 96.26 76 ALA B CA 1
ATOM 2944 C C . ALA B 1 76 ? -7.94 -5.198 -16.599 1 96.26 76 ALA B C 1
ATOM 2946 O O . ALA B 1 76 ? -6.961 -4.582 -17.027 1 96.26 76 ALA B O 1
ATOM 2947 N N . ASN B 1 77 ? -8.456 -5.06 -15.395 1 96.5 77 ASN B N 1
ATOM 2948 C CA . ASN B 1 77 ? -7.88 -4.064 -14.498 1 96.5 77 ASN B CA 1
ATOM 2949 C C . ASN B 1 77 ? -7.098 -4.718 -13.362 1 96.5 77 ASN B C 1
ATOM 2951 O O . ASN B 1 77 ? -6.557 -4.028 -12.497 1 96.5 77 ASN B O 1
ATOM 2955 N N . GLU B 1 78 ? -7.032 -6.038 -13.337 1 97.23 78 GLU B N 1
ATOM 2956 C CA . GLU B 1 78 ? -6.29 -6.811 -12.346 1 97.23 78 GLU B CA 1
ATOM 2957 C C . GLU B 1 78 ? -6.802 -6.538 -10.935 1 97.23 78 GLU B C 1
ATOM 2959 O O . GLU B 1 78 ? -6.023 -6.2 -10.041 1 97.23 78 GLU B O 1
ATOM 2964 N N . ILE B 1 79 ? -8.083 -6.691 -10.774 1 98.18 79 ILE B N 1
ATOM 2965 C CA . ILE B 1 79 ? -8.726 -6.462 -9.485 1 98.18 79 ILE B CA 1
ATOM 2966 C C . ILE B 1 79 ? -9.537 -7.693 -9.087 1 98.18 79 ILE B C 1
ATOM 2968 O O . ILE B 1 79 ? -10.256 -8.263 -9.911 1 98.18 79 ILE B O 1
ATOM 2972 N N . LEU B 1 80 ? -9.349 -8.104 -7.89 1 98.17 80 LEU B N 1
ATOM 2973 C CA . LEU B 1 80 ? -10.112 -9.178 -7.263 1 98.17 80 LEU B CA 1
ATOM 2974 C C . LEU B 1 80 ? -11.077 -8.623 -6.221 1 98.17 80 LEU B C 1
ATOM 2976 O O . LEU B 1 80 ? -10.662 -7.918 -5.298 1 98.17 80 LEU B O 1
ATOM 2980 N N . TYR B 1 81 ? -12.361 -8.906 -6.362 1 98.1 81 TYR B N 1
ATOM 2981 C CA . TYR B 1 81 ? -13.358 -8.401 -5.425 1 98.1 81 TYR B CA 1
ATOM 2982 C C . TYR B 1 81 ? -13.746 -9.471 -4.412 1 98.1 81 TYR B C 1
ATOM 2984 O O . TYR B 1 81 ? -14.142 -10.576 -4.788 1 98.1 81 TYR B O 1
ATOM 2992 N N . VAL B 1 82 ? -13.63 -9.11 -3.132 1 97.73 82 VAL B N 1
ATOM 2993 C CA . VAL B 1 82 ? -13.91 -10.053 -2.055 1 97.73 82 VAL B CA 1
ATOM 2994 C C . VAL B 1 82 ? -15.011 -9.497 -1.155 1 97.73 82 VAL B C 1
ATOM 2996 O O . VAL B 1 82 ? -15.093 -8.286 -0.938 1 97.73 82 VAL B O 1
ATOM 2999 N N . SER B 1 83 ? -15.807 -10.386 -0.689 1 95.38 83 SER B N 1
ATOM 3000 C CA . SER B 1 83 ? -16.867 -10.017 0.244 1 95.38 83 SER B CA 1
ATOM 3001 C C . SER B 1 83 ? -16.614 -10.603 1.629 1 95.38 83 SER B C 1
ATOM 3003 O O . SER B 1 83 ? -16.402 -11.81 1.769 1 95.38 83 SER B O 1
ATOM 3005 N N . ASP B 1 84 ? -16.551 -9.77 2.566 1 95.13 84 ASP B N 1
ATOM 3006 C CA . ASP B 1 84 ? -16.468 -10.208 3.956 1 95.13 84 ASP B CA 1
ATOM 3007 C C . ASP B 1 84 ? -17.855 -10.301 4.587 1 95.13 84 ASP B C 1
ATOM 3009 O O . ASP B 1 84 ? -18.505 -9.28 4.823 1 95.13 84 ASP B O 1
ATOM 3013 N N . PRO B 1 85 ? -18.246 -11.498 4.898 1 92.55 85 PRO B N 1
ATOM 3014 C CA . PRO B 1 85 ? -19.592 -11.648 5.456 1 92.55 85 PRO B CA 1
ATOM 3015 C C . PRO B 1 85 ? -19.75 -10.955 6.807 1 92.55 85 PRO B C 1
ATOM 3017 O O . PRO B 1 85 ? -20.874 -10.681 7.236 1 92.55 85 PRO B O 1
ATOM 3020 N N . SER B 1 86 ? -18.662 -10.67 7.455 1 92.51 86 SER B N 1
ATOM 3021 C CA . SER B 1 86 ? -18.738 -10.064 8.78 1 92.51 86 SER B CA 1
ATOM 3022 C C . SER B 1 86 ? -18.68 -8.542 8.697 1 92.51 86 SER B C 1
ATOM 3024 O O . SER B 1 86 ? -18.764 -7.855 9.717 1 92.51 86 SER B O 1
ATOM 3026 N N . MET B 1 87 ? -18.604 -8.045 7.562 1 94.15 87 MET B N 1
ATOM 3027 C CA . MET B 1 87 ? -18.502 -6.6 7.383 1 94.15 87 MET B CA 1
ATOM 3028 C C . MET B 1 87 ? -19.871 -5.938 7.503 1 94.15 87 MET B C 1
ATOM 3030 O O . MET B 1 87 ? -20.878 -6.505 7.075 1 94.15 87 MET B O 1
ATOM 3034 N N . SER B 1 88 ? -19.874 -4.742 8.055 1 93.38 88 SER B N 1
ATOM 3035 C CA . SER B 1 88 ? -21.123 -3.991 8.134 1 93.38 88 SER B CA 1
ATOM 3036 C C . SER B 1 88 ? -21.404 -3.248 6.832 1 93.38 88 SER B C 1
ATOM 3038 O O . SER B 1 88 ? -20.497 -2.662 6.237 1 93.38 88 SER B O 1
ATOM 3040 N N . THR B 1 89 ? -22.616 -3.395 6.359 1 93.5 89 THR B N 1
ATOM 3041 C CA . THR B 1 89 ? -23.096 -2.708 5.165 1 93.5 89 THR B CA 1
ATOM 3042 C C . THR B 1 89 ? -24.42 -2.001 5.443 1 93.5 89 THR B C 1
ATOM 3044 O O . THR B 1 89 ? -24.883 -1.967 6.585 1 93.5 89 THR B O 1
ATOM 3047 N N . CYS B 1 90 ? -24.959 -1.408 4.385 1 93.09 90 CYS B N 1
ATOM 3048 C CA . CYS B 1 90 ? -26.256 -0.761 4.544 1 93.09 90 CYS B CA 1
ATOM 3049 C C . CYS B 1 90 ? -27.372 -1.794 4.645 1 93.09 90 CYS B C 1
ATOM 3051 O O . CYS B 1 90 ? -28.525 -1.446 4.907 1 93.09 90 CYS B O 1
ATOM 3053 N N . PHE B 1 91 ? -26.977 -3.02 4.576 1 91.43 91 PHE B N 1
ATOM 3054 C CA . PHE B 1 91 ? -28 -4.058 4.543 1 91.43 91 PHE B CA 1
ATOM 3055 C C . PHE B 1 91 ? -27.862 -4.993 5.739 1 91.43 91 PHE B C 1
ATOM 3057 O O . PHE B 1 91 ? -28.8 -5.716 6.08 1 91.43 91 PHE B O 1
ATOM 3064 N N . CYS B 1 92 ? -26.724 -4.963 6.303 1 87.84 92 CYS B N 1
ATOM 3065 C CA . CYS B 1 92 ? -26.514 -5.836 7.453 1 87.84 92 CYS B CA 1
ATOM 3066 C C . CYS B 1 92 ? -25.346 -5.348 8.301 1 87.84 92 CYS B C 1
ATOM 3068 O O . CYS B 1 92 ? -24.391 -4.77 7.778 1 87.84 92 CYS B O 1
ATOM 3070 N N . THR B 1 93 ? -25.57 -5.553 9.61 1 82.35 93 THR B N 1
ATOM 3071 C CA . THR B 1 93 ? -24.487 -5.219 10.529 1 82.35 93 THR B CA 1
ATOM 3072 C C . THR B 1 93 ? -24.075 -6.44 11.346 1 82.35 93 THR B C 1
ATOM 3074 O O . THR B 1 93 ? -24.925 -7.227 11.766 1 82.35 93 THR B O 1
ATOM 3077 N N . GLN B 1 94 ? -22.784 -6.611 11.431 1 78.15 94 GLN B N 1
ATOM 3078 C CA . GLN B 1 94 ? -22.294 -7.727 12.233 1 78.15 94 GLN B CA 1
ATOM 3079 C C . GLN B 1 94 ? -20.962 -7.385 12.896 1 78.15 94 GLN B C 1
ATOM 3081 O O . GLN B 1 94 ? -20.211 -6.547 12.395 1 78.15 94 GLN B O 1
ATOM 3086 N N . PRO B 1 95 ? -20.821 -7.912 14.141 1 79.75 95 PRO B N 1
ATOM 3087 C CA . PRO B 1 95 ? -19.472 -7.81 14.704 1 79.75 95 PRO B CA 1
ATOM 3088 C C . PRO B 1 95 ? -18.418 -8.498 13.84 1 79.75 95 PRO B C 1
ATOM 3090 O O . PRO B 1 95 ? -18.711 -9.503 13.186 1 79.75 95 PRO B O 1
ATOM 3093 N N . SER B 1 96 ? -17.354 -7.828 13.732 1 88.2 96 SER B N 1
ATOM 3094 C CA . SER B 1 96 ? -16.276 -8.358 12.904 1 88.2 96 SER B CA 1
ATOM 3095 C C . SER B 1 96 ? -14.944 -8.33 13.646 1 88.2 96 SER B C 1
ATOM 3097 O O . SER B 1 96 ? -14.755 -7.528 14.563 1 88.2 96 SER B O 1
ATOM 3099 N N . LYS B 1 97 ? -14.059 -9.262 13.344 1 91.25 97 LYS B N 1
ATOM 3100 C CA . LYS B 1 97 ? -12.71 -9.259 13.902 1 91.25 97 LYS B CA 1
ATOM 3101 C C . LYS B 1 97 ? -11.788 -8.341 13.104 1 91.25 97 LYS B C 1
ATOM 3103 O O . LYS B 1 97 ? -10.709 -7.975 13.575 1 91.25 97 LYS B O 1
ATOM 3108 N N . GLY B 1 98 ? -12.264 -7.97 11.971 1 94.93 98 GLY B N 1
ATOM 3109 C CA . GLY B 1 98 ? -11.429 -7.141 11.117 1 94.93 98 GLY B CA 1
ATOM 3110 C C . GLY B 1 98 ? -10.99 -7.844 9.847 1 94.93 98 GLY B C 1
ATOM 3111 O O . GLY B 1 98 ? -11.525 -8.898 9.498 1 94.93 98 GLY B O 1
ATOM 3112 N N . PHE B 1 99 ? -10.182 -7.241 9.112 1 96.28 99 PHE B N 1
ATOM 3113 C CA . PHE B 1 99 ? -9.65 -7.713 7.84 1 96.28 99 PHE B CA 1
ATOM 3114 C C . PHE B 1 99 ? -8.17 -7.373 7.712 1 96.28 99 PHE B C 1
ATOM 3116 O O . PHE B 1 99 ? -7.736 -6.297 8.13 1 96.28 99 PHE B O 1
ATOM 3123 N N . GLY B 1 100 ? -7.448 -8.308 7.159 1 96.23 100 GLY B N 1
ATOM 3124 C CA . GLY B 1 100 ? -6.028 -8.052 6.98 1 96.23 100 GLY B CA 1
ATOM 3125 C C . GLY B 1 100 ? -5.395 -8.925 5.913 1 96.23 100 GLY B C 1
ATOM 3126 O O . GLY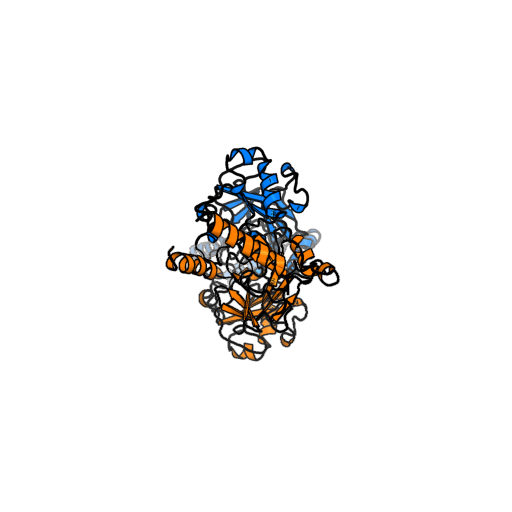 B 1 100 ? -5.883 -10.021 5.629 1 96.23 100 GLY B O 1
ATOM 3127 N N . LEU B 1 101 ? -4.317 -8.396 5.315 1 96.59 101 LEU B N 1
ATOM 3128 C CA . LEU B 1 101 ? -3.529 -9.149 4.346 1 96.59 101 LEU B CA 1
ATOM 3129 C C . LEU B 1 101 ? -2.26 -9.701 4.988 1 96.59 101 LEU B C 1
ATOM 3131 O O . LEU B 1 101 ? -1.644 -9.036 5.824 1 96.59 101 LEU B O 1
ATOM 3135 N N . ASP B 1 102 ? -1.932 -10.896 4.57 1 93.69 102 ASP B N 1
ATOM 3136 C CA . ASP B 1 102 ? -0.649 -11.451 4.991 1 93.69 102 ASP B CA 1
ATOM 3137 C C . ASP B 1 102 ? 0.514 -10.663 4.393 1 93.69 102 ASP B C 1
ATOM 3139 O O . ASP B 1 102 ? 0.414 -10.149 3.277 1 93.69 102 ASP B O 1
ATOM 3143 N N . TRP B 1 103 ? 1.62 -10.611 5.109 1 89.42 103 TRP B N 1
ATOM 3144 C CA . TRP B 1 103 ? 2.75 -9.775 4.717 1 89.42 103 TRP B CA 1
ATOM 3145 C C . TRP B 1 103 ? 3.298 -10.203 3.36 1 89.42 103 TRP B C 1
ATOM 3147 O O . TRP B 1 1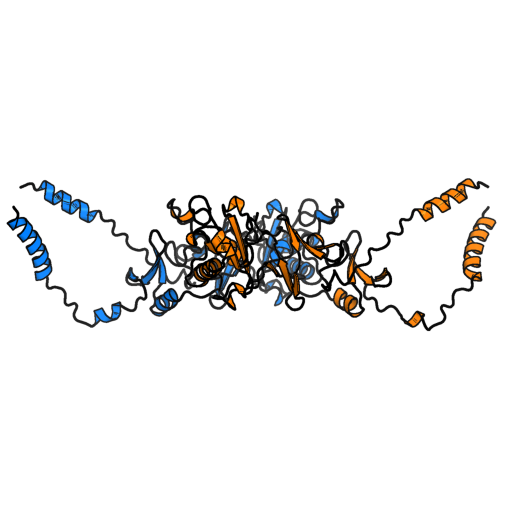03 ? 3.858 -9.386 2.625 1 89.42 103 TRP B O 1
ATOM 3157 N N . ASP B 1 104 ? 3.144 -11.464 2.991 1 89.05 104 ASP B N 1
ATOM 3158 C CA . ASP B 1 104 ? 3.721 -11.971 1.749 1 89.05 104 ASP B CA 1
ATOM 3159 C C . ASP B 1 104 ? 2.645 -12.169 0.684 1 89.05 104 ASP B C 1
ATOM 3161 O O . ASP B 1 104 ? 2.888 -12.813 -0.338 1 89.05 104 ASP B O 1
ATOM 3165 N N . ALA B 1 105 ? 1.433 -11.65 0.984 1 93.64 105 ALA B N 1
ATOM 3166 C CA . ALA B 1 105 ? 0.376 -11.746 -0.019 1 93.64 105 ALA B CA 1
ATOM 3167 C C . ALA B 1 105 ? 0.688 -10.874 -1.231 1 93.64 105 ALA B C 1
ATOM 3169 O O . ALA B 1 105 ? 1.173 -9.749 -1.086 1 93.64 105 ALA B O 1
ATOM 3170 N N . PRO B 1 106 ? 0.457 -11.39 -2.39 1 93.88 106 PRO B N 1
ATOM 3171 C CA . PRO B 1 106 ? 0.693 -10.587 -3.591 1 93.88 106 PRO B CA 1
ATOM 3172 C C . PRO B 1 106 ? -0.498 -9.701 -3.952 1 93.88 106 PRO B C 1
ATOM 3174 O O . PRO B 1 106 ? -0.928 -9.68 -5.108 1 93.88 106 PRO B O 1
ATOM 3177 N N . PHE B 1 107 ? -1.037 -8.967 -2.968 1 96.54 107 PHE B N 1
ATOM 3178 C CA . PHE B 1 107 ? -2.207 -8.115 -3.141 1 96.54 107 PHE B CA 1
ATOM 3179 C C . PHE B 1 107 ? -2.008 -6.774 -2.444 1 96.54 107 PHE B C 1
ATOM 3181 O O . PHE B 1 107 ? -1.304 -6.691 -1.436 1 96.54 107 PHE B O 1
ATOM 3188 N N . THR B 1 108 ? -2.6 -5.805 -2.964 1 95.35 108 THR B N 1
ATOM 3189 C CA . THR B 1 108 ? -2.778 -4.51 -2.317 1 95.35 108 THR B CA 1
ATOM 3190 C C . THR B 1 108 ? -4.234 -4.059 -2.4 1 95.35 108 THR B C 1
ATOM 3192 O O . THR B 1 108 ? -5.04 -4.674 -3.101 1 95.35 108 THR B O 1
ATOM 3195 N N . PHE B 1 109 ? -4.573 -3.125 -1.639 1 95.66 109 PHE B N 1
ATOM 3196 C CA . PHE B 1 109 ? -5.923 -2.585 -1.748 1 95.66 109 PHE B CA 1
ATOM 3197 C C . PHE B 1 109 ? -6.06 -1.718 -2.994 1 95.66 109 PHE B C 1
ATOM 3199 O O . PHE B 1 109 ? -5.156 -0.947 -3.323 1 95.66 109 PHE B O 1
ATOM 3206 N N . GLN B 1 110 ? -7.12 -1.882 -3.659 1 94.59 110 GLN B N 1
ATOM 3207 C CA . GLN B 1 110 ? -7.418 -0.998 -4.781 1 94.59 110 GLN B CA 1
ATOM 3208 C C . GLN B 1 110 ? -7.629 0.438 -4.308 1 94.59 110 GLN B C 1
ATOM 3210 O O . GLN B 1 110 ? -8.224 0.668 -3.253 1 94.59 110 GLN B O 1
ATOM 3215 N N . ASP B 1 111 ? -7.296 1.401 -5.048 1 86.26 111 ASP B N 1
ATOM 3216 C CA . ASP B 1 111 ? -7.188 2.803 -4.656 1 86.26 111 ASP B CA 1
ATOM 3217 C C . ASP B 1 111 ? -8.548 3.366 -4.249 1 86.26 111 ASP B C 1
ATOM 3219 O O . ASP B 1 111 ? -8.633 4.219 -3.363 1 86.26 111 ASP B O 1
ATOM 3223 N N . ASP B 1 112 ? -9.6 2.879 -4.821 1 87.7 112 ASP B N 1
ATOM 3224 C CA . ASP B 1 112 ? -10.92 3.449 -4.57 1 87.7 112 ASP B CA 1
ATOM 3225 C C . ASP B 1 112 ? -11.587 2.784 -3.369 1 87.7 112 ASP B C 1
ATOM 3227 O O . ASP B 1 112 ? -12.69 3.166 -2.974 1 87.7 112 ASP B O 1
ATOM 3231 N N . THR B 1 113 ? -10.894 1.858 -2.837 1 93.06 113 THR B N 1
ATOM 3232 C CA . THR B 1 113 ? -11.466 1.206 -1.664 1 93.06 113 THR B CA 1
ATOM 3233 C C . THR B 1 113 ? -11.284 2.072 -0.421 1 93.06 113 THR B C 1
ATOM 3235 O O . THR B 1 113 ? -10.167 2.49 -0.108 1 93.06 113 THR B O 1
ATOM 3238 N N . VAL B 1 114 ? -12.391 2.345 0.236 1 93.18 114 VAL B N 1
ATOM 3239 C CA . VAL B 1 114 ? -12.362 3.149 1.453 1 93.18 114 VAL B CA 1
ATOM 3240 C C . VAL B 1 114 ? -12.802 2.301 2.645 1 93.18 114 VAL B C 1
ATOM 3242 O O . VAL B 1 114 ? -13.811 1.595 2.573 1 93.18 114 VAL B O 1
ATOM 3245 N N . PHE B 1 115 ? -12.035 2.401 3.73 1 94.14 115 PHE B N 1
ATOM 3246 C CA . PHE B 1 115 ? -12.325 1.654 4.948 1 94.14 115 PHE B CA 1
ATOM 3247 C C . PHE B 1 115 ? -12.776 2.59 6.062 1 94.14 115 PHE B C 1
ATOM 3249 O O . PHE B 1 115 ? -12.175 3.645 6.276 1 94.14 115 PHE B O 1
ATOM 3256 N N . ALA B 1 116 ? -13.788 2.191 6.723 1 93.56 116 ALA B N 1
ATOM 3257 C CA . ALA B 1 116 ? -14.272 2.931 7.886 1 93.56 116 ALA B CA 1
ATOM 3258 C C . ALA B 1 116 ? -14.484 2.002 9.078 1 93.56 116 ALA B C 1
ATOM 3260 O O . ALA B 1 116 ? -14.959 0.876 8.918 1 93.56 116 ALA B O 1
ATOM 3261 N N . LEU B 1 117 ? -14.117 2.482 10.183 1 93.42 117 LEU B N 1
ATOM 3262 C CA . LEU B 1 117 ? -14.349 1.792 11.447 1 93.42 117 LEU B CA 1
ATOM 3263 C C . LEU B 1 117 ? -15.59 2.338 12.145 1 93.42 117 LEU B C 1
ATOM 3265 O O . LEU B 1 117 ? -15.845 3.543 12.114 1 93.42 117 LEU B O 1
ATOM 3269 N N . LEU B 1 118 ? -16.316 1.432 12.742 1 92.65 118 LEU B N 1
ATOM 3270 C CA . LEU B 1 118 ? -17.557 1.817 13.406 1 92.65 118 LEU B CA 1
ATOM 3271 C C . LEU B 1 118 ? -17.526 1.433 14.881 1 92.65 118 LEU B C 1
ATOM 3273 O O . LEU B 1 118 ? -16.998 0.378 15.242 1 92.65 118 LEU B O 1
ATOM 3277 N N . GLY B 1 119 ? -18.113 2.285 15.693 1 90.88 119 GLY B N 1
ATOM 3278 C CA . GLY B 1 119 ? -18.229 2.005 17.116 1 90.88 119 GLY B CA 1
ATOM 3279 C C . GLY B 1 119 ? -16.89 1.958 17.826 1 90.88 119 GLY B C 1
ATOM 3280 O O . GLY B 1 119 ? -16.644 1.065 18.64 1 90.88 119 GLY B O 1
ATOM 3281 N N . CYS B 1 120 ? -15.979 2.842 17.442 1 91.72 120 CYS B N 1
ATOM 3282 C CA . CYS B 1 120 ? -14.679 2.907 18.101 1 91.72 120 CYS B CA 1
ATOM 3283 C C . CYS B 1 120 ? -14.786 3.606 19.451 1 91.72 120 CYS B C 1
ATOM 3285 O O . CYS B 1 120 ? -15.506 4.597 19.586 1 91.72 120 CYS B O 1
ATOM 3287 N N . SER B 1 121 ? -14.061 3.063 20.359 1 91.36 121 SER B N 1
ATOM 3288 C CA . SER B 1 121 ? -14.056 3.689 21.678 1 91.36 121 SER B CA 1
ATOM 3289 C C . SER B 1 121 ? -13.339 5.034 21.649 1 91.36 121 SER B C 1
ATOM 3291 O O . SER B 1 121 ? -12.175 5.115 21.251 1 91.36 121 SER B O 1
ATOM 3293 N N . LEU B 1 122 ? -13.97 6.046 22.085 1 86.25 122 LEU B N 1
ATOM 3294 C CA . LEU B 1 122 ? -13.359 7.371 22.097 1 86.25 122 LEU B CA 1
ATOM 3295 C C . LEU B 1 122 ? -12.294 7.468 23.184 1 86.25 122 LEU B C 1
ATOM 3297 O O . LEU B 1 122 ? -11.38 8.29 23.092 1 86.25 122 LEU B O 1
ATOM 3301 N N . ASP B 1 123 ? -12.341 6.582 24.14 1 85.38 123 ASP B N 1
ATOM 3302 C CA . ASP B 1 123 ? -11.441 6.649 25.287 1 85.38 123 ASP B CA 1
ATOM 3303 C C . ASP B 1 123 ? -10.254 5.705 25.11 1 85.38 123 ASP B C 1
ATOM 3305 O O . ASP B 1 123 ? -9.13 6.034 25.496 1 85.38 123 ASP B O 1
ATOM 3309 N N . SER B 1 124 ? -10.519 4.665 24.482 1 88.02 124 SER B N 1
ATOM 3310 C CA . SER B 1 124 ? -9.505 3.617 24.526 1 88.02 124 SER B CA 1
ATOM 3311 C C . SER B 1 124 ? -8.93 3.346 23.14 1 88.02 124 SER B C 1
ATOM 3313 O O . SER B 1 124 ? -7.866 2.737 23.012 1 88.02 124 SER B O 1
ATOM 3315 N N . SER B 1 125 ? -9.626 3.759 22.125 1 88.86 125 SER B N 1
ATOM 3316 C CA . SER B 1 125 ? -9.129 3.472 20.783 1 88.86 125 SER B CA 1
ATOM 3317 C C . SER B 1 125 ? -7.867 4.271 20.478 1 88.86 125 SER B C 1
ATOM 3319 O O . SER B 1 125 ? -7.815 5.477 20.727 1 88.86 125 SER B O 1
ATOM 3321 N N . PRO B 1 126 ? -6.901 3.629 19.937 1 84.95 126 PRO B N 1
ATOM 3322 C CA . PRO B 1 126 ? -5.675 4.341 19.572 1 84.95 126 PRO B CA 1
ATOM 3323 C C . PRO B 1 126 ? -5.897 5.371 18.466 1 84.95 126 PRO B C 1
ATOM 3325 O O . PRO B 1 126 ? -5.034 6.218 18.224 1 84.95 126 PRO B O 1
ATOM 3328 N N . MET B 1 127 ? -7.049 5.305 17.855 1 85.03 127 MET B N 1
ATOM 3329 C CA . MET B 1 127 ? -7.333 6.209 16.744 1 85.03 127 MET B CA 1
ATOM 3330 C C . MET B 1 127 ? -7.543 7.635 17.242 1 85.03 127 MET B C 1
ATOM 3332 O O . MET B 1 127 ? -7.408 8.591 16.476 1 85.03 127 MET B O 1
ATOM 3336 N N . TYR B 1 128 ? -7.919 7.641 18.465 1 77.26 128 TYR B N 1
ATOM 3337 C CA . TYR B 1 128 ? -8.283 8.954 18.986 1 77.26 128 TYR B CA 1
ATOM 3338 C C . TYR B 1 128 ? -7.296 9.409 20.054 1 77.26 128 TYR B C 1
ATOM 3340 O O . TYR B 1 128 ? -7.425 10.508 20.6 1 77.26 128 TYR B O 1
ATOM 3348 N N . LYS B 1 129 ? -6.474 8.458 20.608 1 61.8 129 LYS B N 1
ATOM 3349 C CA . LYS B 1 129 ? -5.623 8.73 21.763 1 61.8 129 LYS B CA 1
ATOM 3350 C C . LYS B 1 129 ? -4.637 9.856 21.467 1 61.8 129 LYS B C 1
ATOM 3352 O O . LYS B 1 129 ? -4.077 10.456 22.387 1 61.8 129 LYS B O 1
ATOM 3357 N N . GLY B 1 130 ? -4.185 10.174 20.373 1 51.74 130 GLY B N 1
ATOM 3358 C CA . GLY B 1 130 ? -3.052 11.085 20.409 1 51.74 130 GLY B CA 1
ATOM 3359 C C . GLY B 1 130 ? -3.376 12.413 21.068 1 51.74 130 GLY B C 1
ATOM 3360 O O . GLY B 1 130 ? -2.481 13.225 21.314 1 51.74 130 GLY B O 1
ATOM 3361 N N . ALA B 1 131 ? -4.566 12.978 21.086 1 43.89 131 ALA B N 1
ATOM 3362 C CA . ALA B 1 131 ? -4.683 14.378 21.484 1 43.89 131 ALA B CA 1
ATOM 3363 C C . ALA B 1 131 ? -4.243 14.575 22.932 1 43.89 131 ALA B C 1
ATOM 3365 O O . ALA B 1 131 ? -3.757 15.647 23.299 1 43.89 131 ALA B O 1
ATOM 3366 N N . PHE B 1 132 ? -4.563 13.795 23.787 1 37.6 132 PHE B N 1
ATOM 3367 C CA . PHE B 1 132 ? -4.507 14.292 25.157 1 37.6 132 PHE B CA 1
ATOM 3368 C C . PHE B 1 132 ? -3.067 14.361 25.65 1 37.6 132 PHE B C 1
ATOM 3370 O O . PHE B 1 132 ? -2.778 15.027 26.646 1 37.6 132 PHE B O 1
ATOM 3377 N N . ARG B 1 133 ? -2.234 13.374 25.502 1 36.92 133 ARG B N 1
ATOM 3378 C CA . ARG B 1 133 ? -1.082 13.435 26.397 1 36.92 133 ARG B CA 1
ATOM 3379 C C . ARG B 1 133 ? 0.001 14.349 25.834 1 36.92 133 ARG B C 1
ATOM 3381 O O . ARG B 1 133 ? 1.193 14.088 26.007 1 36.92 133 ARG B O 1
ATOM 3388 N N . GLY B 1 134 ? -0.35 15.55 25.211 1 36.03 134 GLY B N 1
ATOM 3389 C CA . GLY B 1 134 ? 0.687 16.536 24.953 1 36.03 134 GLY B CA 1
ATOM 3390 C C . GLY B 1 134 ? 1.653 16.114 23.862 1 36.03 134 GLY B C 1
ATOM 3391 O O . GLY B 1 134 ? 2.622 16.82 23.577 1 36.03 134 GLY B O 1
ATOM 3392 N N . ASN B 1 135 ? 1.849 14.799 23.535 1 41.06 135 ASN B N 1
ATOM 3393 C CA . ASN B 1 135 ? 2.854 14.349 22.578 1 41.06 135 ASN B CA 1
ATOM 3394 C C . ASN B 1 135 ? 2.392 14.561 21.139 1 41.06 135 ASN B C 1
ATOM 3396 O O . ASN B 1 135 ? 1.308 14.116 20.758 1 41.06 135 ASN B O 1
ATOM 3400 N N . THR B 1 136 ? 2.765 15.657 20.521 1 43.89 136 THR B N 1
ATOM 3401 C CA . THR B 1 136 ? 2.636 16.119 19.143 1 43.89 136 THR B CA 1
ATOM 3402 C C . THR B 1 136 ? 2.483 14.937 18.189 1 43.89 136 THR B C 1
ATOM 3404 O O . THR B 1 136 ? 2.096 15.114 17.032 1 43.89 136 THR B O 1
ATOM 3407 N N . SER B 1 137 ? 2.899 13.679 18.653 1 49.97 137 SER B N 1
ATOM 3408 C CA . SER B 1 137 ? 2.944 12.495 17.8 1 49.97 137 SER B CA 1
ATOM 3409 C C . SER B 1 137 ? 1.564 11.863 17.658 1 49.97 137 SER B C 1
ATOM 3411 O O . SER B 1 137 ? 1.363 10.979 16.823 1 49.97 137 SER B O 1
ATOM 3413 N N . ASP B 1 138 ? 0.578 12.345 18.405 1 59.5 138 ASP B N 1
ATOM 3414 C CA . ASP B 1 138 ? -0.708 11.671 18.554 1 59.5 138 ASP B CA 1
ATOM 3415 C C . ASP B 1 138 ? -1.773 12.318 17.672 1 59.5 138 ASP B C 1
ATOM 3417 O O . ASP B 1 138 ? -2.557 13.145 18.142 1 59.5 138 ASP B O 1
ATOM 3421 N N . VAL B 1 139 ? -1.62 12.349 16.525 1 66.45 139 VAL B N 1
ATOM 3422 C CA . VAL B 1 139 ? -2.62 12.805 15.565 1 66.45 139 VAL B CA 1
ATOM 3423 C C . VAL B 1 139 ? -3.653 11.705 15.334 1 66.45 139 VAL B C 1
ATOM 3425 O O . VAL B 1 139 ? -3.301 10.53 15.211 1 66.45 139 VAL B O 1
ATOM 3428 N N . PRO B 1 140 ? -4.912 12.218 15.549 1 74.18 140 PRO B N 1
ATOM 3429 C CA . PRO B 1 140 ? -5.924 11.21 15.223 1 74.18 140 PRO B CA 1
ATOM 3430 C C . PRO B 1 140 ? -5.673 10.536 13.876 1 74.18 140 PRO B C 1
ATOM 3432 O O . PRO B 1 140 ? -5.215 11.186 12.932 1 74.18 140 PRO B O 1
ATOM 3435 N N . GLN B 1 141 ? -5.96 9.318 13.878 1 84.07 141 GLN B N 1
ATOM 3436 C CA . GLN B 1 141 ? -5.718 8.526 12.677 1 84.07 141 GLN B CA 1
ATOM 3437 C C . GLN B 1 141 ? -6.995 8.364 11.858 1 84.07 141 GLN B C 1
ATOM 3439 O O . GLN B 1 141 ? -7.207 7.327 11.226 1 84.07 141 GLN B O 1
ATOM 3444 N N . CYS B 1 142 ? -7.87 9.355 11.974 1 86.77 142 CYS B N 1
ATOM 3445 C CA . CYS B 1 142 ? -9.097 9.393 11.187 1 86.77 142 CYS B CA 1
ATOM 3446 C C . CYS B 1 142 ? -9.056 10.525 10.168 1 86.77 142 CYS B C 1
ATOM 3448 O O . CYS B 1 142 ? -8.622 11.635 10.482 1 86.77 142 CYS B O 1
ATOM 3450 N N . ASP B 1 143 ? -9.365 10.139 8.996 1 83.63 143 ASP B N 1
ATOM 3451 C CA . ASP B 1 143 ? -9.523 11.203 8.009 1 83.63 143 ASP B CA 1
ATOM 3452 C C . ASP B 1 143 ? -10.779 12.027 8.286 1 83.63 143 ASP B C 1
ATOM 3454 O O . ASP B 1 143 ? -11.893 11.588 7.993 1 83.63 143 ASP B O 1
ATOM 3458 N N . ASP B 1 144 ? -10.652 13.146 8.882 1 70.82 144 ASP B N 1
ATOM 3459 C CA . ASP B 1 144 ? -11.789 13.959 9.303 1 70.82 144 ASP B CA 1
ATOM 3460 C C . ASP B 1 144 ? -12.005 15.135 8.353 1 70.82 144 ASP B C 1
ATOM 3462 O O . ASP B 1 144 ? -12.706 16.092 8.691 1 70.82 144 ASP B O 1
ATOM 3466 N N . THR B 1 145 ? -11.423 15.058 7.28 1 66.51 145 THR B N 1
ATOM 3467 C CA . THR B 1 145 ? -11.617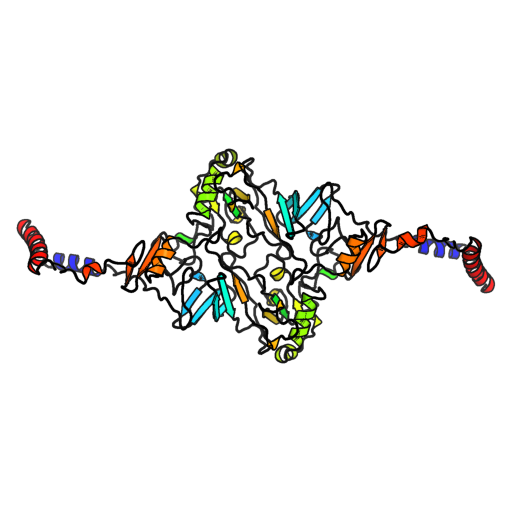 16.156 6.34 1 66.51 145 THR B CA 1
ATOM 3468 C C . THR B 1 145 ? -13.073 16.231 5.888 1 66.51 145 THR B C 1
ATOM 3470 O O . THR B 1 145 ? -13.788 15.227 5.912 1 66.51 145 THR B O 1
ATOM 3473 N N . GLU B 1 146 ? -13.591 17.427 5.924 1 58.35 146 GLU B N 1
ATOM 3474 C CA . GLU B 1 146 ? -14.978 17.718 5.574 1 58.35 146 GLU B CA 1
ATOM 3475 C C . GLU B 1 146 ? -15.451 16.843 4.416 1 58.35 146 GLU B C 1
ATOM 3477 O O . GLU B 1 146 ? -16.62 16.456 4.361 1 58.35 146 GLU B O 1
ATOM 3482 N N . ILE B 1 147 ? -14.617 16.507 3.652 1 55.34 147 ILE B N 1
ATOM 3483 C CA . ILE B 1 147 ? -15.054 15.804 2.451 1 55.34 147 ILE B CA 1
ATOM 3484 C C . ILE B 1 147 ? -15.19 14.312 2.747 1 55.34 147 ILE B C 1
ATOM 3486 O O . ILE B 1 147 ? -16.287 13.754 2.663 1 55.34 147 ILE B O 1
ATOM 3490 N N . ALA B 1 148 ? -14.144 13.718 2.948 1 56.56 148 ALA B N 1
ATOM 3491 C CA . ALA B 1 148 ? -14.16 12.259 2.895 1 56.56 148 ALA B CA 1
ATOM 3492 C C . ALA B 1 148 ? -14.67 11.667 4.206 1 56.56 148 ALA B C 1
ATOM 3494 O O . ALA B 1 148 ? -15.622 10.884 4.212 1 56.56 148 ALA B O 1
ATOM 3495 N N . GLY B 1 149 ? -14.11 12.108 5.365 1 60.7 149 GLY B N 1
ATOM 3496 C CA . GLY B 1 149 ? -14.449 11.411 6.595 1 60.7 149 GLY B CA 1
ATOM 3497 C C . GLY B 1 149 ? -15.846 11.727 7.095 1 60.7 149 GLY B C 1
ATOM 3498 O O . GLY B 1 149 ? -16.639 10.819 7.352 1 60.7 149 GLY B O 1
ATOM 3499 N N . THR B 1 150 ? -16.146 12.914 6.871 1 69.31 150 THR B N 1
ATOM 3500 C CA . THR B 1 150 ? -17.439 13.3 7.424 1 69.31 150 THR B CA 1
ATOM 3501 C C . THR B 1 150 ? -18.575 12.839 6.515 1 69.31 150 THR B C 1
ATOM 3503 O O . THR B 1 150 ? -19.601 12.352 6.994 1 69.31 150 THR B O 1
ATOM 3506 N N . ASN B 1 151 ? -18.303 12.873 5.259 1 83.19 151 ASN B N 1
ATOM 3507 C CA . ASN B 1 151 ? -19.374 12.502 4.342 1 83.19 151 ASN B CA 1
ATOM 3508 C C . ASN B 1 151 ? -19.62 10.996 4.348 1 83.19 151 ASN B C 1
ATOM 3510 O O . ASN B 1 151 ? -20.769 10.55 4.361 1 83.19 151 ASN B O 1
ATOM 3514 N N . LEU B 1 152 ? -18.609 10.295 4.393 1 89 152 LEU B N 1
ATOM 3515 C CA . LEU B 1 152 ? -18.746 8.843 4.375 1 89 152 LEU B CA 1
ATOM 3516 C C . LEU B 1 152 ? -19.442 8.347 5.639 1 89 152 LEU B C 1
ATOM 3518 O O . LEU B 1 152 ? -20.379 7.549 5.564 1 89 152 LEU B O 1
ATOM 3522 N N . CYS B 1 153 ? -19.035 8.858 6.752 1 90.36 153 CYS B N 1
ATOM 3523 C CA . CYS B 1 153 ? -19.64 8.454 8.017 1 90.36 153 CYS B CA 1
ATOM 3524 C C . CYS B 1 153 ? -21.095 8.899 8.092 1 90.36 153 CYS B C 1
ATOM 3526 O O . CYS B 1 153 ? -21.961 8.134 8.52 1 90.36 153 CYS B O 1
ATOM 3528 N N . SER B 1 154 ? -21.309 10.112 7.623 1 90.31 154 SER B N 1
ATOM 3529 C CA . SER B 1 154 ? -22.682 10.606 7.605 1 90.31 154 SER B CA 1
ATOM 3530 C C . SER B 1 154 ? -23.572 9.732 6.727 1 90.31 154 SER B C 1
ATOM 3532 O O . SER B 1 154 ? -24.699 9.407 7.106 1 90.31 154 SER B O 1
ATOM 3534 N N . ALA B 1 155 ? -23.098 9.365 5.619 1 91.37 155 ALA B N 1
ATOM 3535 C CA . ALA B 1 155 ? -23.857 8.523 4.698 1 91.37 155 ALA B CA 1
ATOM 3536 C C . ALA B 1 155 ? -24.103 7.14 5.294 1 91.37 155 ALA B C 1
ATOM 3538 O O . ALA B 1 155 ? -25.208 6.602 5.195 1 91.37 155 ALA B O 1
ATOM 3539 N N . LEU B 1 156 ? -23.104 6.601 5.93 1 91.28 156 LEU B N 1
ATOM 3540 C CA . LEU B 1 156 ? -23.224 5.276 6.529 1 91.28 156 LEU B CA 1
ATOM 3541 C C . LEU B 1 156 ? -24.282 5.27 7.628 1 91.28 156 LEU B C 1
ATOM 3543 O O . LEU B 1 156 ? -25.066 4.324 7.736 1 91.28 156 LEU B O 1
ATOM 3547 N N . TYR B 1 157 ? -24.331 6.305 8.348 1 90.45 157 TYR B N 1
ATOM 3548 C CA . TYR B 1 157 ? -25.253 6.357 9.477 1 90.45 157 TYR B CA 1
ATOM 3549 C C . TYR B 1 157 ? -26.669 6.673 9.01 1 90.45 157 TYR B C 1
ATOM 3551 O O . TYR B 1 157 ? -27.611 6.65 9.805 1 90.45 157 TYR B O 1
ATOM 3559 N N . ALA B 1 158 ? -26.793 6.896 7.755 1 89.95 158 ALA B N 1
ATOM 3560 C CA . ALA B 1 158 ? -28.132 6.99 7.179 1 89.95 158 ALA B CA 1
ATOM 3561 C C . ALA B 1 158 ? -28.719 5.604 6.927 1 89.95 158 ALA B C 1
ATOM 3563 O O . ALA B 1 158 ? -29.927 5.462 6.724 1 89.95 158 ALA B O 1
ATOM 3564 N N . CYS B 1 159 ? -27.873 4.638 6.978 1 92.64 159 CYS B N 1
ATOM 3565 C CA . CYS B 1 159 ? -28.312 3.261 6.778 1 92.64 159 CYS B CA 1
ATOM 3566 C C . CYS B 1 159 ? -28.966 2.708 8.039 1 92.64 159 CYS B C 1
ATOM 3568 O O . CYS B 1 159 ? -28.405 2.812 9.131 1 92.64 159 CYS B O 1
ATOM 3570 N N . GLN B 1 160 ? -30.023 2.076 7.915 1 90.03 160 GLN B N 1
ATOM 3571 C CA . GLN B 1 160 ? -30.811 1.594 9.044 1 90.03 160 GLN B CA 1
ATOM 3572 C C . GLN B 1 160 ? -30.025 0.582 9.872 1 90.03 160 GLN B C 1
ATOM 3574 O O . GLN B 1 160 ? -29.935 0.709 11.095 1 90.03 160 GLN B O 1
ATOM 3579 N N . PRO B 1 161 ? -29.415 -0.406 9.271 1 90.82 161 PRO B N 1
ATOM 3580 C CA . PRO B 1 161 ? -28.681 -1.383 10.078 1 90.82 161 PRO B CA 1
ATOM 3581 C C . PRO B 1 161 ? -27.534 -0.754 10.867 1 90.82 161 PRO B C 1
ATOM 3583 O O . PRO B 1 161 ? -27.25 -1.174 11.991 1 90.82 161 PRO B O 1
ATOM 3586 N N . ILE B 1 162 ? -26.905 0.187 10.336 1 89.04 162 ILE B N 1
ATOM 3587 C CA . ILE B 1 162 ? -25.781 0.835 11.004 1 89.04 162 ILE B CA 1
ATOM 3588 C C . ILE B 1 162 ? -26.288 1.67 12.177 1 89.04 162 ILE B C 1
ATOM 3590 O O . ILE B 1 162 ? -25.677 1.683 13.248 1 89.04 162 ILE B O 1
ATOM 3594 N N . ARG B 1 163 ? -27.369 2.244 11.943 1 85.33 163 ARG B N 1
ATOM 3595 C CA . ARG B 1 163 ? -27.979 3.02 13.018 1 85.33 163 ARG B CA 1
ATOM 3596 C C . ARG B 1 163 ? -28.352 2.126 14.195 1 85.33 163 ARG B C 1
ATOM 3598 O O . ARG B 1 163 ? -28.299 2.557 15.349 1 85.33 163 ARG B O 1
ATOM 3605 N N . GLN B 1 164 ? -28.588 0.964 13.894 1 84.07 164 GLN B N 1
ATOM 3606 C CA . GLN B 1 164 ? -29.053 0.035 14.919 1 84.07 164 GLN B CA 1
ATOM 3607 C C . GLN B 1 164 ? -27.898 -0.438 15.796 1 84.07 164 GLN B C 1
ATOM 3609 O O . GLN B 1 164 ? -28.117 -1.053 16.842 1 84.07 164 GLN B O 1
ATOM 3614 N N . LEU B 1 165 ? -26.728 -0.14 15.374 1 81.7 165 LEU B N 1
ATOM 3615 C CA . LEU B 1 165 ? -25.593 -0.426 16.245 1 81.7 165 LEU B CA 1
ATOM 3616 C C . LEU B 1 165 ? -25.654 0.421 17.512 1 81.7 165 LEU B C 1
ATOM 3618 O O . LEU B 1 165 ? -24.989 0.111 18.503 1 81.7 165 LEU B O 1
ATOM 3622 N N . ASN B 1 166 ? -26.426 1.484 17.436 1 81.61 166 ASN B N 1
ATOM 3623 C CA . ASN B 1 166 ? -26.642 2.377 18.569 1 81.61 166 ASN B CA 1
ATOM 3624 C C . ASN B 1 166 ? -25.332 2.982 19.065 1 81.61 166 ASN B C 1
ATOM 3626 O O . ASN B 1 166 ? -25.055 2.973 20.266 1 81.61 166 ASN B O 1
ATOM 3630 N N . VAL B 1 167 ? -24.519 3.271 18.164 1 83.92 167 VAL B N 1
ATOM 3631 C CA . VAL B 1 167 ? -23.277 3.978 18.459 1 83.92 167 VAL B CA 1
ATOM 3632 C C . VAL B 1 167 ? -23.293 5.352 17.793 1 83.92 167 VAL B C 1
ATOM 3634 O O . VAL B 1 167 ? -23.833 5.51 16.696 1 83.92 167 VAL B O 1
ATOM 3637 N N . PRO B 1 168 ? -22.778 6.292 18.529 1 87.42 168 PRO B N 1
ATOM 3638 C CA . PRO B 1 168 ? -22.794 7.645 17.967 1 87.42 168 PRO B CA 1
ATOM 3639 C C . PRO B 1 168 ? -21.947 7.768 16.703 1 87.42 168 PRO B C 1
ATOM 3641 O O . PRO B 1 168 ? -20.969 7.035 16.537 1 87.42 168 PRO B O 1
ATOM 3644 N N . ILE B 1 169 ? -22.271 8.673 15.842 1 88.24 169 ILE B N 1
ATOM 3645 C CA . ILE B 1 169 ? -21.572 8.929 14.588 1 88.24 169 ILE B CA 1
ATOM 3646 C C . ILE B 1 169 ? -20.132 9.349 14.877 1 88.24 169 ILE B C 1
ATOM 3648 O O . ILE B 1 169 ? -19.243 9.151 14.045 1 88.24 169 ILE B O 1
ATOM 3652 N N . THR B 1 170 ? -19.844 9.896 16.095 1 85.8 170 THR B N 1
ATOM 3653 C CA . THR B 1 170 ? -18.517 10.358 16.485 1 85.8 170 THR B CA 1
ATOM 3654 C C . THR B 1 170 ? -17.552 9.183 16.616 1 85.8 170 THR B C 1
ATOM 3656 O O . THR B 1 170 ? -16.335 9.374 16.658 1 85.8 170 THR B O 1
ATOM 3659 N N . THR B 1 171 ? -18.145 7.989 16.648 1 88.58 171 THR B N 1
ATOM 3660 C CA . THR B 1 171 ? -17.313 6.801 16.796 1 88.58 171 THR B CA 1
ATOM 3661 C C . THR B 1 171 ? -16.97 6.207 15.433 1 88.58 171 THR B C 1
ATOM 3663 O O . THR B 1 171 ? -16.354 5.143 15.35 1 88.58 171 THR B O 1
ATOM 3666 N N . CYS B 1 172 ? -17.458 6.904 14.434 1 91.05 172 CYS B N 1
ATOM 3667 C CA . CYS B 1 172 ? -17.107 6.52 13.071 1 91.05 172 CYS B CA 1
ATOM 3668 C C . CYS B 1 172 ? -15.783 7.149 12.652 1 91.05 172 CYS B C 1
ATOM 3670 O O . CYS B 1 172 ? -15.577 8.35 12.831 1 91.05 172 CYS B O 1
ATOM 3672 N N . CYS B 1 173 ? -14.877 6.3 12.117 1 90.58 173 CYS B N 1
ATOM 3673 C CA . CYS B 1 173 ? -13.549 6.769 11.737 1 90.58 173 CYS B CA 1
ATOM 3674 C C . CYS B 1 173 ? -13.153 6.235 10.366 1 90.58 173 CYS B C 1
ATOM 3676 O O . CYS B 1 173 ? -13.012 5.025 10.183 1 90.58 173 CYS B O 1
ATOM 3678 N N . VAL B 1 174 ? -13.066 7.159 9.406 1 91.77 174 VAL B N 1
ATOM 3679 C CA . VAL B 1 174 ? -12.414 6.75 8.166 1 91.77 174 VAL B CA 1
ATOM 3680 C C . VAL B 1 174 ? -10.939 6.456 8.43 1 91.77 174 VAL B C 1
ATOM 3682 O O . VAL B 1 174 ? -10.163 7.364 8.735 1 91.77 174 VAL B O 1
ATOM 3685 N N . TYR B 1 175 ? -10.539 5.27 8.314 1 91.52 175 TYR B N 1
ATOM 3686 C CA . TYR B 1 175 ? -9.29 4.73 8.84 1 91.52 175 TYR B CA 1
ATOM 3687 C C . TYR B 1 175 ? -8.107 5.157 7.98 1 91.52 175 TYR B C 1
ATOM 3689 O O . TYR B 1 175 ? -7.704 4.435 7.065 1 91.52 175 TYR B O 1
ATOM 3697 N N . ALA B 1 176 ? -7.418 6.138 8.352 1 88.8 176 ALA B N 1
ATOM 3698 C CA . ALA B 1 176 ? -6.405 6.825 7.553 1 88.8 176 ALA B CA 1
ATOM 3699 C C . ALA B 1 176 ? -5.206 5.918 7.291 1 88.8 176 ALA B C 1
ATOM 3701 O O . ALA B 1 176 ? -4.674 5.889 6.178 1 88.8 176 ALA B O 1
ATOM 3702 N N . PRO B 1 177 ? -4.78 5.117 8.219 1 89.76 177 PRO B N 1
ATOM 3703 C CA . PRO B 1 177 ? -3.575 4.32 7.979 1 89.76 177 PRO B CA 1
ATOM 3704 C C . PRO B 1 177 ? -3.732 3.35 6.81 1 89.76 177 PRO B C 1
ATOM 3706 O O . PRO B 1 177 ? -2.749 3.016 6.143 1 89.76 177 PRO B O 1
ATOM 3709 N N . VAL B 1 178 ? -4.907 2.921 6.561 1 90.68 178 VAL B N 1
ATOM 3710 C CA . VAL B 1 178 ? -5.134 2.041 5.419 1 90.68 178 VAL B CA 1
ATOM 3711 C C . VAL B 1 178 ? -5.38 2.875 4.164 1 90.68 178 VAL B C 1
ATOM 3713 O O . VAL B 1 178 ? -4.888 2.542 3.084 1 90.68 178 VAL B O 1
ATOM 3716 N N . ASP B 1 179 ? -6.053 3.913 4.318 1 87.44 179 ASP B N 1
ATOM 3717 C CA . ASP B 1 179 ? -6.504 4.693 3.171 1 87.44 179 ASP B CA 1
ATOM 3718 C C . ASP B 1 179 ? -5.394 5.606 2.656 1 87.44 179 ASP B C 1
ATOM 3720 O O . ASP B 1 179 ? -5.347 5.926 1.467 1 87.44 179 ASP B O 1
ATOM 3724 N N . LEU B 1 180 ? -4.499 5.996 3.513 1 89.22 180 LEU B N 1
ATOM 3725 C CA . LEU B 1 180 ? -3.478 6.969 3.14 1 89.22 180 LEU B CA 1
ATOM 3726 C C . LEU B 1 180 ? -2.08 6.403 3.369 1 89.22 180 LEU B C 1
ATOM 3728 O O . LEU B 1 180 ? -1.09 6.984 2.918 1 89.22 180 LEU B O 1
ATOM 3732 N N . GLY B 1 181 ? -2.055 5.271 4.067 1 91.66 181 GLY B N 1
ATOM 3733 C CA . GLY B 1 181 ? -0.75 4.842 4.545 1 91.66 181 GLY B CA 1
ATOM 3734 C C . GLY B 1 181 ? -0.445 3.391 4.224 1 91.66 181 GLY B C 1
ATOM 3735 O O . GLY B 1 181 ? -0.975 2.839 3.258 1 91.66 181 GLY B O 1
ATOM 3736 N N . PRO B 1 182 ? 0.451 2.884 5.018 1 93.48 182 PRO B N 1
ATOM 3737 C CA . PRO B 1 182 ? 1.035 1.586 4.672 1 93.48 182 PRO B CA 1
ATOM 3738 C C . PRO B 1 182 ? 0.327 0.419 5.357 1 93.48 182 PRO B C 1
ATOM 3740 O O . PRO B 1 182 ? 0.787 -0.722 5.273 1 93.48 182 PRO B O 1
ATOM 3743 N N . THR B 1 183 ? -0.778 0.653 5.948 1 92.95 183 THR B N 1
ATOM 3744 C CA . THR B 1 183 ? -1.429 -0.404 6.715 1 92.95 183 THR B CA 1
ATOM 3745 C C . THR B 1 183 ? -2.332 -1.245 5.817 1 92.95 183 THR B C 1
ATOM 3747 O O . THR B 1 183 ? -3.067 -0.706 4.987 1 92.95 183 THR B O 1
ATOM 3750 N N . PHE B 1 184 ? -2.216 -2.534 6.014 1 95.18 184 PHE B N 1
ATOM 3751 C CA . PHE B 1 184 ? -3.1 -3.467 5.325 1 95.18 184 PHE B CA 1
ATOM 3752 C C . PHE B 1 184 ? -3.806 -4.38 6.32 1 95.18 184 PHE B C 1
ATOM 3754 O O . PHE B 1 184 ? -3.991 -5.57 6.056 1 95.18 184 PHE B O 1
ATOM 3761 N N . GLU B 1 185 ? -4.06 -3.831 7.489 1 92.83 185 GLU B N 1
ATOM 3762 C CA . GLU B 1 185 ? -4.624 -4.604 8.591 1 92.83 185 GLU B CA 1
ATOM 3763 C C . GLU B 1 185 ? -5.621 -3.774 9.395 1 92.83 185 GLU B C 1
ATOM 3765 O O . GLU B 1 185 ? -5.346 -2.621 9.733 1 92.83 185 GLU B O 1
ATOM 3770 N N . MET B 1 186 ? -6.726 -4.351 9.667 1 94.41 186 MET B N 1
ATOM 3771 C CA . MET B 1 186 ? -7.703 -3.808 10.606 1 94.41 186 MET B CA 1
ATOM 3772 C C . MET B 1 186 ? -8.035 -4.824 11.694 1 94.41 186 MET B C 1
ATOM 3774 O O . MET B 1 186 ? -8.845 -5.727 11.479 1 94.41 186 MET B O 1
ATOM 3778 N N . ASP B 1 187 ? -7.299 -4.768 12.73 1 94.79 187 ASP B N 1
ATOM 3779 C CA . ASP B 1 187 ? -7.58 -5.568 13.918 1 94.79 187 ASP B CA 1
ATOM 3780 C C . ASP B 1 187 ? -8.526 -4.832 14.864 1 94.79 187 ASP B C 1
ATOM 3782 O O . ASP B 1 187 ? -8.09 -4.011 15.673 1 94.79 187 ASP B O 1
ATOM 3786 N N . LEU B 1 188 ? -9.766 -5.155 14.846 1 95.6 188 LEU B N 1
ATOM 3787 C CA . LEU B 1 188 ? -10.791 -4.359 15.512 1 95.6 188 LEU B CA 1
ATOM 3788 C C . LEU B 1 188 ? -10.657 -4.457 17.028 1 95.6 188 LEU B C 1
ATOM 3790 O O . LEU B 1 188 ? -11.01 -3.521 17.748 1 95.6 188 LEU B O 1
ATOM 3794 N N . GLN B 1 189 ? -10.209 -5.597 17.466 1 94.44 189 GLN B N 1
ATOM 3795 C CA . GLN B 1 189 ? -9.963 -5.707 18.9 1 94.44 189 GLN B CA 1
ATOM 3796 C C . GLN B 1 189 ? -8.871 -4.74 19.347 1 94.44 189 GLN B C 1
ATOM 3798 O O . GLN B 1 189 ? -9.044 -4.01 20.325 1 94.44 189 GLN B O 1
ATOM 3803 N N . LYS B 1 190 ? -7.816 -4.721 18.623 1 93.07 190 LYS B N 1
ATOM 3804 C CA . LYS B 1 190 ? -6.716 -3.814 18.934 1 93.07 190 LYS B CA 1
ATOM 3805 C C . LYS B 1 190 ? -7.142 -2.358 18.774 1 93.07 190 LYS B C 1
ATOM 3807 O O . LYS B 1 190 ? -6.72 -1.493 19.545 1 93.07 190 LYS B O 1
ATOM 3812 N N . LEU B 1 191 ? -7.955 -2.13 17.803 1 93.41 191 LEU B N 1
ATOM 3813 C CA . LEU B 1 191 ? -8.381 -0.77 17.494 1 93.41 191 LEU B CA 1
ATOM 3814 C C . LEU B 1 191 ? -9.535 -0.343 18.395 1 93.41 191 LEU B C 1
ATOM 3816 O O . LEU B 1 191 ? -9.906 0.833 18.421 1 93.41 191 LEU B O 1
ATOM 3820 N N . GLN B 1 192 ? -10.037 -1.331 19.172 1 93.5 192 GLN B N 1
ATOM 3821 C CA . GLN B 1 192 ? -11.155 -1.082 20.077 1 93.5 192 GLN B CA 1
ATOM 3822 C C . GLN B 1 192 ? -12.352 -0.504 19.327 1 93.5 192 GLN B C 1
ATOM 3824 O O . GLN B 1 192 ? -12.904 0.523 19.726 1 93.5 192 GLN B O 1
ATOM 3829 N N . CYS B 1 193 ? -12.68 -1.085 18.208 1 92.97 193 CYS B N 1
ATOM 3830 C CA . CYS B 1 193 ? -13.847 -0.771 17.392 1 92.97 193 CYS B CA 1
ATOM 3831 C C . CYS B 1 193 ? -14.744 -1.992 17.229 1 92.97 193 CYS B C 1
ATOM 3833 O O . CYS B 1 193 ? -14.275 -3.128 17.322 1 92.97 193 CYS B O 1
ATOM 3835 N N . LYS B 1 194 ? -15.959 -1.829 16.972 1 91.98 194 LYS B N 1
ATOM 3836 C CA . LYS B 1 194 ? -16.935 -2.914 16.98 1 91.98 194 LYS B CA 1
ATOM 3837 C C . LYS B 1 194 ? -17.097 -3.519 15.588 1 91.98 194 LYS B C 1
ATOM 3839 O O . LYS B 1 194 ? -17.343 -4.719 15.451 1 91.98 194 LYS B O 1
ATOM 3844 N N . ALA B 1 195 ? -17.003 -2.675 14.617 1 93.32 195 ALA B N 1
ATOM 3845 C CA . ALA B 1 195 ? -17.255 -3.12 13.249 1 93.32 195 ALA B CA 1
ATOM 3846 C C . ALA B 1 195 ? -16.477 -2.274 12.245 1 93.32 195 ALA B C 1
ATOM 3848 O O . ALA B 1 195 ? -15.868 -1.267 12.613 1 93.32 195 ALA B O 1
ATOM 3849 N N . TYR B 1 196 ? -16.441 -2.793 11.06 1 94.54 196 TYR B N 1
ATOM 3850 C CA . TYR B 1 196 ? -15.851 -2.01 9.98 1 94.54 196 TYR B CA 1
ATOM 3851 C C . TYR B 1 196 ? -16.677 -2.132 8.705 1 94.54 196 TYR B C 1
ATOM 3853 O O . TYR B 1 196 ? -17.545 -3.001 8.601 1 94.54 196 TYR B O 1
ATOM 3861 N N . THR B 1 197 ? -16.498 -1.186 7.85 1 93.75 197 THR B N 1
ATOM 3862 C CA . THR B 1 197 ? -17.093 -1.207 6.518 1 93.75 197 THR B CA 1
ATOM 3863 C C . THR B 1 197 ? -16.052 -0.867 5.456 1 93.75 197 THR B C 1
ATOM 3865 O O . THR B 1 197 ? -15.016 -0.274 5.762 1 93.75 197 THR B O 1
ATOM 3868 N N . ALA B 1 198 ? -16.255 -1.374 4.301 1 95.42 198 ALA B N 1
ATOM 3869 C CA . ALA B 1 198 ? -15.412 -1.059 3.15 1 95.42 198 ALA B CA 1
ATOM 3870 C C . ALA B 1 198 ? -16.244 -0.95 1.875 1 95.42 198 ALA B C 1
ATOM 3872 O O . ALA B 1 198 ? -17.178 -1.728 1.667 1 95.42 198 ALA B O 1
ATOM 3873 N N . THR B 1 199 ? -15.952 0.046 1.088 1 94.77 199 THR B N 1
ATOM 3874 C CA . THR B 1 199 ? -16.632 0.245 -0.188 1 94.77 199 THR B CA 1
ATOM 3875 C C . THR B 1 199 ? -15.645 0.689 -1.263 1 94.77 199 THR B C 1
ATOM 3877 O O . THR B 1 199 ? -14.668 1.382 -0.969 1 94.77 199 THR B O 1
ATOM 3880 N N . TYR B 1 200 ? -15.846 0.283 -2.454 1 94.49 200 TYR B N 1
ATOM 3881 C CA . TYR B 1 200 ? -14.954 0.679 -3.538 1 94.49 200 TYR B CA 1
ATOM 3882 C C . TYR B 1 200 ? -15.698 1.504 -4.582 1 94.49 200 TYR B C 1
ATOM 3884 O O . TYR B 1 200 ? -15.256 1.61 -5.728 1 94.49 200 TYR B O 1
ATOM 3892 N N . SER B 1 201 ? -16.828 2.146 -4.228 1 91.33 201 SER B N 1
ATOM 3893 C CA . SER B 1 201 ? -17.589 2.991 -5.141 1 91.33 201 SER B CA 1
ATOM 3894 C C . SER B 1 201 ? -18.102 4.243 -4.439 1 91.33 201 SER B C 1
ATOM 3896 O O . SER B 1 201 ? -19.125 4.807 -4.831 1 91.33 201 SER B O 1
ATOM 3898 N N . PHE B 1 202 ? -17.464 4.67 -3.372 1 87.63 202 PHE B N 1
ATOM 3899 C CA . PHE B 1 202 ? -17.885 5.813 -2.57 1 87.63 202 PHE B CA 1
ATOM 3900 C C . PHE B 1 202 ? -17.898 7.086 -3.408 1 87.63 202 PHE B C 1
ATOM 3902 O O . PHE B 1 202 ? -18.868 7.847 -3.376 1 87.63 202 PHE B O 1
ATOM 3909 N N . ASP B 1 203 ? -16.876 7.338 -4.176 1 81.72 203 ASP B N 1
ATOM 3910 C CA . ASP B 1 203 ? -16.693 8.587 -4.908 1 81.72 203 ASP B CA 1
ATOM 3911 C C . ASP B 1 203 ? -17.791 8.777 -5.953 1 81.72 203 ASP B C 1
ATOM 3913 O O . ASP B 1 203 ? -18.092 9.906 -6.347 1 81.72 203 ASP B O 1
ATOM 3917 N N . ARG B 1 204 ? -18.452 7.765 -6.318 1 77.2 204 ARG B N 1
ATOM 3918 C CA . ARG B 1 204 ? -19.437 7.837 -7.391 1 77.2 204 ARG B CA 1
ATOM 3919 C C . ARG B 1 204 ? -20.819 8.177 -6.844 1 77.2 204 ARG B C 1
ATOM 3921 O O . ARG B 1 204 ? -21.673 8.686 -7.574 1 77.2 204 ARG B O 1
ATOM 3928 N N . GLN B 1 205 ? -21.014 7.882 -5.577 1 81.56 205 GLN B N 1
ATOM 3929 C CA . GLN B 1 205 ? -22.342 8.043 -4.997 1 81.56 205 GLN B CA 1
ATOM 3930 C C . GLN B 1 205 ? -22.256 8.424 -3.522 1 81.56 205 GLN B C 1
ATOM 3932 O O . GLN B 1 205 ? -22.847 7.759 -2.668 1 81.56 205 GLN B O 1
ATOM 3937 N N . GLU B 1 206 ? -21.695 9.486 -3.177 1 82.45 206 GLU B N 1
ATOM 3938 C CA . GLU B 1 206 ? -21.322 9.831 -1.808 1 82.45 206 GLU B CA 1
ATOM 3939 C C . GLU B 1 206 ? -22.555 9.986 -0.923 1 82.45 206 GLU B C 1
ATOM 3941 O O . GLU B 1 206 ? -22.52 9.655 0.264 1 82.45 206 GLU B O 1
ATOM 3946 N N . MET B 1 207 ? -23.65 10.335 -1.523 1 83.43 207 MET B N 1
ATOM 3947 C CA . MET B 1 207 ? -24.818 10.634 -0.7 1 83.43 207 MET B CA 1
ATOM 3948 C C . MET B 1 207 ? -25.834 9.498 -0.764 1 83.43 207 MET B C 1
ATOM 3950 O O . MET B 1 207 ? -26.922 9.599 -0.195 1 83.43 207 MET B O 1
ATOM 3954 N N . ASN B 1 208 ? -25.497 8.387 -1.403 1 89.69 208 ASN B N 1
ATOM 3955 C CA . ASN B 1 208 ? -26.399 7.249 -1.548 1 89.69 208 ASN B CA 1
ATOM 3956 C C . ASN B 1 208 ? -25.711 5.938 -1.178 1 89.69 208 ASN B C 1
ATOM 3958 O O . ASN B 1 208 ? -25.412 5.121 -2.05 1 89.69 208 ASN B O 1
ATOM 3962 N N . PRO B 1 209 ? -25.612 5.733 0.116 1 91.96 209 PRO B N 1
ATOM 3963 C CA . PRO B 1 209 ? -24.865 4.556 0.563 1 91.96 209 PRO B CA 1
ATOM 3964 C C . PRO B 1 209 ? -25.524 3.244 0.145 1 91.96 209 PRO B C 1
ATOM 3966 O O . PRO B 1 209 ? -24.85 2.217 0.036 1 91.96 209 PRO B O 1
ATOM 3969 N N . GLU B 1 210 ? -26.804 3.258 -0.141 1 92.15 210 GLU B N 1
ATOM 3970 C CA . GLU B 1 210 ? -27.493 2.042 -0.562 1 92.15 210 GLU B CA 1
ATOM 3971 C C . GLU B 1 210 ? -27.034 1.6 -1.949 1 92.15 210 GLU B C 1
ATOM 3973 O O . GLU B 1 210 ? -27.244 0.45 -2.341 1 92.15 210 GLU B O 1
ATOM 3978 N N . ALA B 1 211 ? -26.467 2.538 -2.643 1 93.05 211 ALA B N 1
ATOM 3979 C CA . ALA B 1 211 ? -26 2.228 -3.992 1 93.05 211 ALA B CA 1
ATOM 3980 C C . ALA B 1 211 ? -24.52 1.854 -3.988 1 93.05 211 ALA B C 1
ATOM 3982 O O . ALA B 1 211 ? -23.965 1.48 -5.024 1 93.05 211 ALA B O 1
ATOM 3983 N N . TRP B 1 212 ? -23.881 1.886 -2.854 1 94.24 212 TRP B N 1
ATOM 3984 C CA . TRP B 1 212 ? -22.459 1.572 -2.775 1 94.24 212 TRP B CA 1
ATOM 3985 C C . TRP B 1 212 ? -22.213 0.087 -3.022 1 94.24 212 TRP B C 1
ATOM 3987 O O . TRP B 1 212 ? -23.072 -0.747 -2.727 1 94.24 212 TRP B O 1
ATOM 3997 N N . LYS B 1 213 ? -21.103 -0.185 -3.64 1 94.87 213 LYS B N 1
ATOM 3998 C CA . LYS B 1 213 ? -20.605 -1.556 -3.715 1 94.87 213 LYS B CA 1
ATOM 3999 C C . LYS B 1 213 ? -19.711 -1.882 -2.523 1 94.87 213 LYS B C 1
ATOM 4001 O O . LYS B 1 213 ? -18.568 -1.425 -2.455 1 94.87 213 LYS B O 1
ATOM 4006 N N . PHE B 1 214 ? -20.293 -2.687 -1.642 1 95.16 214 PHE B N 1
ATOM 4007 C CA . PHE B 1 214 ? -19.584 -3.033 -0.416 1 95.16 214 PHE B CA 1
ATOM 4008 C C . PHE B 1 214 ? -18.673 -4.234 -0.639 1 95.16 214 PHE B C 1
ATOM 4010 O O . PHE B 1 214 ? -19.044 -5.182 -1.335 1 95.16 214 PHE B O 1
ATOM 4017 N N . GLY B 1 215 ? -17.502 -4.179 -0.101 1 96.14 215 GLY B N 1
ATOM 4018 C CA . GLY B 1 215 ? -16.502 -5.228 -0.213 1 96.14 215 GLY B CA 1
ATOM 4019 C C . GLY B 1 215 ? -15.081 -4.698 -0.246 1 96.14 215 GLY B C 1
ATOM 4020 O O . GLY B 1 215 ? -14.857 -3.498 -0.073 1 96.14 215 GLY B O 1
ATOM 4021 N N . VAL B 1 216 ? -14.165 -5.553 -0.376 1 97.16 216 VAL B N 1
ATOM 4022 C CA . VAL B 1 216 ? -12.755 -5.192 -0.477 1 97.16 216 VAL B CA 1
ATOM 4023 C C . VAL B 1 216 ? -12.237 -5.52 -1.876 1 97.16 216 VAL B C 1
ATOM 4025 O O . VAL B 1 216 ? -12.354 -6.657 -2.337 1 97.16 216 VAL B O 1
ATOM 4028 N N . ALA B 1 217 ? -11.801 -4.526 -2.503 1 97.84 217 ALA B N 1
ATOM 4029 C CA . ALA B 1 217 ? -11.184 -4.715 -3.814 1 97.84 217 ALA B CA 1
ATOM 4030 C C . ALA B 1 217 ? -9.668 -4.839 -3.693 1 97.84 217 ALA B C 1
ATOM 4032 O O . ALA B 1 217 ? -9.011 -3.965 -3.122 1 97.84 217 ALA B O 1
ATOM 4033 N N . LEU B 1 218 ? -9.122 -5.925 -4.23 1 98.07 218 LEU B N 1
ATOM 4034 C CA . LEU B 1 218 ? -7.695 -6.214 -4.154 1 98.07 218 LEU B CA 1
ATOM 4035 C C . LEU B 1 218 ? -7.042 -6.099 -5.528 1 98.07 218 LEU B C 1
ATOM 4037 O O . LEU B 1 218 ? -7.506 -6.71 -6.493 1 98.07 218 LEU B O 1
ATOM 4041 N N . LYS B 1 219 ? -6.037 -5.335 -5.588 1 96.71 219 LYS B N 1
ATOM 4042 C CA . LYS B 1 219 ? -5.214 -5.263 -6.792 1 96.71 219 LYS B CA 1
ATOM 4043 C C . LYS B 1 219 ? -4.115 -6.322 -6.772 1 96.71 219 LYS B C 1
ATOM 4045 O O . LYS B 1 219 ? -3.574 -6.642 -5.712 1 96.71 219 LYS B O 1
ATOM 4050 N N . TYR B 1 220 ? -3.808 -6.876 -7.915 1 96.35 220 TYR B N 1
ATOM 4051 C CA . TYR B 1 220 ? -2.692 -7.808 -8.027 1 96.35 220 TYR B CA 1
ATOM 4052 C C . TYR B 1 220 ? -1.842 -7.496 -9.253 1 96.35 220 TYR B C 1
ATOM 4054 O O . TYR B 1 220 ? -2.305 -6.836 -10.186 1 96.35 220 TYR B O 1
ATOM 4062 N N . LYS B 1 221 ? -0.593 -7.916 -9.175 1 92.58 221 LYS B N 1
ATOM 4063 C CA . LYS B 1 221 ? 0.373 -7.793 -10.263 1 92.58 221 LYS B CA 1
ATOM 4064 C C . LYS B 1 221 ? 1.056 -9.128 -10.544 1 92.58 221 LYS B C 1
ATOM 4066 O O . LYS B 1 221 ? 1.096 -10.006 -9.68 1 92.58 221 LYS B O 1
ATOM 4071 N N . PHE B 1 222 ? 1.547 -9.194 -11.722 1 91.47 222 PHE B N 1
ATOM 4072 C CA . PHE B 1 222 ? 2.209 -10.433 -12.111 1 91.47 222 PHE B CA 1
ATOM 4073 C C . PHE B 1 222 ? 3.671 -10.423 -11.683 1 91.47 222 PHE B C 1
ATOM 4075 O O . PHE B 1 222 ? 4.223 -11.463 -11.316 1 91.47 222 PHE B O 1
ATOM 4082 N N . ASN B 1 223 ? 4.238 -9.351 -11.727 1 89.35 223 ASN B N 1
ATOM 4083 C CA . ASN B 1 223 ? 5.631 -9.083 -11.386 1 89.35 223 ASN B CA 1
ATOM 4084 C C . ASN B 1 223 ? 5.883 -7.591 -11.186 1 89.35 223 ASN B C 1
ATOM 4086 O O . ASN B 1 223 ? 4.944 -6.793 -11.187 1 89.35 223 ASN B O 1
ATOM 4090 N N . VAL B 1 224 ? 7.07 -7.203 -11.013 1 86.62 224 VAL B N 1
ATOM 4091 C CA . VAL B 1 224 ? 7.415 -5.828 -10.669 1 86.62 224 VAL B CA 1
ATOM 4092 C C . VAL B 1 224 ? 7.027 -4.896 -11.815 1 86.62 224 VAL B C 1
ATOM 4094 O O . VAL B 1 224 ? 6.663 -3.74 -11.587 1 86.62 224 VAL B O 1
ATOM 4097 N N . LYS B 1 225 ? 6.992 -5.373 -13.026 1 86.21 225 LYS B N 1
ATOM 4098 C CA . LYS B 1 225 ? 6.616 -4.573 -14.189 1 86.21 225 LYS B CA 1
ATOM 4099 C C . LYS B 1 225 ? 5.159 -4.813 -14.572 1 86.21 225 LYS B C 1
ATOM 4101 O O . LYS B 1 225 ? 4.662 -4.23 -15.538 1 86.21 225 LYS B O 1
ATOM 4106 N N . ASN B 1 226 ? 4.565 -5.739 -13.838 1 89.36 226 ASN B N 1
ATOM 4107 C CA . ASN B 1 226 ? 3.18 -6.138 -14.067 1 89.36 226 ASN B CA 1
ATOM 4108 C C . ASN B 1 226 ? 2.974 -6.659 -15.486 1 89.36 226 ASN B C 1
ATOM 4110 O O . ASN B 1 226 ? 1.979 -6.329 -16.135 1 89.36 226 ASN B O 1
ATOM 4114 N N . GLU B 1 227 ? 3.866 -7.434 -15.946 1 88.67 227 GLU B N 1
ATOM 4115 C CA . GLU B 1 227 ? 3.777 -8.009 -17.285 1 88.67 227 GLU B CA 1
ATOM 4116 C C . GLU B 1 227 ? 3.225 -9.43 -17.24 1 88.67 227 GLU B C 1
ATOM 4118 O O . GLU B 1 227 ? 3.699 -10.262 -16.463 1 88.67 227 GLU B O 1
ATOM 4123 N N . TYR B 1 228 ? 2.324 -9.614 -18.078 1 91.93 228 TYR B N 1
ATOM 4124 C CA . TYR B 1 228 ? 1.79 -10.963 -18.223 1 91.93 228 TYR B CA 1
ATOM 4125 C C . TYR B 1 228 ? 2.833 -11.901 -18.819 1 91.93 228 TYR B C 1
ATOM 4127 O O . TYR B 1 228 ? 3.479 -11.568 -19.815 1 91.93 228 TYR B O 1
ATOM 4135 N N . PRO B 1 229 ? 3.022 -13.027 -18.197 1 88.43 229 PRO B N 1
ATOM 4136 C CA . PRO B 1 229 ? 4.066 -13.914 -18.717 1 88.43 229 PRO B CA 1
ATOM 4137 C C . PRO B 1 229 ? 3.759 -14.427 -20.122 1 88.43 229 PRO B C 1
ATOM 4139 O O . PRO B 1 229 ? 2.656 -14.918 -20.376 1 88.43 229 PRO B O 1
ATOM 4142 N N . ILE B 1 230 ? 4.719 -14.392 -20.955 1 86.69 230 ILE B N 1
ATOM 4143 C CA . ILE B 1 230 ? 4.56 -14.729 -22.365 1 86.69 230 ILE B CA 1
ATOM 4144 C C . ILE B 1 230 ? 4.178 -16.201 -22.504 1 86.69 230 ILE B C 1
ATOM 4146 O O . ILE B 1 230 ? 3.365 -16.56 -23.358 1 86.69 230 ILE B O 1
ATOM 4150 N N . TYR B 1 231 ? 4.812 -17.055 -21.682 1 84.78 231 TYR B N 1
ATOM 4151 C CA . TYR B 1 231 ? 4.541 -18.485 -21.783 1 84.78 231 TYR B CA 1
ATOM 4152 C C . TYR B 1 231 ? 3.078 -18.786 -21.48 1 84.78 231 TYR B C 1
ATOM 4154 O O . TYR B 1 231 ? 2.515 -19.749 -22.005 1 84.78 231 TYR B O 1
ATOM 4162 N N . CYS B 1 232 ? 2.474 -17.998 -20.696 1 91.3 232 CYS B N 1
ATOM 4163 C CA . CYS B 1 232 ? 1.083 -18.233 -20.324 1 91.3 232 CYS B CA 1
ATOM 4164 C C . CYS B 1 232 ? 0.137 -17.745 -21.415 1 91.3 232 CYS B C 1
ATOM 4166 O O . CYS B 1 232 ? -0.958 -18.286 -21.581 1 91.3 232 CYS B O 1
ATOM 4168 N N . ILE B 1 233 ? 0.555 -16.771 -22.123 1 92.03 233 ILE B N 1
ATOM 4169 C CA . ILE B 1 233 ? -0.265 -16.259 -23.216 1 92.03 233 ILE B CA 1
ATOM 4170 C C . ILE B 1 233 ? -0.544 -17.375 -24.219 1 92.03 233 ILE B C 1
ATOM 4172 O O . ILE B 1 233 ? -1.7 -17.632 -24.566 1 92.03 233 ILE B O 1
ATOM 4176 N N . ASN B 1 234 ? 0.517 -18.018 -24.571 1 89.24 234 ASN B N 1
ATOM 4177 C CA . ASN B 1 234 ? 0.391 -19.084 -25.558 1 89.24 234 ASN B CA 1
ATOM 4178 C C . ASN B 1 234 ? -0.421 -20.257 -25.016 1 89.24 234 ASN B C 1
ATOM 4180 O O . ASN B 1 234 ? -1.219 -20.853 -25.742 1 89.24 234 ASN B O 1
ATOM 4184 N N . CYS B 1 235 ? -0.199 -20.548 -23.872 1 93.08 235 CYS B N 1
ATOM 4185 C CA . CYS B 1 235 ? -0.91 -21.646 -23.226 1 93.08 235 CYS B CA 1
ATOM 4186 C C . CYS B 1 235 ? -2.41 -21.38 -23.192 1 93.08 235 CYS B C 1
ATOM 4188 O O . CYS B 1 235 ? -3.204 -22.223 -23.613 1 93.08 235 CYS B O 1
ATOM 4190 N N . GLU B 1 236 ? -2.817 -20.201 -22.774 1 92.09 236 GLU B N 1
ATOM 4191 C CA . GLU B 1 236 ? -4.229 -19.857 -22.638 1 92.09 236 GLU B CA 1
ATOM 4192 C C . GLU B 1 236 ? -4.896 -19.715 -24.003 1 92.09 236 GLU B C 1
ATOM 4194 O O . GLU B 1 236 ? -6.069 -20.058 -24.165 1 92.09 236 GLU B O 1
ATOM 4199 N N . LYS B 1 237 ? -4.17 -19.237 -24.918 1 91.28 237 LYS B N 1
ATOM 4200 C CA . LYS B 1 237 ? -4.701 -19.116 -26.273 1 91.28 237 LYS B CA 1
ATOM 4201 C C . LYS B 1 237 ? -5.08 -20.482 -26.838 1 91.28 237 LYS B C 1
ATOM 4203 O O . LYS B 1 237 ? -5.985 -20.586 -27.67 1 91.28 237 LYS B O 1
ATOM 4208 N N . SER B 1 238 ? -4.38 -21.502 -26.407 1 90.42 238 SER B N 1
ATOM 4209 C CA . SER B 1 238 ? -4.647 -22.858 -26.876 1 90.42 238 SER B CA 1
ATOM 4210 C C . SER B 1 238 ? -5.564 -23.605 -25.914 1 90.42 238 SER B C 1
ATOM 4212 O O . SER B 1 238 ? -5.569 -24.837 -25.883 1 90.42 238 SER B O 1
ATOM 4214 N N . ASP B 1 239 ? -6.149 -22.927 -24.997 1 89.25 239 ASP B N 1
ATOM 4215 C CA . ASP B 1 239 ? -7.157 -23.429 -24.069 1 89.25 239 ASP B CA 1
ATOM 4216 C C . ASP B 1 239 ? -6.514 -24.23 -22.94 1 89.25 239 ASP B C 1
ATOM 4218 O O . ASP B 1 239 ? -7.159 -25.089 -22.335 1 89.25 239 ASP B O 1
ATOM 4222 N N . GLY B 1 240 ? -5.262 -23.991 -22.796 1 92.59 240 GLY B N 1
ATOM 4223 C CA . GLY B 1 240 ? -4.579 -24.571 -21.651 1 92.59 240 GLY B CA 1
ATOM 4224 C C . GLY B 1 240 ? -4.664 -23.708 -20.406 1 92.59 240 GLY B C 1
ATOM 4225 O O . GLY B 1 240 ? -5.185 -22.592 -20.452 1 92.59 240 GLY B O 1
ATOM 4226 N N . VAL B 1 241 ? -4.224 -24.284 -19.319 1 93.23 241 VAL B N 1
ATOM 4227 C CA . VAL B 1 241 ? -4.153 -23.581 -18.041 1 93.23 241 VAL B CA 1
ATOM 4228 C C . VAL B 1 241 ? -2.705 -23.529 -17.56 1 93.23 241 VAL B C 1
ATOM 4230 O O . VAL B 1 241 ? -2.017 -24.553 -17.528 1 93.23 241 VAL B O 1
ATOM 4233 N N . CYS B 1 242 ? -2.32 -22.27 -17.233 1 93.09 242 CYS B N 1
ATOM 4234 C CA . CYS B 1 242 ? -0.96 -22.113 -16.729 1 93.09 242 CYS B CA 1
ATOM 4235 C C . CYS B 1 242 ? -0.803 -22.777 -15.366 1 93.09 242 CYS B C 1
ATOM 4237 O O . CYS B 1 242 ? -1.601 -22.537 -14.458 1 93.09 242 CYS B O 1
ATOM 4239 N N . ALA B 1 243 ? 0.226 -23.568 -15.253 1 90.77 243 ALA B N 1
ATOM 4240 C CA . ALA B 1 243 ? 0.481 -24.331 -14.034 1 90.77 243 ALA B CA 1
ATOM 4241 C C . ALA B 1 243 ? 1.975 -24.394 -13.729 1 90.77 243 ALA B C 1
ATOM 4243 O O . ALA B 1 243 ? 2.803 -24.041 -14.572 1 90.77 243 ALA B O 1
ATOM 4244 N N . TYR B 1 244 ? 2.217 -24.679 -12.493 1 84.67 244 TYR B N 1
ATOM 4245 C CA . TYR B 1 244 ? 3.595 -24.794 -12.03 1 84.67 244 TYR B CA 1
ATOM 4246 C C . TYR B 1 244 ? 3.801 -26.086 -11.249 1 84.67 244 TYR B C 1
ATOM 4248 O O . TYR B 1 244 ? 2.988 -26.437 -10.391 1 84.67 244 TYR B O 1
ATOM 4256 N N . THR B 1 245 ? 4.703 -26.807 -11.705 1 77.51 245 THR B N 1
ATOM 4257 C CA . THR B 1 245 ? 4.892 -28.117 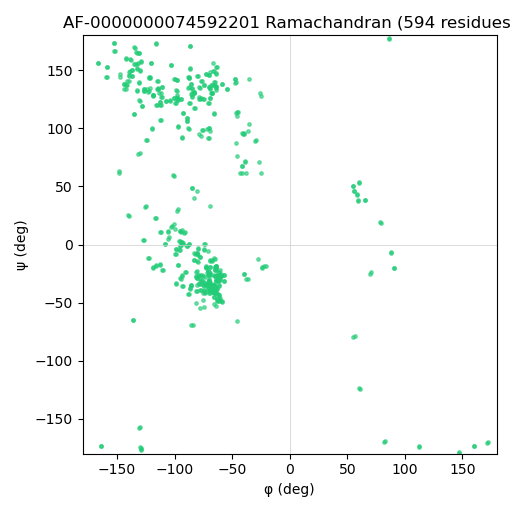-11.093 1 77.51 245 THR B CA 1
ATOM 4258 C C . THR B 1 245 ? 6.37 -28.372 -10.807 1 77.51 245 THR B C 1
ATOM 4260 O O . THR B 1 245 ? 7.237 -27.647 -11.299 1 77.51 245 THR B O 1
ATOM 4263 N N . GLY B 1 246 ? 6.52 -29.402 -9.988 1 66.93 246 GLY B N 1
ATOM 4264 C CA . GLY B 1 246 ? 7.864 -29.876 -9.695 1 66.93 246 GLY B CA 1
ATOM 4265 C C . GLY B 1 246 ? 8.519 -29.138 -8.543 1 66.93 246 GLY B C 1
ATOM 4266 O O . GLY B 1 246 ? 7.885 -28.307 -7.89 1 66.93 246 GLY B O 1
ATOM 4267 N N . MET B 1 247 ? 9.711 -29.608 -8.247 1 58.24 247 MET B N 1
ATOM 4268 C CA . MET B 1 247 ? 10.476 -29.118 -7.103 1 58.24 247 MET B CA 1
ATOM 4269 C C . MET B 1 247 ? 10.767 -27.628 -7.241 1 58.24 247 MET B C 1
ATOM 4271 O O . MET B 1 247 ? 10.814 -26.905 -6.244 1 58.24 247 MET B O 1
ATOM 4275 N N . TYR B 1 248 ? 10.804 -27.184 -8.514 1 61.27 248 TYR B N 1
ATOM 4276 C CA . TYR B 1 248 ? 11.228 -25.804 -8.721 1 61.27 248 TYR B CA 1
ATOM 4277 C C . TYR B 1 248 ? 10.075 -24.95 -9.233 1 61.27 248 TYR B C 1
ATOM 4279 O O . TYR B 1 248 ? 10.283 -23.819 -9.679 1 61.27 248 TYR B O 1
ATOM 4287 N N . ASP B 1 249 ? 8.904 -25.525 -9.181 1 72.19 249 ASP B N 1
ATOM 4288 C CA . ASP B 1 249 ? 7.719 -24.802 -9.634 1 72.19 249 ASP B CA 1
ATOM 4289 C C . ASP B 1 249 ? 7.894 -24.304 -11.066 1 72.19 249 ASP B C 1
ATOM 4291 O O . ASP B 1 249 ? 7.673 -23.125 -11.35 1 72.19 249 ASP B O 1
ATOM 4295 N N . ASP B 1 250 ? 8.293 -25.25 -11.834 1 77.53 250 ASP B N 1
ATOM 4296 C CA . ASP B 1 250 ? 8.474 -24.939 -13.249 1 77.53 250 ASP B CA 1
ATOM 4297 C C . ASP B 1 250 ? 7.129 -24.773 -13.951 1 77.53 250 ASP B C 1
ATOM 4299 O O . ASP B 1 250 ? 6.178 -25.503 -13.664 1 77.53 250 ASP B O 1
ATOM 4303 N N . PHE B 1 251 ? 7.198 -23.894 -14.896 1 86.94 251 PHE B N 1
ATOM 4304 C CA . PHE B 1 251 ? 5.983 -23.636 -15.659 1 86.94 251 PHE B CA 1
ATOM 4305 C C . PHE B 1 251 ? 5.574 -24.868 -16.458 1 86.94 251 PHE B C 1
ATOM 4307 O O . PHE B 1 251 ? 6.423 -25.551 -17.033 1 86.94 251 PHE B O 1
ATOM 4314 N N . THR B 1 252 ? 4.284 -25.181 -16.536 1 89.12 252 THR B N 1
ATOM 4315 C CA . THR B 1 252 ? 3.683 -26.202 -17.387 1 89.12 252 THR B CA 1
ATOM 4316 C C . THR B 1 252 ? 2.321 -25.744 -17.901 1 89.12 252 THR B C 1
ATOM 4318 O O . THR B 1 252 ? 1.587 -25.05 -17.195 1 89.12 252 THR B O 1
ATOM 4321 N N . CYS B 1 253 ? 2.137 -26.031 -19.099 1 92.03 253 CYS B N 1
ATOM 4322 C CA . CYS B 1 253 ? 0.816 -25.788 -19.667 1 92.03 253 CYS B CA 1
ATOM 4323 C C . CYS B 1 253 ? -0.085 -27.006 -19.493 1 92.03 253 CYS B C 1
ATOM 4325 O O . CYS B 1 253 ? 0.156 -28.053 -20.096 1 92.03 253 CYS B O 1
ATOM 4327 N N . ASN B 1 254 ? -1.058 -26.886 -18.625 1 92.06 254 ASN B N 1
ATOM 4328 C CA . ASN B 1 254 ? -2.005 -27.962 -18.351 1 92.06 254 ASN B CA 1
ATOM 4329 C C . ASN B 1 254 ? -3.133 -27.992 -19.379 1 92.06 254 ASN B C 1
ATOM 4331 O O . ASN B 1 254 ? -3.906 -27.038 -19.486 1 92.06 254 ASN B O 1
ATOM 4335 N N . CYS B 1 255 ? -3.183 -29.099 -20.09 1 89.11 255 CYS B N 1
ATOM 4336 C CA . CYS B 1 255 ? -4.148 -29.191 -21.18 1 89.11 255 CYS B CA 1
ATOM 4337 C C . CYS B 1 255 ? -5.342 -30.05 -20.781 1 89.11 255 CYS B C 1
ATOM 4339 O O . CYS B 1 255 ? -5.259 -30.833 -19.833 1 89.11 255 CYS B O 1
ATOM 4341 N N . ARG B 1 256 ? -6.482 -29.844 -21.377 1 80.18 256 ARG B N 1
ATOM 4342 C CA . ARG B 1 256 ? -7.737 -30.518 -21.062 1 80.18 256 ARG B CA 1
ATOM 4343 C C . ARG B 1 256 ? -7.592 -32.031 -21.19 1 80.18 256 ARG B C 1
ATOM 4345 O O . ARG B 1 256 ? -8.292 -32.786 -20.512 1 80.18 256 ARG B O 1
ATOM 4352 N N . SER B 1 257 ? -6.646 -32.435 -22.035 1 71.9 257 SER B N 1
ATOM 4353 C CA . SER B 1 257 ? -6.439 -33.862 -22.261 1 71.9 257 SER B CA 1
ATOM 4354 C C . SER B 1 257 ? -5.745 -34.515 -21.07 1 71.9 257 SER B C 1
ATOM 4356 O O . SER B 1 257 ? -5.675 -35.743 -20.983 1 71.9 257 SER B O 1
ATOM 4358 N N . GLY B 1 258 ? -5.376 -33.677 -20.075 1 71.05 258 GLY B N 1
ATOM 4359 C CA . GLY B 1 258 ? -4.617 -34.181 -18.942 1 71.05 258 GLY B CA 1
ATOM 4360 C C . GLY B 1 258 ? -3.117 -34.151 -19.169 1 71.05 258 GLY B C 1
ATOM 4361 O O . GLY B 1 258 ? -2.341 -34.477 -18.268 1 71.05 258 GLY B O 1
ATOM 4362 N N . LEU B 1 259 ? -2.806 -33.796 -20.464 1 79.27 259 LEU B N 1
ATOM 4363 C CA . LEU B 1 259 ? -1.383 -33.752 -20.783 1 79.27 259 LEU B CA 1
ATOM 4364 C C . LEU B 1 259 ? -0.782 -32.404 -20.4 1 79.27 259 LEU B C 1
ATOM 4366 O O . LEU B 1 259 ? -1.41 -31.361 -20.595 1 79.27 259 LEU B O 1
ATOM 4370 N N . ASN B 1 260 ? 0.278 -32.436 -19.809 1 79.01 260 ASN B N 1
ATOM 4371 C CA . ASN B 1 260 ? 1.065 -31.245 -19.509 1 79.01 260 ASN B CA 1
ATOM 4372 C C . ASN B 1 260 ? 2.167 -31.026 -20.542 1 79.01 260 ASN B C 1
ATOM 4374 O O . ASN B 1 260 ? 2.862 -31.969 -20.923 1 79.01 260 ASN B O 1
ATOM 4378 N N . THR B 1 261 ? 2.116 -29.845 -21.104 1 84.55 261 THR B N 1
ATOM 4379 C CA . THR B 1 261 ? 3.169 -29.48 -22.046 1 84.55 261 THR B CA 1
ATOM 4380 C C . THR B 1 261 ? 3.983 -28.303 -21.516 1 84.55 261 THR B C 1
ATOM 4382 O O . THR B 1 261 ? 3.663 -27.742 -20.467 1 84.55 261 THR B O 1
ATOM 4385 N N . SER B 1 262 ? 5.064 -27.962 -22.212 1 82.2 262 SER B N 1
ATOM 4386 C CA . SER B 1 262 ? 5.899 -26.857 -21.75 1 82.2 262 SER B CA 1
ATOM 4387 C C . SER B 1 262 ? 5.533 -25.556 -22.455 1 82.2 262 SER B C 1
ATOM 4389 O O . SER B 1 262 ? 6.034 -24.487 -22.097 1 82.2 262 SER B O 1
ATOM 4391 N N . THR B 1 263 ? 4.606 -25.571 -23.434 1 84.47 263 THR B N 1
ATOM 4392 C CA . THR B 1 263 ? 4.4 -24.36 -24.22 1 84.47 263 THR B CA 1
ATOM 4393 C C . THR B 1 263 ? 2.911 -24.093 -24.421 1 84.47 263 THR B C 1
ATOM 4395 O O . THR B 1 263 ? 2.394 -23.063 -23.984 1 84.47 263 THR B O 1
ATOM 4398 N N . ASP B 1 264 ? 2.239 -24.996 -25.134 1 86.71 264 ASP B N 1
ATOM 4399 C CA . ASP B 1 264 ? 0.826 -24.806 -25.446 1 86.71 264 ASP B CA 1
ATOM 4400 C C . ASP B 1 264 ? 0.122 -26.146 -25.644 1 86.71 264 ASP B C 1
ATOM 4402 O O . ASP B 1 264 ? 0.731 -27.204 -25.473 1 86.71 264 ASP B O 1
ATOM 4406 N N . CYS B 1 265 ? -1.158 -26.067 -25.789 1 85.77 265 CYS B N 1
ATOM 4407 C CA . CYS B 1 265 ? -1.952 -27.278 -25.962 1 85.77 265 CYS B CA 1
ATOM 4408 C C . CYS B 1 265 ? -2.287 -27.505 -27.431 1 85.77 265 CYS B C 1
ATOM 4410 O O . CYS B 1 265 ? -3.229 -28.231 -27.753 1 85.77 265 CYS B O 1
ATOM 4412 N N . GLU B 1 266 ? -1.649 -26.816 -28.332 1 78.68 266 GLU B N 1
ATOM 4413 C CA . GLU B 1 266 ? -1.921 -27.029 -29.75 1 78.68 266 GLU B CA 1
ATOM 4414 C C . GLU B 1 266 ? -1.425 -28.398 -30.208 1 78.68 266 GLU B C 1
ATOM 4416 O O . GLU B 1 266 ? -0.362 -28.505 -30.823 1 78.68 266 GLU B O 1
ATOM 4421 N N . PHE B 1 267 ? -1.47 -29.28 -29.422 1 60.09 267 PHE B N 1
ATOM 4422 C CA . PHE B 1 267 ? -1.062 -30.567 -29.973 1 60.09 267 PHE B CA 1
ATOM 4423 C C . PHE B 1 267 ? -1.508 -30.699 -31.425 1 60.09 267 PHE B C 1
ATOM 4425 O O . PHE B 1 267 ? -2.484 -30.072 -31.84 1 60.09 267 PHE B O 1
ATOM 4432 N N . GLY B 1 268 ? -0.686 -31.306 -32.253 1 46.79 268 GLY B N 1
ATOM 4433 C CA . GLY B 1 268 ? -0.842 -31.865 -33.587 1 46.79 268 GLY B CA 1
ATOM 4434 C C . GLY B 1 268 ? -2.179 -32.55 -33.794 1 46.79 268 GLY B C 1
ATOM 4435 O O . GLY B 1 268 ? -2.458 -33.579 -33.176 1 46.79 268 GLY B O 1
ATOM 4436 N N . PHE B 1 269 ? -3.336 -31.898 -33.704 1 42.06 269 PHE B N 1
ATOM 4437 C CA . PHE B 1 269 ? -4.408 -32.563 -34.436 1 42.06 269 PHE B CA 1
ATOM 4438 C C . PHE B 1 269 ? -3.847 -33.372 -35.6 1 42.06 269 PHE B C 1
ATOM 4440 O O . PHE B 1 269 ? -4.605 -33.949 -36.383 1 42.06 269 PHE B O 1
ATOM 4447 N N . TYR B 1 270 ? -2.552 -33.175 -35.946 1 39.2 270 TYR B N 1
ATOM 4448 C CA . TYR B 1 270 ? -2.204 -34.005 -37.094 1 39.2 270 TYR B CA 1
ATOM 4449 C C . TYR B 1 270 ? -2.398 -35.483 -36.777 1 39.2 270 TYR B C 1
ATOM 4451 O O . TYR B 1 270 ? -2.377 -36.325 -37.678 1 39.2 270 TYR B O 1
ATOM 4459 N N . TRP B 1 271 ? -2.32 -35.889 -35.471 1 37.83 271 TRP B N 1
ATOM 4460 C CA . TRP B 1 271 ? -2.4 -37.345 -35.438 1 37.83 271 TRP B CA 1
ATOM 4461 C C . TRP B 1 271 ? -3.823 -37.819 -35.713 1 37.83 271 TRP B C 1
ATOM 4463 O O . TRP B 1 271 ? -4.066 -39.018 -35.867 1 37.83 271 TRP B O 1
ATOM 4473 N N . SER B 1 272 ? -4.833 -37.064 -35.418 1 36.53 272 SER B N 1
ATOM 4474 C CA . SER B 1 272 ? -6.033 -37.849 -35.689 1 36.53 272 SER B CA 1
ATOM 4475 C C . SER B 1 272 ? -6.155 -38.177 -37.173 1 36.53 272 SER B C 1
ATOM 4477 O O . SER B 1 272 ? -6.804 -39.156 -37.547 1 36.53 272 SER B O 1
ATOM 4479 N N . SER B 1 273 ? -6.09 -37.233 -38.009 1 36.49 273 SER B N 1
ATOM 4480 C CA . SER B 1 273 ? -6.405 -37.845 -39.295 1 36.49 273 SER B CA 1
ATOM 4481 C C . SER B 1 273 ? -5.277 -38.757 -39.764 1 36.49 273 SER B C 1
ATOM 4483 O O . SER B 1 273 ? -5.333 -39.308 -40.866 1 36.49 273 SER B O 1
ATOM 4485 N N . GLY B 1 274 ? -3.992 -38.398 -39.597 1 34.43 274 GLY B N 1
ATOM 4486 C CA . GLY B 1 274 ? -3.139 -39.447 -40.133 1 34.43 274 GLY B CA 1
ATOM 4487 C C . GLY B 1 274 ? -3.172 -40.722 -39.311 1 34.43 274 GLY B C 1
ATOM 4488 O O . GLY B 1 274 ? -3.569 -40.704 -38.144 1 34.43 274 GLY B O 1
ATOM 4489 N N . ILE B 1 275 ? -3.002 -41.991 -39.969 1 34.9 275 ILE B N 1
ATOM 4490 C CA . ILE B 1 275 ? -2.867 -43.4 -39.616 1 34.9 275 ILE B CA 1
ATOM 4491 C C . ILE B 1 275 ? -1.871 -43.552 -38.469 1 34.9 275 ILE B C 1
ATOM 4493 O O . ILE B 1 275 ? -0.695 -43.208 -38.611 1 34.9 275 ILE B O 1
ATOM 4497 N N . MET B 1 276 ? -2.116 -43.282 -37.264 1 35.69 276 MET B N 1
ATOM 4498 C CA . MET B 1 276 ? -1.342 -44.025 -36.274 1 35.69 276 MET B CA 1
ATOM 4499 C C . MET B 1 276 ? -0.903 -45.376 -36.829 1 35.69 276 MET B C 1
ATOM 4501 O O . MET B 1 276 ? -1.739 -46.239 -37.104 1 35.69 276 MET B O 1
ATOM 4505 N N . LEU B 1 277 ? 0.007 -45.345 -37.744 1 33.95 277 LEU B N 1
ATOM 4506 C CA . LEU B 1 277 ? 0.64 -46.649 -37.907 1 33.95 277 LEU B CA 1
ATOM 4507 C C . LEU B 1 277 ? 0.897 -47.302 -36.554 1 33.95 277 LEU B C 1
ATOM 4509 O O . LEU B 1 277 ? 1.744 -46.838 -35.786 1 33.95 277 LEU B O 1
ATOM 4513 N N . LEU B 1 278 ? -0.208 -47.562 -35.795 1 33.66 278 LEU B N 1
ATOM 4514 C CA . LEU B 1 278 ? -0.161 -48.518 -34.694 1 33.66 278 LEU B CA 1
ATOM 4515 C C . LEU B 1 278 ? 0.879 -49.601 -34.959 1 33.66 278 LEU B C 1
ATOM 4517 O O . LEU B 1 278 ? 0.865 -50.236 -36.016 1 33.66 278 LEU B O 1
ATOM 4521 N N . PRO B 1 279 ? 2.14 -49.382 -34.526 1 35.71 279 PRO B N 1
ATOM 4522 C CA . PRO B 1 279 ? 2.92 -50.589 -34.812 1 35.71 279 PRO B CA 1
ATOM 4523 C C . PRO B 1 279 ? 2.105 -51.87 -34.655 1 35.71 279 PRO B C 1
ATOM 4525 O O . PRO B 1 279 ? 1.184 -51.923 -33.836 1 35.71 279 PRO B O 1
ATOM 4528 N N . SER B 1 280 ? 1.665 -52.508 -35.673 1 34.73 280 SER B N 1
ATOM 4529 C CA . SER B 1 280 ? 0.955 -53.782 -35.619 1 34.73 280 SER B CA 1
ATOM 4530 C C . SER B 1 280 ? 1.308 -54.559 -34.355 1 34.73 280 SER B C 1
ATOM 4532 O O . SER B 1 280 ? 2.366 -54.34 -33.761 1 34.73 280 SER B O 1
ATOM 4534 N N . SER B 1 281 ? 0.317 -55.021 -33.567 1 37.75 281 SER B N 1
ATOM 4535 C CA . SER B 1 281 ? 0.402 -55.951 -32.446 1 37.75 281 SER B CA 1
ATOM 4536 C C . SER B 1 281 ? 1.675 -56.787 -32.516 1 37.75 281 SER B C 1
ATOM 4538 O O . SER B 1 281 ? 2.066 -57.416 -31.531 1 37.75 281 SER B O 1
ATOM 4540 N N . LYS B 1 282 ? 2.294 -56.848 -33.713 1 42.04 282 LYS B N 1
ATOM 4541 C CA . LYS B 1 282 ? 3.424 -57.747 -33.926 1 42.04 282 LYS B CA 1
ATOM 4542 C C . LYS B 1 282 ? 4.717 -57.142 -33.387 1 42.04 282 LYS B C 1
ATOM 4544 O O . LYS B 1 282 ? 5.645 -57.868 -33.024 1 42.04 282 LYS B O 1
ATOM 4549 N N . GLY B 1 283 ? 4.636 -55.828 -33.3 1 42.04 283 GLY B N 1
ATOM 4550 C CA . GLY B 1 283 ? 5.913 -55.234 -32.937 1 42.04 283 GLY B CA 1
ATOM 4551 C C . GLY B 1 283 ? 6.118 -55.132 -31.437 1 42.04 283 GLY B C 1
ATOM 4552 O O . GLY B 1 283 ? 7.237 -55.297 -30.946 1 42.04 283 GLY B O 1
ATOM 4553 N N . ILE B 1 284 ? 5.083 -54.737 -30.794 1 43.15 284 ILE B N 1
ATOM 4554 C CA . ILE B 1 284 ? 5.231 -54.745 -29.343 1 43.15 284 ILE B CA 1
ATOM 4555 C C . ILE B 1 284 ? 5.392 -56.181 -28.849 1 43.15 284 ILE B C 1
ATOM 4557 O O . ILE B 1 284 ? 6.179 -56.446 -27.937 1 43.15 284 ILE B O 1
ATOM 4561 N N . TRP B 1 285 ? 4.65 -57.047 -29.547 1 47.26 285 TRP B N 1
ATOM 4562 C CA . TRP B 1 285 ? 4.863 -58.468 -29.297 1 47.26 285 TRP B CA 1
ATOM 4563 C C . TRP B 1 285 ? 6.286 -58.878 -29.66 1 47.26 285 TRP B C 1
ATOM 4565 O O . TRP B 1 285 ? 6.897 -59.7 -28.973 1 47.26 285 TRP B O 1
ATOM 4575 N N . SER B 1 286 ? 6.78 -58.119 -30.678 1 48.21 286 SER B N 1
ATOM 4576 C CA . SER B 1 286 ? 8.157 -58.42 -31.054 1 48.21 286 SER B CA 1
ATOM 4577 C C . SER B 1 286 ? 9.145 -57.828 -30.054 1 48.21 286 SER B C 1
ATOM 4579 O O . SER B 1 286 ? 10.17 -58.442 -29.749 1 48.21 286 SER B O 1
ATOM 4581 N N . LEU B 1 287 ? 8.754 -56.693 -29.548 1 47.31 287 LEU B N 1
ATOM 4582 C CA . LEU B 1 287 ? 9.692 -56.154 -28.57 1 47.31 287 LEU B CA 1
ATOM 4583 C C . LEU B 1 287 ? 9.558 -56.877 -27.233 1 47.31 287 LEU B C 1
ATOM 4585 O O . LEU B 1 287 ? 10.562 -57.207 -26.598 1 47.31 287 LEU B O 1
ATOM 4589 N N . ILE B 1 288 ? 8.302 -57.219 -26.811 1 51.02 288 ILE B N 1
ATOM 4590 C CA . ILE B 1 288 ? 8.134 -58.08 -25.646 1 51.02 288 ILE B CA 1
ATOM 4591 C C . ILE B 1 288 ? 8.71 -59.463 -25.939 1 51.02 288 ILE B C 1
ATOM 4593 O O . ILE B 1 288 ? 9.409 -60.041 -25.103 1 51.02 288 ILE B O 1
ATOM 4597 N N . SER B 1 289 ? 8.526 -59.852 -27.233 1 53.52 289 SER B N 1
ATOM 4598 C CA . SER B 1 289 ? 9.124 -61.121 -27.637 1 53.52 289 SER B CA 1
ATOM 4599 C C . SER B 1 289 ? 10.644 -61.017 -27.705 1 53.52 289 SER B C 1
ATOM 4601 O O . SER B 1 289 ? 11.351 -61.981 -27.404 1 53.52 289 SER B O 1
ATOM 4603 N N . ALA B 1 290 ? 11.136 -59.84 -28.043 1 55.63 290 ALA B N 1
ATOM 4604 C CA . ALA B 1 290 ? 12.587 -59.675 -28.085 1 55.63 290 ALA B CA 1
ATOM 4605 C C . ALA B 1 290 ? 13.17 -59.59 -26.678 1 55.63 290 ALA B C 1
ATOM 4607 O O . ALA B 1 290 ? 14.22 -60.174 -26.398 1 55.63 290 ALA B O 1
ATOM 4608 N N . VAL B 1 291 ? 12.541 -58.94 -25.791 1 55.31 291 VAL B N 1
ATOM 4609 C CA . VAL B 1 291 ? 13.013 -58.875 -24.412 1 55.31 291 VAL B CA 1
ATOM 4610 C C . VAL B 1 291 ? 12.852 -60.24 -23.745 1 55.31 291 VAL B C 1
ATOM 4612 O O . VAL B 1 291 ? 13.759 -60.712 -23.056 1 55.31 291 VAL B O 1
ATOM 4615 N N . LEU B 1 292 ? 11.681 -60.875 -24.117 1 53.32 292 LEU B N 1
ATOM 4616 C CA . LEU B 1 292 ? 11.518 -62.241 -23.629 1 53.32 292 LEU B CA 1
ATOM 4617 C C . LEU B 1 292 ? 12.536 -63.174 -24.276 1 53.32 292 LEU B C 1
ATOM 4619 O O . LEU B 1 292 ? 13.064 -64.075 -23.619 1 53.32 292 LEU B O 1
ATOM 4623 N N . LEU B 1 293 ? 12.848 -62.879 -25.581 1 55.77 293 LEU B N 1
ATOM 4624 C CA . LEU B 1 293 ? 13.859 -63.677 -26.267 1 55.77 293 LEU B CA 1
ATOM 4625 C C . LEU B 1 293 ? 15.248 -63.396 -25.704 1 55.77 293 LEU B C 1
ATOM 4627 O O . LEU B 1 293 ? 16.046 -64.318 -25.52 1 55.77 293 LEU B O 1
ATOM 4631 N N . LEU B 1 294 ? 15.505 -62.186 -25.454 1 53.57 294 LEU B N 1
ATOM 4632 C CA . LEU B 1 294 ? 16.814 -61.898 -24.878 1 53.57 294 LEU B CA 1
ATOM 4633 C C . LEU B 1 294 ? 16.935 -62.49 -23.478 1 53.57 294 LEU B C 1
ATOM 4635 O O . LEU B 1 294 ? 17.998 -62.985 -23.098 1 53.57 294 LEU B O 1
ATOM 4639 N N . PHE B 1 295 ? 15.906 -62.443 -22.749 1 53.21 295 PHE B N 1
ATOM 4640 C CA . PHE B 1 295 ? 15.905 -63.116 -21.455 1 53.21 295 PHE B CA 1
ATOM 4641 C C . PHE B 1 295 ? 16.001 -64.626 -21.63 1 53.21 295 PHE B C 1
ATOM 4643 O O . PHE B 1 295 ? 16.65 -65.309 -20.835 1 53.21 295 PHE B O 1
ATOM 4650 N N . TRP B 1 296 ? 15.353 -65.113 -22.756 1 53.92 296 TRP B N 1
ATOM 4651 C CA . TRP B 1 296 ? 15.481 -66.54 -23.031 1 53.92 296 TRP B CA 1
ATOM 4652 C C . TRP B 1 296 ? 16.895 -66.882 -23.489 1 53.92 296 TRP B C 1
ATOM 4654 O O . TRP B 1 296 ? 17.42 -67.948 -23.16 1 53.92 296 TRP B O 1
ATOM 4664 N N . ILE B 1 297 ? 17.579 -65.956 -24.197 1 55.91 297 ILE B N 1
ATOM 4665 C CA . ILE B 1 297 ? 18.92 -66.294 -24.661 1 55.91 297 ILE B CA 1
ATOM 4666 C C . ILE B 1 297 ? 19.916 -66.146 -23.513 1 55.91 297 ILE B C 1
ATOM 4668 O O . ILE B 1 297 ? 20.905 -66.88 -23.442 1 55.91 297 ILE B O 1
ATOM 4672 N N . SER B 1 298 ? 19.667 -65.236 -22.708 1 51.98 298 SER B N 1
ATOM 4673 C CA . SER B 1 298 ? 20.684 -65.072 -21.674 1 51.98 298 SER B CA 1
ATOM 4674 C C . SER B 1 298 ? 20.551 -66.14 -20.594 1 51.98 298 SER B C 1
ATOM 4676 O O . SER B 1 298 ? 21.478 -66.358 -19.812 1 51.98 298 SER B O 1
ATOM 4678 N N . PHE B 1 299 ? 19.575 -66.69 -20.241 1 47.51 299 PHE B N 1
ATOM 4679 C CA . PHE B 1 299 ? 19.619 -67.844 -19.351 1 47.51 299 PHE B CA 1
ATOM 4680 C C . PHE B 1 299 ? 19.501 -69.142 -20.141 1 47.51 299 PHE B C 1
ATOM 4682 O O . PHE B 1 299 ? 18.65 -69.261 -21.026 1 47.51 299 PHE B O 1
#

Sequence (598 aa):
MNRHRLTLVLLVLVLVPSVRSQICRRFCGDIQLRYPFGSGPGCGDPRFTKYISCNETMLTFTTHTGSYPITNIDYANEILYVSDPSMSTCFCTQPSKGFGLDWDAPFTFQDDTVFALLGCSLDSSPMYKGAFRGNTSDVPQCDDTEIAGTNLCSALYACQPIRQLNVPITTCCVYAPVDLGPTFEMDLQKLQCKAYTATYSFDRQEMNPEAWKFGVALKYKFNVKNEYPIYCINCEKSDGVCAYTGMYDDFTCNCRSGLNTSTDCEFGFYWSSGIMLLPSSKGIWSLISAVLLLFWISFMNRHRLTLVLLVLVLVPSVRSQICRRFCGDIQLRYPFGSGPGCGDPRFTKYISCNETMLTFTTHTGSYPITNIDYANEILYVSDPSMSTCFCTQPSKGFGLDWDAPFTFQDDTVFALLGCSLDSSPMYKGAFRGNTSDVPQCDDTEIAGTNLCSALYACQPIRQLNVPITTCCVYAPVDLGPTFEMDLQKLQCKAYTATYSFDRQEMNPEAWKFGVALKYKFNVKNEYPIYCINCEKSDGVCAYTGMYDDFTCNCRSGLNTSTDCEFGFYWSSGIMLLPSSKGIWSLISAVLLLFWISF

Nearest PDB structures (foldseek):
  6t84-assembly1_A  TM=3.075E-01  e=6.655E+00  Mycolicibacterium smegmatis MC2 155

Foldseek 3Di:
DDPVVVVVVVVVVVPPPPPLQDFWDQAQAVAGDAACDTQAAFFHNNLARVQWHRDRRWIWGAAPQGIWTFPYADPVQQKTWTADPQADALVAHHFGQWDFHDPSRQKAFDLLKWKKFAAADCPQFLQNPQPPPPPPPRDRQADPPPPPQVLQLVLRCVRPNSVVVVHDSVRMGRGNCRNPHDGGIDRCVNRRTGHMWMFRCCVVCSNHRVPTDTTTMIHGADDPVRDDDPQRVQAVVQVWTWGFDDPVRQTWTQDPVSDIDNGYDPPPPVVVPDPPVVVPPVVVVVVVVVVVVVVVVVD/DDPVVVVVVVVVVVPPPPPLQDFWDQAQAPAGDAACDTQAAFFHNNLARVQWHRDRRWIWGAAPQGIWTFPYADPVQQKTWTADPQADALVAHHFGQWDFHDPSRQKAFDLLKWKKFAAADCPQFLQNPPPPPPPPPRDRQADPPPPDQVLQLVLRCVRPNSVVVVHDSVRMGRGNCRNPHDGGIDRCVNRRTGHMWMFRCCVVCSNHRVPTDTTTMIHGADDPVRDDDPQRVQAVVQVWTWGFDDPVRQTWTRDPVSDTDNGYDPPCPPPVVDPPVVVPVVVVVVVVVVVVVVVVVVD

Solvent-accessible surface area (backbone atoms only — not comparable to full-atom values): 31685 Å² total; per-residue (Å²): 138,68,70,65,57,58,56,48,58,56,52,58,64,68,61,53,75,73,76,73,66,82,77,67,51,56,53,29,54,91,43,75,45,50,77,54,46,30,44,30,88,48,19,15,38,67,70,45,35,73,30,32,39,41,59,83,50,43,36,34,39,44,44,89,65,47,76,25,47,49,79,47,72,43,77,90,76,32,35,39,34,33,41,57,88,39,43,31,43,61,83,38,62,39,73,33,68,50,50,42,62,44,60,72,33,52,37,36,74,32,84,59,37,43,47,31,36,30,50,30,38,77,81,73,5,64,47,51,48,19,61,72,77,79,47,83,80,27,53,56,42,41,37,69,47,77,62,49,23,47,37,50,46,52,27,48,54,68,20,62,39,44,46,66,66,72,52,63,73,86,23,42,30,30,38,28,27,53,57,37,17,44,32,53,64,41,53,20,72,79,42,36,27,44,28,36,34,37,26,52,37,47,92,80,37,58,84,39,50,83,74,45,48,71,28,48,40,29,28,50,58,72,44,77,76,51,54,79,58,67,65,44,52,49,5,44,75,44,65,18,38,46,20,27,44,72,93,76,52,40,73,28,15,38,22,87,86,58,49,70,30,83,46,41,43,68,68,61,68,58,60,65,75,47,81,72,76,58,74,53,77,61,46,59,46,38,47,52,43,44,53,49,41,48,54,51,67,70,96,139,68,69,67,58,58,56,49,58,57,50,58,65,67,63,52,75,74,76,72,67,82,78,67,48,57,53,29,54,91,42,75,46,49,77,54,46,31,42,30,88,50,19,14,38,66,70,45,36,74,30,32,38,40,59,84,50,43,36,33,39,44,44,88,65,45,76,24,46,49,79,46,71,42,76,90,78,33,34,40,32,31,39,56,87,38,43,32,41,61,81,38,64,37,73,32,69,51,49,41,64,44,60,71,32,54,36,36,75,31,86,60,38,44,45,32,36,30,50,30,37,76,82,72,7,66,49,51,48,20,59,74,77,76,47,84,80,27,52,57,42,42,36,68,47,78,63,48,22,46,36,49,46,53,27,47,55,68,20,63,40,44,46,67,66,72,52,61,73,85,23,43,32,31,38,28,26,53,58,38,18,43,33,51,65,40,50,20,72,80,43,36,26,45,28,38,32,37,25,52,36,47,92,80,38,58,85,39,50,82,74,44,50,72,29,48,41,29,27,52,58,73,43,75,79,51,53,80,58,66,66,44,50,48,5,44,75,43,65,17,39,44,20,27,45,71,94,77,51,40,73,28,14,38,24,87,87,58,48,70,31,81,46,43,44,70,62,68,66,58,56,72,75,45,78,70,75,58,71,54,77,62,48,60,48,40,48,54,44,42,53,51,44,49,54,52,66,71,95